Protein 1OQV (pdb70)

InterPro domains:
  IPR010271 Toxin-coregulated pilus subunit TcpA [PF05946] (97-222)
  IPR012902 Prokaryotic N-terminal methylation site [PF07963] (22-45)
  IPR012902 Prokaryotic N-terminal methylation site [PS00409] (24-44)
  IPR012902 Prokaryotic N-terminal methylation site [TIGR02532] (23-45)
  IPR045584 Pilin-like [SSF54523] (54-224)

Structure (mmCIF, N/CA/C/O backbone):
data_1OQV
#
_entry.id   1OQV
#
_cell.length_a   157.317
_cell.length_b   157.317
_cell.length_c   35.719
_cell.angle_alpha   90.00
_cell.angle_beta   90.00
_cell.angle_gamma   120.00
#
_symmetry.space_group_name_H-M   'P 63'
#
loop_
_entity.id
_entity.type
_entity.pdbx_description
1 polymer 'toxin-coregulated pilus subunit'
2 non-polymer GLYCEROL
3 water water
#
loop_
_atom_site.group_PDB
_atom_site.id
_atom_site.type_symbol
_atom_site.label_atom_id
_atom_site.label_alt_id
_atom_site.label_comp_id
_atom_site.label_asym_id
_atom_site.label_entity_id
_atom_site.label_seq_id
_atom_site.pdbx_PDB_ins_code
_atom_site.Cartn_x
_atom_site.Cartn_y
_atom_site.Cartn_z
_atom_site.occupancy
_atom_site.B_iso_or_equiv
_atom_site.auth_seq_id
_atom_site.auth_comp_id
_atom_site.auth_asym_id
_atom_site.auth_atom_id
_atom_site.pdbx_PDB_model_num
ATOM 1 N N . ASP A 1 22 ? 68.576 31.105 -14.858 1.00 80.42 29 ASP A N 1
ATOM 2 C CA . ASP A 1 22 ? 69.036 30.429 -13.608 1.00 86.90 29 ASP A CA 1
ATOM 3 C C . ASP A 1 22 ? 68.501 29.046 -13.298 1.00 77.03 29 ASP A C 1
ATOM 4 O O . ASP A 1 22 ? 69.106 28.278 -12.451 1.00 78.64 29 ASP A O 1
ATOM 9 N N . SER A 1 23 ? 67.480 28.384 -13.873 1.00 63.95 30 SER A N 1
ATOM 10 C CA . SER A 1 23 ? 66.495 28.942 -14.773 1.00 54.53 30 SER A CA 1
ATOM 11 C C . SER A 1 23 ? 65.792 30.033 -13.938 1.00 47.12 30 SER A C 1
ATOM 12 O O . SER A 1 23 ? 65.799 29.981 -12.703 1.00 42.24 30 SER A O 1
ATOM 15 N N . GLN A 1 24 ? 65.234 31.046 -14.580 1.00 42.47 31 GLN A N 1
ATOM 16 C CA . GLN A 1 24 ? 64.700 32.180 -13.831 1.00 42.67 31 GLN A CA 1
ATOM 17 C C . GLN A 1 24 ? 63.573 31.744 -12.911 1.00 34.05 31 GLN A C 1
ATOM 18 O O . GLN A 1 24 ? 63.420 32.217 -11.785 1.00 31.27 31 GLN A O 1
ATOM 24 N N . ASN A 1 25 ? 62.753 30.815 -13.385 1.00 30.57 32 ASN A N 1
ATOM 25 C CA . ASN A 1 25 ? 61.613 30.395 -12.577 1.00 28.88 32 ASN A CA 1
ATOM 26 C C . ASN A 1 25 ? 62.038 29.551 -11.391 1.00 27.13 32 ASN A C 1
ATOM 27 O O . ASN A 1 25 ? 61.420 29.663 -10.340 1.00 23.92 32 ASN A O 1
ATOM 32 N N . MET A 1 26 ? 63.069 28.728 -11.558 1.00 26.05 33 MET A N 1
ATOM 33 C CA . MET A 1 26 ? 63.574 27.990 -10.415 1.00 24.04 33 MET A CA 1
ATOM 34 C C . MET A 1 26 ? 64.183 28.904 -9.360 1.00 22.95 33 MET A C 1
ATOM 35 O O . MET A 1 26 ? 64.009 28.694 -8.168 1.00 23.20 33 MET A O 1
ATOM 40 N N . THR A 1 27 ? 64.946 29.896 -9.811 1.00 25.91 34 THR A N 1
ATOM 41 C CA . THR A 1 27 ? 65.531 30.829 -8.841 1.00 24.59 34 THR A CA 1
ATOM 42 C C . THR A 1 27 ? 64.430 31.568 -8.095 1.00 22.22 34 THR A C 1
ATOM 43 O O . THR A 1 27 ? 64.467 31.760 -6.870 1.00 22.22 34 THR A O 1
ATOM 47 N N . LYS A 1 28 ? 63.406 31.982 -8.835 1.00 21.76 35 LYS A N 1
ATOM 48 C CA . LYS A 1 28 ? 62.295 32.700 -8.228 1.00 20.01 35 LYS A CA 1
ATOM 49 C C . LYS A 1 28 ? 61.532 31.786 -7.276 1.00 16.96 35 LYS A C 1
ATOM 50 O O . LYS A 1 28 ? 61.138 32.205 -6.182 1.00 17.19 35 LYS A O 1
ATOM 56 N N . ALA A 1 29 ? 61.316 30.541 -7.705 1.00 17.67 36 ALA A N 1
ATOM 57 C CA . ALA A 1 29 ? 60.598 29.636 -6.799 1.00 17.40 36 ALA A CA 1
ATOM 58 C C . ALA A 1 29 ? 61.358 29.477 -5.489 1.00 17.12 36 ALA A C 1
ATOM 59 O O . ALA A 1 29 ? 60.765 29.478 -4.401 1.00 17.00 36 ALA A O 1
ATOM 61 N N . ALA A 1 30 ? 62.679 29.336 -5.545 1.00 19.21 37 ALA A N 1
ATOM 62 C CA . ALA A 1 30 ? 63.489 29.153 -4.352 1.00 20.95 37 ALA A CA 1
ATOM 63 C C . ALA A 1 30 ? 63.323 30.337 -3.411 1.00 20.68 37 ALA A C 1
ATOM 64 O O . ALA A 1 30 ? 63.126 30.152 -2.211 1.00 20.05 37 ALA A O 1
ATOM 66 N N . GLN A 1 31 ? 63.388 31.527 -4.001 1.00 20.45 38 GLN A N 1
ATOM 67 C CA . GLN A 1 31 ? 63.285 32.771 -3.243 1.00 20.54 38 GLN A CA 1
ATOM 68 C C . GLN A 1 31 ? 61.951 32.922 -2.554 1.00 19.67 38 GLN A C 1
ATOM 69 O O . GLN A 1 31 ? 61.781 33.278 -1.403 1.00 19.20 38 GLN A O 1
ATOM 75 N N . SER A 1 32 ? 60.932 32.634 -3.358 1.00 16.80 39 SER A N 1
ATOM 76 C CA . SER A 1 32 ? 59.581 32.735 -2.830 1.00 15.60 39 SER A CA 1
ATOM 77 C C . SER A 1 32 ? 59.304 31.694 -1.745 1.00 13.69 39 SER A C 1
ATOM 78 O O . SER A 1 32 ? 58.719 32.046 -0.712 1.00 13.64 39 SER A O 1
ATOM 81 N N . LEU A 1 33 ? 59.687 30.443 -1.998 1.00 12.06 40 LEU A N 1
ATOM 82 C CA . LEU A 1 33 ? 59.419 29.407 -0.997 1.00 12.38 40 LEU A CA 1
ATOM 83 C C . LEU A 1 33 ? 60.102 29.728 0.319 1.00 12.52 40 LEU A C 1
ATOM 84 O O . LEU A 1 33 ? 59.523 29.544 1.404 1.00 13.44 40 LEU A O 1
ATOM 89 N N . ASN A 1 34 ? 61.335 30.220 0.248 1.00 14.61 41 ASN A N 1
ATOM 90 C CA . ASN A 1 34 ? 62.050 30.659 1.421 1.00 17.06 41 ASN A CA 1
ATOM 91 C C . ASN A 1 34 ? 61.321 31.794 2.151 1.00 17.11 41 ASN A C 1
ATOM 92 O O . ASN A 1 34 ? 61.126 31.742 3.373 1.00 16.15 41 ASN A O 1
ATOM 97 N N . SER A 1 35 ? 60.908 32.822 1.406 1.00 17.35 42 SER A N 1
ATOM 98 C CA . SER A 1 35 ? 60.221 33.972 1.995 1.00 16.71 42 SER A CA 1
ATOM 99 C C . SER A 1 35 ? 58.945 33.547 2.707 1.00 16.08 42 SER A C 1
ATOM 100 O O . SER A 1 35 ? 58.640 34.021 3.820 1.00 18.22 42 SER A O 1
ATOM 103 N N . ILE A 1 36 ? 58.199 32.645 2.074 1.00 12.98 43 ILE A N 1
ATOM 104 C CA . ILE A 1 36 ? 56.967 32.158 2.664 1.00 13.07 43 ILE A CA 1
ATOM 105 C C . ILE A 1 36 ? 57.217 31.333 3.910 1.00 12.04 43 ILE A C 1
ATOM 106 O O . ILE A 1 36 ? 56.516 31.549 4.906 1.00 12.10 43 ILE A O 1
ATOM 111 N N . GLN A 1 37 ? 58.196 30.427 3.891 1.00 12.62 44 GLN A N 1
ATOM 112 C CA . GLN A 1 37 ? 58.304 29.653 5.133 1.00 12.54 44 GLN A CA 1
ATOM 113 C C . GLN A 1 37 ? 58.833 30.520 6.271 1.00 12.92 44 GLN A C 1
ATOM 114 O O . GLN A 1 37 ? 58.496 30.295 7.437 1.00 14.48 44 GLN A O 1
ATOM 120 N N . VAL A 1 38 ? 59.657 31.508 5.950 1.00 13.42 45 VAL A N 1
ATOM 121 C CA . VAL A 1 38 ? 60.086 32.439 7.004 1.00 16.10 45 VAL A CA 1
ATOM 122 C C . VAL A 1 38 ? 58.901 33.216 7.578 1.00 16.41 45 VAL A C 1
ATOM 123 O O . VAL A 1 38 ? 58.765 33.370 8.797 1.00 16.03 45 VAL A O 1
ATOM 127 N N . ALA A 1 39 ? 58.030 33.710 6.713 1.00 16.31 46 ALA A N 1
ATOM 128 C CA . ALA A 1 39 ? 56.846 34.439 7.132 1.00 15.91 46 ALA A CA 1
ATOM 129 C C . ALA A 1 39 ? 55.937 33.552 7.973 1.00 13.63 46 ALA A C 1
ATOM 130 O O . ALA A 1 39 ? 55.405 33.967 9.015 1.00 14.80 46 ALA A O 1
ATOM 132 N N . LEU A 1 40 ? 55.728 32.306 7.549 1.00 12.42 47 LEU A N 1
ATOM 133 C CA . LEU A 1 40 ? 54.830 31.438 8.324 1.00 11.15 47 LEU A CA 1
ATOM 134 C C . LEU A 1 40 ? 55.391 31.117 9.703 1.00 10.59 47 LEU A C 1
ATOM 135 O O . LEU A 1 40 ? 54.667 31.125 10.696 1.00 11.15 47 LEU A O 1
ATOM 140 N N . THR A 1 41 ? 56.670 30.777 9.763 1.00 12.14 48 THR A N 1
ATOM 141 C CA . THR A 1 41 ? 57.257 30.394 11.056 1.00 13.59 48 THR A CA 1
ATOM 142 C C . THR A 1 41 ? 57.341 31.616 11.972 1.00 14.77 48 THR A C 1
ATOM 143 O O . THR A 1 41 ? 56.969 31.508 13.132 1.00 17.15 48 THR A O 1
ATOM 147 N N . GLN A 1 42 ? 57.761 32.775 11.480 1.00 15.92 49 GLN A N 1
ATOM 148 C CA . GLN A 1 42 ? 57.779 33.988 12.287 1.00 18.17 49 GLN A CA 1
ATOM 149 C C . GLN A 1 42 ? 56.406 34.373 12.816 1.00 16.78 49 GLN A C 1
ATOM 150 O O . GLN A 1 42 ? 56.234 34.827 13.928 1.00 18.56 49 GLN A O 1
ATOM 161 N N . THR A 1 43 ? 55.379 34.207 11.976 1.00 17.64 50 THR A N 1
ATOM 162 C CA . THR A 1 43 ? 54.040 34.653 12.327 1.00 16.74 50 THR A CA 1
ATOM 163 C C . THR A 1 43 ? 53.371 33.699 13.301 1.00 15.97 50 THR A C 1
ATOM 164 O O . THR A 1 43 ? 52.694 34.144 14.236 1.00 20.27 50 THR A O 1
ATOM 168 N N . TYR A 1 44 ? 53.523 32.391 13.088 1.00 13.30 51 TYR A N 1
ATOM 169 C CA . TYR A 1 44 ? 52.698 31.424 13.791 1.00 13.07 51 TYR A CA 1
ATOM 170 C C . TYR A 1 44 ? 53.399 30.533 14.794 1.00 12.83 51 TYR A C 1
ATOM 171 O O . TYR A 1 44 ? 52.697 29.911 15.603 1.00 13.27 51 TYR A O 1
ATOM 180 N N . ARG A 1 45 ? 54.727 30.417 14.812 1.00 13.14 52 ARG A N 1
ATOM 181 C CA . ARG A 1 45 ? 55.293 29.551 15.859 1.00 15.07 52 ARG A CA 1
ATOM 182 C C . ARG A 1 45 ? 54.921 29.967 17.267 1.00 15.37 52 ARG A C 1
ATOM 183 O O . ARG A 1 45 ? 54.662 29.098 18.111 1.00 24.53 52 ARG A O 1
ATOM 191 N N . GLY A 1 46 ? 54.848 31.255 17.539 1.00 16.25 53 GLY A N 1
ATOM 192 C CA . GLY A 1 46 ? 54.517 31.655 18.903 1.00 16.81 53 GLY A CA 1
ATOM 193 C C . GLY A 1 46 ? 53.029 31.670 19.177 1.00 14.44 53 GLY A C 1
ATOM 194 O O . GLY A 1 46 ? 52.637 31.978 20.302 1.00 15.45 53 GLY A O 1
ATOM 195 N N . LEU A 1 47 ? 52.218 31.344 18.185 1.00 14.50 54 LEU A N 1
ATOM 196 C CA . LEU A 1 47 ? 50.766 31.271 18.321 1.00 13.14 54 LEU A CA 1
ATOM 197 C C . LEU A 1 47 ? 50.275 29.842 18.494 1.00 12.87 54 LEU A C 1
ATOM 198 O O . LEU A 1 47 ? 49.073 29.598 18.603 1.00 12.73 54 LEU A O 1
ATOM 203 N N . GLY A 1 48 ? 51.203 28.886 18.528 1.00 12.56 55 GLY A N 1
ATOM 204 C CA . GLY A 1 48 ? 50.864 27.532 18.861 1.00 14.90 55 GLY A CA 1
ATOM 205 C C . GLY A 1 48 ? 50.448 26.675 17.697 1.00 12.60 55 GLY A C 1
ATOM 206 O O . GLY A 1 48 ? 50.682 25.473 17.727 1.00 15.95 55 GLY A O 1
ATOM 207 N N . ASN A 1 49 ? 49.798 27.216 16.678 1.00 11.09 56 ASN A N 1
ATOM 208 C CA . ASN A 1 49 ? 49.357 26.433 15.541 1.00 10.88 56 ASN A CA 1
ATOM 209 C C . ASN A 1 49 ? 49.416 27.313 14.299 1.00 9.43 56 ASN A C 1
ATOM 210 O O . ASN A 1 49 ? 49.345 28.532 14.390 1.00 9.96 56 ASN A O 1
ATOM 219 N N . TYR A 1 50 ? 49.427 26.661 13.142 1.00 8.48 57 TYR A N 1
ATOM 220 C CA . TYR A 1 50 ? 49.189 27.297 11.844 1.00 8.91 57 TYR A CA 1
ATOM 221 C C . TYR A 1 50 ? 47.694 27.289 11.555 1.00 8.44 57 TYR A C 1
ATOM 222 O O . TYR A 1 50 ? 46.915 26.478 12.057 1.00 9.80 57 TYR A O 1
ATOM 231 N N . PRO A 1 51 ? 47.175 28.199 10.745 1.00 8.29 58 PRO A N 1
ATOM 232 C CA . PRO A 1 51 ? 45.733 28.249 10.496 1.00 7.57 58 PRO A CA 1
ATOM 233 C C . PRO A 1 51 ? 45.178 26.988 9.855 1.00 8.28 58 PRO A C 1
ATOM 234 O O . PRO A 1 51 ? 45.791 26.395 8.958 1.00 9.13 58 PRO A O 1
ATOM 238 N N . ALA A 1 52 ? 44.007 26.556 10.333 1.00 7.30 59 ALA A N 1
ATOM 239 C CA . ALA A 1 52 ? 43.473 25.287 9.852 1.00 8.34 59 ALA A CA 1
ATOM 240 C C . ALA A 1 52 ? 43.178 25.327 8.370 1.00 7.44 59 ALA A C 1
ATOM 241 O O . ALA A 1 52 ? 42.660 26.308 7.869 1.00 8.40 59 ALA A O 1
ATOM 243 N N . THR A 1 53 ? 43.439 24.217 7.676 1.00 8.76 60 THR A N 1
ATOM 244 C CA . THR A 1 53 ? 43.019 24.113 6.285 1.00 8.88 60 THR A CA 1
ATOM 245 C C . THR A 1 53 ? 42.488 22.706 6.012 1.00 9.13 60 THR A C 1
ATOM 246 O O . THR A 1 53 ? 43.253 21.742 5.887 1.00 11.65 60 THR A O 1
ATOM 250 N N . ALA A 1 54 ? 41.164 22.600 5.924 1.00 9.65 61 ALA A N 1
ATOM 251 C CA . ALA A 1 54 ? 40.563 21.282 5.710 1.00 12.07 61 ALA A CA 1
ATOM 252 C C . ALA A 1 54 ? 40.810 20.714 4.330 1.00 10.87 61 ALA A C 1
ATOM 253 O O . ALA A 1 54 ? 40.758 19.512 4.139 1.00 12.61 61 ALA A O 1
ATOM 255 N N . ASP A 1 55 ? 41.087 21.594 3.378 1.00 9.48 62 ASP A N 1
ATOM 256 C CA . ASP A 1 55 ? 41.152 21.211 1.976 1.00 10.70 62 ASP A CA 1
ATOM 257 C C . ASP A 1 55 ? 41.882 22.302 1.202 1.00 8.93 62 ASP A C 1
ATOM 258 O O . ASP A 1 55 ? 42.300 23.313 1.750 1.00 9.60 62 ASP A O 1
ATOM 263 N N . ALA A 1 56 ? 42.024 22.094 -0.093 1.00 9.70 63 ALA A N 1
ATOM 264 C CA . ALA A 1 56 ? 42.775 22.991 -0.931 1.00 10.59 63 ALA A CA 1
ATOM 265 C C . ALA A 1 56 ? 42.087 24.346 -1.072 1.00 9.19 63 ALA A C 1
ATOM 266 O O . ALA A 1 56 ? 42.751 25.362 -1.237 1.00 10.01 63 ALA A O 1
ATOM 268 N N . THR A 1 57 ? 40.750 24.346 -1.012 1.00 9.66 64 THR A N 1
ATOM 269 C CA . THR A 1 57 ? 40.053 25.641 -1.005 1.00 10.26 64 THR A CA 1
ATOM 270 C C . THR A 1 57 ? 40.482 26.488 0.185 1.00 8.71 64 THR A C 1
ATOM 271 O O . THR A 1 57 ? 40.749 27.674 0.058 1.00 9.37 64 THR A O 1
ATOM 275 N N . ALA A 1 58 ? 40.567 25.884 1.367 1.00 8.72 65 ALA A N 1
ATOM 276 C CA . ALA A 1 58 ? 40.983 26.628 2.551 1.00 7.64 65 ALA A CA 1
ATOM 277 C C . ALA A 1 58 ? 42.459 27.022 2.443 1.00 7.54 65 ALA A C 1
ATOM 278 O O . ALA A 1 58 ? 42.871 28.099 2.881 1.00 7.71 65 ALA A O 1
ATOM 280 N N . ALA A 1 59 ? 43.262 26.143 1.848 1.00 7.37 66 ALA A N 1
ATOM 281 C CA . ALA A 1 59 ? 44.670 26.432 1.637 1.00 7.54 66 ALA A CA 1
ATOM 282 C C . ALA A 1 59 ? 44.860 27.638 0.705 1.00 7.34 66 ALA A C 1
ATOM 283 O O . ALA A 1 59 ? 45.762 28.454 0.905 1.00 7.97 66 ALA A O 1
ATOM 285 N N . SER A 1 60 ? 44.015 27.736 -0.302 1.00 6.92 67 SER A N 1
ATOM 286 C CA . SER A 1 60 ? 44.099 28.867 -1.218 1.00 8.03 67 SER A CA 1
ATOM 287 C C . SER A 1 60 ? 43.712 30.165 -0.522 1.00 8.58 67 SER A C 1
ATOM 288 O O . SER A 1 60 ? 44.291 31.234 -0.718 1.00 8.59 67 SER A O 1
ATOM 293 N N . LYS A 1 61 ? 42.676 30.063 0.325 1.00 9.28 68 LYS A N 1
ATOM 294 C CA . LYS A 1 61 ? 42.232 31.244 1.054 1.00 10.02 68 LYS A CA 1
ATOM 295 C C . LYS A 1 61 ? 43.255 31.689 2.095 1.00 8.42 68 LYS A C 1
ATOM 296 O O . LYS A 1 61 ? 43.406 32.886 2.383 1.00 9.99 68 LYS A O 1
ATOM 302 N N . LEU A 1 62 ? 43.996 30.730 2.661 1.00 8.83 69 LEU A N 1
ATOM 303 C CA . LEU A 1 62 ? 45.059 31.080 3.586 1.00 8.74 69 LEU A CA 1
ATOM 304 C C . LEU A 1 62 ? 46.137 31.896 2.886 1.00 8.89 69 LEU A C 1
ATOM 305 O O . LEU A 1 62 ? 46.569 32.952 3.368 1.00 8.26 69 LEU A O 1
ATOM 310 N N . THR A 1 63 ? 46.603 31.441 1.722 1.00 7.66 70 THR A N 1
ATOM 311 C CA . THR A 1 63 ? 47.626 32.202 1.014 1.00 7.97 70 THR A CA 1
ATOM 312 C C . THR A 1 63 ? 47.136 33.620 0.698 1.00 8.40 70 THR A C 1
ATOM 313 O O . THR A 1 63 ? 47.821 34.615 0.916 1.00 9.45 70 THR A O 1
ATOM 317 N N . SER A 1 64 ? 45.905 33.712 0.182 1.00 8.99 71 SER A N 1
ATOM 318 C CA . SER A 1 64 ? 45.355 35.024 -0.148 1.00 9.17 71 SER A CA 1
ATOM 319 C C . SER A 1 64 ? 45.252 35.884 1.096 1.00 9.30 71 SER A C 1
ATOM 320 O O . SER A 1 64 ? 45.496 37.088 1.046 1.00 10.02 71 SER A O 1
ATOM 325 N N . GLY A 1 65 ? 44.889 35.277 2.216 1.00 9.62 72 GLY A N 1
ATOM 326 C CA . GLY A 1 65 ? 44.817 36.027 3.461 1.00 10.28 72 GLY A CA 1
ATOM 327 C C . GLY A 1 65 ? 46.168 36.576 3.848 1.00 10.55 72 GLY A C 1
ATOM 328 O O . GLY A 1 65 ? 46.271 37.729 4.266 1.00 10.26 72 GLY A O 1
ATOM 329 N N . LEU A 1 66 ? 47.211 35.745 3.727 1.00 10.44 73 LEU A N 1
ATOM 330 C CA . LEU A 1 66 ? 48.537 36.207 4.141 1.00 10.92 73 LEU A CA 1
ATOM 331 C C . LEU A 1 66 ? 49.065 37.299 3.225 1.00 10.62 73 LEU A C 1
ATOM 332 O O . LEU A 1 66 ? 49.725 38.206 3.733 1.00 12.24 73 LEU A O 1
ATOM 337 N N . VAL A 1 67 ? 48.764 37.222 1.934 1.00 10.35 74 VAL A N 1
ATOM 338 C CA . VAL A 1 67 ? 49.090 38.328 1.037 1.00 9.44 74 VAL A CA 1
ATOM 339 C C . VAL A 1 67 ? 48.382 39.594 1.514 1.00 11.16 74 VAL A C 1
ATOM 340 O O . VAL A 1 67 ? 48.963 40.675 1.514 1.00 12.58 74 VAL A O 1
ATOM 344 N N . SER A 1 68 ? 47.122 39.460 1.907 1.00 10.20 75 SER A N 1
ATOM 345 C CA . SER A 1 68 ? 46.352 40.653 2.284 1.00 11.12 75 SER A CA 1
ATOM 346 C C . SER A 1 68 ? 46.855 41.303 3.561 1.00 12.43 75 SER A C 1
ATOM 347 O O . SER A 1 68 ? 46.613 42.499 3.740 1.00 14.21 75 SER A O 1
ATOM 350 N N . LEU A 1 69 ? 47.576 40.577 4.397 1.00 11.21 76 LEU A N 1
ATOM 351 C CA . LEU A 1 69 ? 48.210 41.129 5.590 1.00 11.64 76 LEU A CA 1
ATOM 352 C C . LEU A 1 69 ? 49.603 41.687 5.343 1.00 11.64 76 LEU A C 1
ATOM 353 O O . LEU A 1 69 ? 50.239 42.156 6.276 1.00 13.10 76 LEU A O 1
ATOM 358 N N . GLY A 1 70 ? 50.077 41.551 4.112 1.00 13.31 77 GLY A N 1
ATOM 359 C CA . GLY A 1 70 ? 51.431 42.003 3.819 1.00 16.59 77 GLY A CA 1
ATOM 360 C C . GLY A 1 70 ? 52.493 41.091 4.390 1.00 15.32 77 GL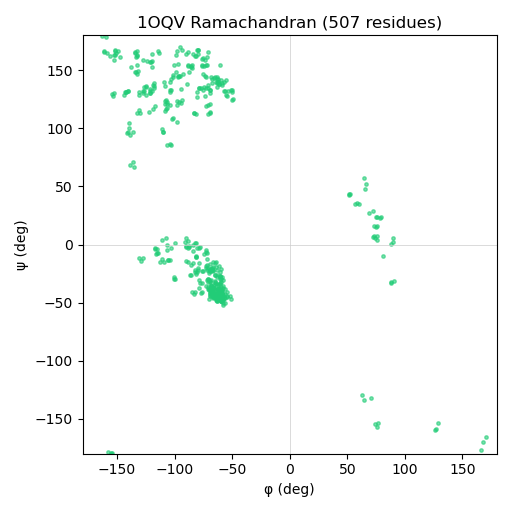Y A C 1
ATOM 361 O O . GLY A 1 70 ? 53.655 41.470 4.475 1.00 17.48 77 GLY A O 1
ATOM 362 N N . LYS A 1 71 ? 52.106 39.870 4.776 1.00 14.30 78 LYS A N 1
ATOM 363 C CA . LYS A 1 71 ? 53.072 38.951 5.367 1.00 14.57 78 LYS A CA 1
ATOM 364 C C . LYS A 1 71 ? 53.925 38.340 4.263 1.00 16.13 78 LYS A C 1
ATOM 365 O O . LYS A 1 71 ? 55.099 38.070 4.416 1.00 18.16 78 LYS A O 1
ATOM 371 N N . ILE A 1 72 ? 53.286 38.152 3.112 1.00 15.11 79 ILE A N 1
ATOM 372 C CA . ILE A 1 72 ? 53.977 37.738 1.903 1.00 16.56 79 ILE A CA 1
ATOM 373 C C . ILE A 1 72 ? 53.478 38.666 0.803 1.00 16.91 79 ILE A C 1
ATOM 374 O O . ILE A 1 72 ? 52.337 39.101 0.805 1.00 18.79 79 ILE A O 1
ATOM 379 N N . SER A 1 73 ? 54.336 38.970 -0.139 1.00 16.80 80 SER A N 1
ATOM 380 C CA . SER A 1 73 ? 53.909 39.844 -1.224 1.00 17.10 80 SER A CA 1
ATOM 381 C C . SER A 1 73 ? 53.139 39.043 -2.265 1.00 16.31 80 SER A C 1
ATOM 382 O O . SER A 1 73 ? 53.169 37.813 -2.338 1.00 15.36 80 SER A O 1
ATOM 387 N N . SER A 1 74 ? 52.392 39.744 -3.108 1.00 18.63 81 SER A N 1
ATOM 388 C CA . SER A 1 74 ? 51.684 39.138 -4.205 1.00 20.42 81 SER A CA 1
ATOM 389 C C . SER A 1 74 ? 52.606 38.311 -5.107 1.00 16.69 81 SER A C 1
ATOM 390 O O . SER A 1 74 ? 52.299 37.206 -5.540 1.00 20.17 81 SER A O 1
ATOM 393 N N . ASP A 1 75 ? 53.757 38.906 -5.408 1.00 17.97 82 ASP A N 1
ATOM 394 C CA . ASP A 1 75 ? 54.716 38.228 -6.273 1.00 20.15 82 ASP A CA 1
ATOM 395 C C . ASP A 1 75 ? 55.339 37.002 -5.589 1.00 19.58 82 ASP A C 1
ATOM 396 O O . ASP A 1 75 ? 55.543 35.977 -6.241 1.00 19.25 82 ASP A O 1
ATOM 401 N N . GLU A 1 76 ? 55.620 37.037 -4.287 1.00 17.71 83 GLU A N 1
ATOM 402 C CA . GLU A 1 76 ? 56.149 35.879 -3.574 1.00 17.72 83 GLU A CA 1
ATOM 403 C C . GLU A 1 76 ? 55.137 34.748 -3.519 1.00 15.57 83 GLU A C 1
ATOM 404 O O . GLU A 1 76 ? 55.558 33.589 -3.559 1.00 16.09 83 GLU A O 1
ATOM 410 N N . ALA A 1 77 ? 53.855 35.043 -3.420 1.00 12.50 84 ALA A N 1
ATOM 411 C CA . ALA A 1 77 ? 52.824 34.011 -3.323 1.00 12.44 84 ALA A CA 1
ATOM 412 C C . ALA A 1 77 ? 52.621 33.267 -4.633 1.00 13.05 84 ALA A C 1
ATOM 413 O O . ALA A 1 77 ? 52.109 32.157 -4.655 1.00 12.49 84 ALA A O 1
ATOM 415 N N . LYS A 1 78 ? 53.010 33.892 -5.735 1.00 13.85 85 LYS A N 1
ATOM 416 C CA . LYS A 1 78 ? 52.830 33.290 -7.047 1.00 13.60 85 LYS A CA 1
ATOM 417 C C . LYS A 1 78 ? 53.721 32.075 -7.290 1.00 11.88 85 LYS A C 1
ATOM 418 O O . LYS A 1 78 ? 54.921 32.057 -7.106 1.00 13.36 85 LYS A O 1
ATOM 429 N N . ASN A 1 79 ? 53.048 31.024 -7.758 1.00 10.36 86 ASN A N 1
ATOM 430 C CA . ASN A 1 79 ? 53.758 29.880 -8.342 1.00 10.36 86 ASN A CA 1
ATOM 431 C C . ASN A 1 79 ? 54.358 30.351 -9.653 1.00 11.38 86 ASN A C 1
ATOM 432 O O . ASN A 1 79 ? 53.597 30.679 -10.564 1.00 12.89 86 ASN A O 1
ATOM 437 N N . PRO A 1 80 ? 55.666 30.422 -9.788 1.00 12.70 87 PRO A N 1
ATOM 438 C CA . PRO A 1 80 ? 56.199 31.046 -11.022 1.00 15.71 87 PRO A CA 1
ATOM 439 C C . PRO A 1 80 ? 55.961 30.213 -12.269 1.00 14.98 87 PRO A C 1
ATOM 440 O O . PRO A 1 80 ? 56.066 30.755 -13.376 1.00 18.61 87 PRO A O 1
ATOM 444 N N . PHE A 1 81 ? 55.646 28.940 -12.126 1.00 11.56 88 PHE A N 1
ATOM 445 C CA . PHE A 1 81 ? 55.422 28.046 -13.244 1.00 13.53 88 PHE A CA 1
ATOM 446 C C . PHE A 1 81 ? 54.022 28.154 -13.818 1.00 13.89 88 PHE A C 1
ATOM 447 O O . PHE A 1 81 ? 53.854 27.822 -14.968 1.00 17.88 88 PHE A O 1
ATOM 455 N N . ILE A 1 82 ? 53.060 28.620 -13.021 1.00 13.72 89 ILE A N 1
ATOM 456 C CA . ILE A 1 82 ? 51.689 28.673 -13.496 1.00 13.76 89 ILE A CA 1
ATOM 457 C C . ILE A 1 82 ? 51.000 30.025 -13.271 1.00 13.97 89 ILE A C 1
ATOM 458 O O . ILE A 1 82 ? 49.923 30.186 -13.844 1.00 14.40 89 ILE A O 1
ATOM 463 N N . GLY A 1 83 ? 51.573 30.938 -12.490 1.00 11.79 90 GLY A N 1
ATOM 464 C CA . GLY A 1 83 ? 51.099 32.297 -12.425 1.00 13.25 90 GLY A CA 1
ATOM 465 C C . GLY A 1 83 ? 50.031 32.590 -11.396 1.00 15.93 90 GLY A C 1
ATOM 466 O O . GLY A 1 83 ? 49.561 33.729 -11.330 1.00 21.46 90 GLY A O 1
ATOM 467 N N . THR A 1 84 ? 49.647 31.596 -10.612 1.00 15.58 91 THR A N 1
ATOM 468 C CA . THR A 1 84 ? 48.635 31.749 -9.554 1.00 13.37 91 THR A CA 1
ATOM 469 C C . THR A 1 84 ? 49.246 31.408 -8.208 1.00 11.82 91 THR A C 1
ATOM 470 O O . THR A 1 84 ? 50.305 30.818 -8.107 1.00 11.57 91 THR A O 1
ATOM 474 N N . ASN A 1 85 ? 48.559 31.809 -7.144 1.00 11.14 92 ASN A N 1
ATOM 475 C CA . ASN A 1 85 ? 49.060 31.614 -5.801 1.00 10.46 92 ASN A CA 1
ATOM 476 C C . ASN A 1 85 ? 49.312 30.155 -5.451 1.00 8.85 92 ASN A C 1
ATOM 477 O O . ASN A 1 85 ? 48.499 29.308 -5.783 1.00 10.73 92 ASN A O 1
ATOM 482 N N . MET A 1 86 ? 50.421 29.924 -4.756 1.00 9.46 93 MET A N 1
ATOM 483 C CA . MET A 1 86 ? 50.663 28.613 -4.152 1.00 8.97 93 MET A CA 1
ATOM 484 C C . MET A 1 86 ? 49.787 28.411 -2.928 1.00 9.81 93 MET A C 1
ATOM 485 O O . MET A 1 86 ? 49.676 29.299 -2.084 1.00 12.61 93 MET A O 1
ATOM 490 N N . ASN A 1 87 ? 49.190 27.221 -2.823 1.00 8.62 94 ASN A N 1
ATOM 491 C CA . ASN A 1 87 ? 48.403 26.901 -1.651 1.00 7.56 94 ASN A CA 1
ATOM 492 C C . ASN A 1 87 ? 49.313 26.635 -0.453 1.00 7.38 94 ASN A C 1
ATOM 493 O O . ASN A 1 87 ? 50.390 26.078 -0.619 1.00 9.40 94 ASN A O 1
ATOM 498 N N . ILE A 1 88 ? 48.853 27.031 0.718 1.00 7.33 95 ILE A N 1
ATOM 499 C CA . ILE A 1 88 ? 49.518 26.724 1.979 1.00 7.66 95 ILE A CA 1
ATOM 500 C C . ILE A 1 88 ? 48.551 25.902 2.826 1.00 7.85 95 ILE A C 1
ATOM 501 O O . ILE A 1 88 ? 47.489 26.360 3.188 1.00 7.97 95 ILE A O 1
ATOM 506 N N . PHE A 1 89 ? 48.952 24.655 3.118 1.00 6.95 96 PHE A N 1
ATOM 507 C CA . PHE A 1 89 ? 48.219 23.772 3.999 1.00 7.03 96 PHE A CA 1
ATOM 508 C C . PHE A 1 89 ? 48.868 23.742 5.376 1.00 7.55 96 PHE A C 1
ATOM 509 O O . PHE A 1 89 ? 50.086 23.803 5.534 1.00 9.36 96 PHE A O 1
ATOM 517 N N . SER A 1 90 ? 48.259 23.616 6.482 1.00 7.48 97 SER A N 1
ATOM 518 C CA . SER A 1 90 ? 48.473 23.127 7.779 1.00 6.24 97 SER A CA 1
ATOM 519 C C . SER A 1 90 ? 48.084 21.641 7.850 1.00 6.00 97 SER A C 1
ATOM 520 O O . SER A 1 90 ? 47.134 21.185 7.267 1.00 8.71 97 SER A O 1
ATOM 525 N N . PHE A 1 91 ? 48.945 20.894 8.554 1.00 7.57 98 PHE A N 1
ATOM 526 C CA . PHE A 1 91 ? 48.747 19.445 8.642 1.00 7.29 98 PHE A CA 1
ATOM 527 C C . PHE A 1 91 ? 49.347 18.987 9.959 1.00 7.53 98 PHE A C 1
ATOM 528 O O . PHE A 1 91 ? 50.020 19.749 10.652 1.00 6.83 98 PHE A O 1
ATOM 536 N N . PRO A 1 92 ? 49.031 17.757 10.345 1.00 7.19 99 PRO A N 1
ATOM 537 C CA . PRO A 1 92 ? 49.403 17.347 11.682 1.00 7.96 99 PRO A CA 1
ATOM 538 C C . PRO A 1 92 ? 50.882 17.011 11.850 1.00 7.31 99 PRO A C 1
ATOM 539 O O . PRO A 1 92 ? 51.595 16.675 10.932 1.00 7.98 99 PRO A O 1
ATOM 543 N N . ARG A 1 93 ? 51.263 17.075 13.134 1.00 7.36 100 ARG A N 1
ATOM 544 C CA . ARG A 1 93 ? 52.607 16.665 13.541 1.00 7.39 100 ARG A CA 1
ATOM 545 C C . ARG A 1 93 ? 52.523 15.749 14.749 1.00 7.27 100 ARG A C 1
ATOM 546 O O . ARG A 1 93 ? 52.128 16.220 15.825 1.00 7.12 100 ARG A O 1
ATOM 554 N N . ASN A 1 94 ? 52.880 14.492 14.571 1.00 8.17 101 ASN A N 1
ATOM 555 C CA . ASN A 1 94 ? 52.773 13.506 15.620 1.00 7.96 101 ASN A CA 1
ATOM 556 C C . ASN A 1 94 ? 51.360 13.526 16.212 1.00 8.09 101 ASN A C 1
ATOM 557 O O . ASN A 1 94 ? 51.205 13.452 17.431 1.00 8.94 101 ASN A O 1
ATOM 562 N N . ALA A 1 95 ? 50.383 13.628 15.317 1.00 8.62 102 ALA A N 1
ATOM 563 C CA . ALA A 1 95 ? 48.957 13.586 15.613 1.00 9.87 102 ALA A CA 1
ATOM 564 C C . ALA A 1 95 ? 48.383 14.913 16.112 1.00 9.40 102 ALA A C 1
ATOM 565 O O . ALA A 1 95 ? 47.148 15.024 16.240 1.00 15.21 102 ALA A O 1
ATOM 567 N N . ALA A 1 96 ? 49.221 15.890 16.421 1.00 8.26 103 ALA A N 1
ATOM 568 C CA . ALA A 1 96 ? 48.722 17.182 16.863 1.00 8.60 103 ALA A CA 1
ATOM 569 C C . ALA A 1 96 ? 48.304 18.012 15.648 1.00 7.42 103 ALA A C 1
ATOM 570 O O . ALA A 1 96 ? 49.043 18.216 14.718 1.00 8.67 103 ALA A O 1
ATOM 572 N N . ALA A 1 97 ? 47.063 18.489 15.717 1.00 8.26 104 ALA A N 1
ATOM 573 C CA . ALA A 1 97 ? 46.507 19.215 14.590 1.00 8.88 104 ALA A CA 1
ATOM 574 C C . ALA A 1 97 ? 47.214 20.527 14.304 1.00 6.88 104 ALA A C 1
ATOM 575 O O . ALA A 1 97 ? 47.635 21.258 15.209 1.00 7.95 104 ALA A O 1
ATOM 577 N N . ASN A 1 98 ? 47.309 20.852 13.021 1.00 7.27 105 ASN A N 1
ATOM 578 C CA . ASN A 1 98 ? 47.735 22.162 12.554 1.00 9.09 105 ASN A CA 1
ATOM 579 C C . ASN A 1 98 ? 49.099 22.600 13.065 1.00 7.65 105 ASN A C 1
ATOM 580 O O . ASN A 1 98 ? 49.297 23.782 13.320 1.00 10.74 105 ASN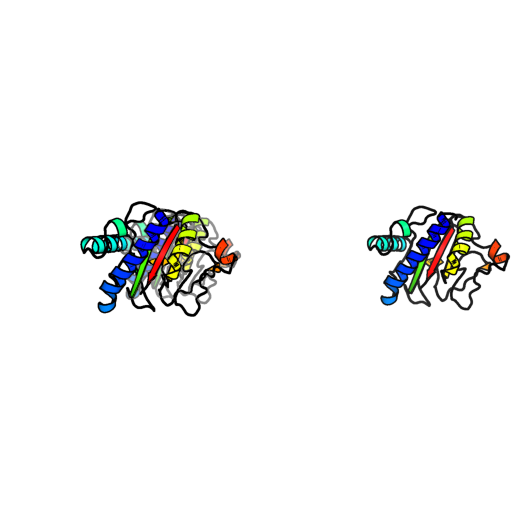 A O 1
ATOM 585 N N . LYS A 1 99 ? 50.018 21.659 13.225 1.00 7.87 106 LYS A N 1
ATOM 586 C CA . LYS A 1 99 ? 51.299 21.935 13.842 1.00 7.94 106 LYS A CA 1
ATOM 587 C C . LYS A 1 99 ? 52.441 21.961 12.839 1.00 8.02 106 LYS A C 1
ATOM 588 O O . LYS A 1 99 ? 53.571 22.296 13.205 1.00 9.38 106 LYS A O 1
ATOM 599 N N . ALA A 1 100 ? 52.158 21.645 11.577 1.00 6.33 107 ALA A N 1
ATOM 600 C CA . ALA A 1 100 ? 53.104 21.793 10.491 1.00 6.69 107 ALA A CA 1
ATOM 601 C C . ALA A 1 100 ? 52.387 22.488 9.333 1.00 6.41 107 ALA A C 1
ATOM 602 O O . ALA A 1 100 ? 51.171 22.569 9.347 1.00 7.02 107 ALA A O 1
ATOM 604 N N . PHE A 1 101 ? 53.174 22.953 8.369 1.00 7.31 108 PHE A N 1
ATOM 605 C CA . PHE A 1 101 ? 52.599 23.504 7.141 1.00 8.05 108 PHE A CA 1
ATOM 606 C C . PHE A 1 101 ? 53.326 22.927 5.937 1.00 7.35 108 PHE A C 1
ATOM 607 O O . PHE A 1 101 ? 54.479 22.494 6.034 1.00 7.88 108 PHE A O 1
ATOM 615 N N . ALA A 1 102 ? 52.671 23.035 4.784 1.00 7.68 109 ALA A N 1
ATOM 616 C CA . ALA A 1 102 ? 53.255 22.673 3.523 1.00 8.58 109 ALA A CA 1
ATOM 617 C C . ALA A 1 102 ? 52.839 23.693 2.456 1.00 7.65 109 ALA A C 1
ATOM 618 O O . ALA A 1 102 ? 51.656 24.009 2.381 1.00 10.01 109 ALA A O 1
ATOM 620 N N . ILE A 1 103 ? 53.811 24.149 1.723 1.00 7.48 110 ILE A N 1
ATOM 621 C CA . ILE A 1 103 ? 53.597 25.063 0.608 1.00 7.17 110 ILE A CA 1
ATOM 622 C C . ILE A 1 103 ? 53.574 24.218 -0.654 1.00 7.41 110 ILE A C 1
ATOM 623 O O . ILE A 1 103 ? 54.527 23.510 -0.927 1.00 8.36 110 ILE A O 1
ATOM 628 N N . SER A 1 104 ? 52.466 24.264 -1.371 1.00 8.66 111 SER A N 1
ATOM 629 C CA . SER A 1 104 ? 52.365 23.375 -2.524 1.00 8.90 111 SER A CA 1
ATOM 630 C C . SER A 1 104 ? 52.605 24.159 -3.817 1.00 7.75 111 SER A C 1
ATOM 631 O O . SER A 1 104 ? 52.033 25.229 -4.071 1.00 9.55 111 SER A O 1
ATOM 636 N N . VAL A 1 105 ? 53.451 23.551 -4.651 1.00 7.35 112 VAL A N 1
ATOM 637 C CA . VAL A 1 105 ? 53.791 24.032 -5.988 1.00 7.86 112 VAL A CA 1
ATOM 638 C C . VAL A 1 105 ? 53.164 23.057 -6.975 1.00 7.58 112 VAL A C 1
ATOM 639 O O . VAL A 1 105 ? 53.714 21.969 -7.212 1.00 8.08 112 VAL A O 1
ATOM 643 N N . ASP A 1 106 ? 51.991 23.416 -7.462 1.00 7.67 113 ASP A N 1
ATOM 644 C CA . ASP A 1 106 ? 51.228 22.541 -8.329 1.00 7.46 113 ASP A CA 1
ATOM 645 C C . ASP A 1 106 ? 51.485 22.859 -9.804 1.00 7.66 113 ASP A C 1
ATOM 646 O O . ASP A 1 106 ? 52.095 23.874 -10.151 1.00 8.42 113 ASP A O 1
ATOM 651 N N . GLY A 1 107 ? 50.987 21.979 -10.667 1.00 7.72 114 GLY A N 1
ATOM 652 C CA . GLY A 1 107 ? 51.015 22.235 -12.096 1.00 7.48 114 GLY A CA 1
ATOM 653 C C . GLY A 1 107 ? 52.364 22.080 -12.756 1.00 7.71 114 GLY A C 1
ATOM 654 O O . GLY A 1 107 ? 52.582 22.658 -13.823 1.00 8.89 114 GLY A O 1
ATOM 655 N N . LEU A 1 108 ? 53.246 21.300 -12.161 1.00 7.41 115 LEU A N 1
ATOM 656 C CA . LEU A 1 108 ? 54.575 21.122 -12.690 1.00 7.02 115 LEU A CA 1
ATOM 657 C C . LEU A 1 108 ? 54.658 20.019 -13.747 1.00 7.62 115 LEU A C 1
ATOM 658 O O . LEU A 1 108 ? 53.892 19.069 -13.707 1.00 7.34 115 LEU A O 1
ATOM 663 N N . THR A 1 109 ? 55.622 20.135 -14.638 1.00 7.60 116 THR A N 1
ATOM 664 C CA . THR A 1 109 ? 56.006 18.986 -15.454 1.00 7.78 116 THR A CA 1
ATOM 665 C C . THR A 1 109 ? 56.919 18.066 -14.627 1.00 7.90 116 THR A C 1
ATOM 666 O O . THR A 1 109 ? 57.395 18.432 -13.563 1.00 7.22 116 THR A O 1
ATOM 670 N N . GLN A 1 110 ? 57.133 16.861 -15.136 1.00 7.83 117 GLN A N 1
ATOM 671 C CA . GLN A 1 110 ? 58.054 15.963 -14.404 1.00 8.36 117 GLN A CA 1
ATOM 672 C C . GLN A 1 110 ? 59.419 16.582 -14.234 1.00 8.26 117 GLN A C 1
ATOM 673 O O . GLN A 1 110 ? 60.015 16.522 -13.166 1.00 8.67 117 GLN A O 1
ATOM 679 N N . ALA A 1 111 ? 59.946 17.192 -15.277 1.00 9.47 118 ALA A N 1
ATOM 680 C CA . ALA A 1 111 ? 61.264 17.821 -15.202 1.00 9.58 118 ALA A CA 1
ATOM 681 C C . ALA A 1 111 ? 61.329 18.918 -14.153 1.00 8.44 118 ALA A C 1
ATOM 682 O O . ALA A 1 111 ? 62.325 19.034 -13.435 1.00 9.83 118 ALA A O 1
ATOM 684 N N . GLN A 1 112 ? 60.371 19.784 -13.994 1.00 8.71 119 GLN A N 1
ATOM 685 C CA . GLN A 1 112 ? 60.247 20.878 -13.102 1.00 9.12 119 GLN A CA 1
ATOM 686 C C . GLN A 1 112 ? 60.132 20.301 -11.682 1.00 8.90 119 GLN A C 1
ATOM 687 O O . GLN A 1 112 ? 60.791 20.831 -10.796 1.00 8.21 119 GLN A O 1
ATOM 693 N N . CYS A 1 113 ? 59.354 19.242 -11.545 1.00 8.98 120 CYS A N 1
ATOM 694 C CA . CYS A 1 113 ? 59.236 18.573 -10.229 1.00 8.91 120 CYS A CA 1
ATOM 695 C C . CYS A 1 113 ? 60.607 18.125 -9.738 1.00 9.09 120 CYS A C 1
ATOM 696 O O . CYS A 1 113 ? 61.033 18.412 -8.610 1.00 8.24 120 CYS A O 1
ATOM 701 N N . LYS A 1 114 ? 61.336 17.392 -10.590 1.00 8.46 121 LYS A N 1
ATOM 702 C CA . LYS A 1 114 ? 62.635 16.877 -10.175 1.00 8.24 121 LYS A CA 1
ATOM 703 C C . LYS A 1 114 ? 63.639 17.994 -9.929 1.00 8.68 121 LYS A C 1
ATOM 704 O O . LYS A 1 114 ? 64.432 17.942 -8.980 1.00 9.73 121 LYS A O 1
ATOM 713 N N . THR A 1 115 ? 63.623 18.995 -10.796 1.00 7.61 122 THR A N 1
ATOM 714 C CA . THR A 1 115 ? 64.594 20.077 -10.685 1.00 8.46 122 THR A CA 1
ATOM 715 C C . THR A 1 115 ? 64.339 20.942 -9.469 1.00 8.58 122 THR A C 1
ATOM 716 O O . THR A 1 115 ? 65.250 21.335 -8.730 1.00 9.68 122 THR A O 1
ATOM 720 N N . LEU A 1 116 ? 63.074 21.239 -9.211 1.00 8.75 123 LEU A N 1
ATOM 721 C CA . LEU A 1 116 ? 62.709 22.062 -8.076 1.00 7.87 123 LEU A CA 1
ATOM 722 C C . LEU A 1 116 ? 63.077 21.383 -6.761 1.00 7.87 123 LEU A C 1
ATOM 723 O O . LEU A 1 116 ? 63.670 21.977 -5.858 1.00 8.75 123 LEU A O 1
ATOM 728 N N . ILE A 1 117 ? 62.732 20.099 -6.659 1.00 7.68 124 ILE A N 1
ATOM 729 C CA . ILE A 1 117 ? 63.035 19.356 -5.427 1.00 7.44 124 ILE A CA 1
ATOM 730 C C . ILE A 1 117 ? 64.525 19.366 -5.151 1.00 7.69 124 ILE A C 1
ATOM 731 O O . ILE A 1 117 ? 64.962 19.560 -4.021 1.00 10.27 124 ILE A O 1
ATOM 736 N N . THR A 1 118 ? 65.334 19.134 -6.197 1.00 8.69 125 THR A N 1
ATOM 737 C CA . THR A 1 118 ? 66.774 19.086 -5.925 1.00 9.09 125 THR A CA 1
ATOM 738 C C . THR A 1 118 ? 67.388 20.465 -5.793 1.00 11.62 125 THR A C 1
ATOM 739 O O . THR A 1 118 ? 68.494 20.545 -5.236 1.00 21.54 125 THR A O 1
ATOM 746 N N . SER A 1 119 ? 66.713 21.530 -6.224 1.00 10.52 126 SER A N 1
ATOM 747 C CA . SER A 1 119 ? 67.221 22.878 -6.089 1.00 11.38 126 SER A CA 1
ATOM 748 C C . SER A 1 119 ? 66.903 23.508 -4.735 1.00 12.07 126 SER A C 1
ATOM 749 O O . SER A 1 119 ? 67.768 24.182 -4.182 1.00 19.52 126 SER A O 1
ATOM 752 N N . VAL A 1 120 ? 65.685 23.288 -4.242 1.00 12.17 127 VAL A N 1
ATOM 753 C CA . VAL A 1 120 ? 65.271 23.967 -3.014 1.00 14.06 127 VAL A CA 1
ATOM 754 C C . VAL A 1 120 ? 65.037 23.007 -1.868 1.00 12.89 127 VAL A C 1
ATOM 755 O O . VAL A 1 120 ? 64.809 23.405 -0.719 1.00 13.92 127 VAL A O 1
ATOM 759 N N . GLY A 1 121 ? 65.082 21.706 -2.107 1.00 11.45 128 GLY A N 1
ATOM 760 C CA . GLY A 1 121 ? 64.741 20.770 -1.065 1.00 12.50 128 GLY A CA 1
ATOM 761 C C . GLY A 1 121 ? 65.593 20.821 0.183 1.00 13.95 128 GLY A C 1
ATOM 762 O O . GLY A 1 121 ? 65.080 20.487 1.259 1.00 13.88 128 GLY A O 1
ATOM 763 N N . ASP A 1 122 ? 66.860 21.241 0.061 1.00 13.90 129 ASP A N 1
ATOM 764 C CA . ASP A 1 122 ? 67.722 21.266 1.234 1.00 14.05 129 ASP A CA 1
ATOM 765 C C . ASP A 1 122 ? 67.190 22.264 2.268 1.00 13.76 129 ASP A C 1
ATOM 766 O O . ASP A 1 122 ? 67.553 22.157 3.437 1.00 18.95 129 ASP A O 1
ATOM 771 N N . MET A 1 123 ? 66.344 23.193 1.863 1.00 12.94 130 MET A N 1
ATOM 772 C CA . MET A 1 123 ? 65.827 24.190 2.784 1.00 15.60 130 MET A CA 1
ATOM 773 C C . MET A 1 123 ? 64.614 23.698 3.573 1.00 13.99 130 MET A C 1
ATOM 774 O O . MET A 1 123 ? 64.107 24.448 4.420 1.00 13.21 130 MET A O 1
ATOM 782 N N . PHE A 1 124 ? 64.103 22.515 3.272 1.00 9.68 131 PHE A N 1
ATOM 783 C CA . PHE A 1 124 ? 62.884 21.996 3.886 1.00 10.91 131 PHE A CA 1
ATOM 784 C C . PHE A 1 124 ? 63.081 20.615 4.484 1.00 10.50 131 PHE A C 1
ATOM 785 O O . PHE A 1 124 ? 63.623 19.738 3.799 1.00 12.10 131 PHE A O 1
ATOM 793 N N . PRO A 1 125 ? 62.642 20.397 5.719 1.00 8.73 132 PRO A N 1
ATOM 794 C CA . PRO A 1 125 ? 62.732 19.068 6.297 1.00 9.57 132 PRO A CA 1
ATOM 795 C C . PRO A 1 125 ? 61.745 18.059 5.718 1.00 8.02 132 PRO A C 1
ATOM 796 O O . PRO A 1 125 ? 61.946 16.855 5.894 1.00 9.59 132 PRO A O 1
ATOM 800 N N . TYR A 1 126 ? 60.677 18.529 5.097 1.00 8.30 133 TYR A N 1
ATOM 801 C CA . TYR A 1 126 ? 59.618 17.685 4.584 1.00 8.58 133 TYR A CA 1
ATOM 802 C C . TYR A 1 126 ? 59.422 17.973 3.096 1.00 7.51 133 TYR A C 1
ATOM 803 O O . TYR A 1 126 ? 59.289 19.145 2.716 1.00 7.73 133 TYR A O 1
ATOM 812 N N . ILE A 1 127 ? 59.271 16.927 2.296 1.00 6.09 134 ILE A N 1
ATOM 813 C CA . ILE A 1 127 ? 58.904 17.042 0.896 1.00 6.43 134 ILE A CA 1
ATOM 814 C C . ILE A 1 127 ? 57.961 15.907 0.496 1.00 6.19 134 ILE A C 1
ATOM 815 O O . ILE A 1 127 ? 58.283 14.764 0.799 1.00 7.13 134 ILE A O 1
ATOM 820 N N . ALA A 1 128 ? 56.850 16.199 -0.166 1.00 6.15 135 ALA A N 1
ATOM 821 C CA . ALA A 1 128 ? 55.926 15.199 -0.668 1.00 7.02 135 ALA A CA 1
ATOM 822 C C . ALA A 1 128 ? 55.540 15.525 -2.107 1.00 6.21 135 ALA A C 1
ATOM 823 O O . ALA A 1 128 ? 55.494 16.699 -2.474 1.00 7.44 135 ALA A O 1
ATOM 825 N N . ILE A 1 129 ? 55.274 14.492 -2.885 1.00 6.19 136 ILE A N 1
ATOM 826 C CA . ILE A 1 129 ? 54.885 14.633 -4.292 1.00 6.62 136 ILE A CA 1
ATOM 827 C C . ILE A 1 129 ? 53.530 14.002 -4.562 1.00 6.55 136 ILE A C 1
ATOM 828 O O . ILE A 1 129 ? 53.317 12.864 -4.138 1.00 8.13 136 ILE A O 1
ATOM 833 N N . LYS A 1 130 ? 52.673 14.716 -5.281 1.00 7.34 137 LYS A N 1
ATOM 834 C CA . LYS A 1 130 ? 51.445 14.243 -5.857 1.00 7.71 137 LYS A CA 1
ATOM 835 C C . LYS A 1 130 ? 51.640 14.106 -7.376 1.00 7.12 137 LYS A C 1
ATOM 836 O O . LYS A 1 130 ? 51.965 15.074 -8.050 1.00 8.51 137 LYS A O 1
ATOM 842 N N . ALA A 1 131 ? 51.454 12.907 -7.896 1.00 8.70 138 ALA A N 1
ATOM 843 C CA . ALA A 1 131 ? 51.471 12.728 -9.350 1.00 9.48 138 ALA A CA 1
ATOM 844 C C . ALA A 1 131 ? 50.049 12.735 -9.883 1.00 9.92 138 ALA A C 1
ATOM 845 O O . ALA A 1 131 ? 49.136 12.231 -9.225 1.00 13.77 138 ALA A O 1
ATOM 847 N N . GLY A 1 132 ? 49.874 13.285 -11.070 1.00 9.37 139 GLY A N 1
ATOM 848 C CA . GLY A 1 132 ? 48.586 13.196 -11.719 1.00 11.00 139 GLY A CA 1
ATOM 849 C C . GLY A 1 132 ? 47.532 14.124 -11.141 1.00 10.11 139 GLY A C 1
ATOM 850 O O . GLY A 1 132 ? 46.347 13.830 -11.319 1.00 15.52 139 GLY A O 1
ATOM 851 N N . GLY A 1 133 ? 47.899 15.212 -10.492 1.00 9.86 140 GLY A N 1
ATOM 852 C CA . GLY A 1 133 ? 46.909 16.090 -9.908 1.00 10.88 140 GLY A CA 1
ATOM 853 C C . GLY A 1 133 ? 47.568 17.090 -8.970 1.00 10.63 140 GLY A C 1
ATOM 854 O O . GLY A 1 133 ? 48.780 17.213 -8.939 1.00 11.70 140 GLY A O 1
ATOM 855 N N . ALA A 1 134 ? 46.727 17.786 -8.231 1.00 11.89 141 ALA A N 1
ATOM 856 C CA . ALA A 1 134 ? 47.088 18.829 -7.294 1.00 11.81 141 ALA A CA 1
ATOM 857 C C . ALA A 1 134 ? 47.258 18.248 -5.902 1.00 10.06 141 ALA A C 1
ATOM 858 O O . ALA A 1 134 ? 46.531 17.325 -5.568 1.00 11.07 141 ALA A O 1
ATOM 860 N N . VAL A 1 135 ? 48.177 18.816 -5.133 1.00 10.06 142 VAL A N 1
ATOM 861 C CA . VAL A 1 135 ? 48.317 18.351 -3.750 1.00 9.37 142 VAL A CA 1
ATOM 862 C C . VAL A 1 135 ? 47.013 18.533 -2.988 1.00 9.21 142 VAL A C 1
ATOM 863 O O . VAL A 1 135 ? 46.351 19.558 -3.121 1.00 10.13 142 VAL A O 1
ATOM 867 N N . ALA A 1 136 ? 46.677 17.523 -2.208 1.00 8.95 143 ALA A N 1
ATOM 868 C CA . ALA A 1 136 ? 45.534 17.525 -1.309 1.00 9.72 143 ALA A CA 1
ATOM 869 C C . ALA A 1 136 ? 46.003 17.224 0.110 1.00 8.88 143 ALA A C 1
ATOM 870 O O . ALA A 1 136 ? 47.068 16.645 0.298 1.00 8.37 143 ALA A O 1
ATOM 872 N N . LEU A 1 137 ? 45.226 17.606 1.119 1.00 8.24 144 LEU A N 1
ATOM 873 C CA . LEU A 1 137 ? 45.654 17.435 2.507 1.00 8.60 144 LEU A CA 1
ATOM 874 C C . LEU A 1 137 ? 46.029 15.988 2.800 1.00 8.90 144 LEU A C 1
ATOM 875 O O . LEU A 1 137 ? 47.007 15.699 3.486 1.00 10.21 144 LEU A O 1
ATOM 880 N N . ALA A 1 138 ? 45.228 15.072 2.261 1.00 10.35 145 ALA A N 1
ATOM 881 C CA . ALA A 1 138 ? 45.447 13.657 2.578 1.00 12.81 145 ALA A CA 1
ATOM 882 C C . ALA A 1 138 ? 46.787 13.193 2.047 1.00 13.69 145 ALA A C 1
ATOM 883 O O . ALA A 1 138 ? 47.364 12.251 2.609 1.00 17.53 145 ALA A O 1
ATOM 885 N N . ASP A 1 139 ? 47.302 13.828 1.003 1.00 10.28 146 ASP A N 1
ATOM 886 C CA . ASP A 1 139 ? 48.586 13.406 0.458 1.00 10.08 146 ASP A CA 1
ATOM 887 C C . ASP A 1 139 ? 49.744 13.678 1.413 1.00 9.61 146 ASP A C 1
ATOM 888 O O . ASP A 1 139 ? 50.820 13.083 1.301 1.00 11.98 146 ASP A O 1
ATOM 893 N N . LEU A 1 140 ? 49.557 14.596 2.349 1.00 8.87 147 LEU A N 1
ATOM 894 C CA . LEU A 1 140 ? 50.623 15.055 3.197 1.00 8.70 147 LEU A CA 1
ATOM 895 C C . LEU A 1 140 ? 50.886 14.121 4.372 1.00 8.55 147 LEU A C 1
ATOM 896 O O . LEU A 1 140 ? 51.987 14.110 4.914 1.00 8.86 147 LEU A O 1
ATOM 901 N N . GLY A 1 141 ? 49.907 13.342 4.814 1.00 8.81 148 GLY A N 1
ATOM 902 C CA . GLY A 1 141 ? 50.169 12.512 5.985 1.00 8.55 148 GLY A CA 1
ATOM 903 C C . GLY A 1 141 ? 50.431 13.326 7.225 1.00 7.84 148 GLY A C 1
ATOM 904 O O . GLY A 1 141 ? 49.722 14.266 7.530 1.00 10.07 148 GLY A O 1
ATOM 905 N N . ASP A 1 142 ? 51.481 12.944 7.956 1.00 8.74 149 ASP A N 1
ATOM 906 C CA . ASP A 1 142 ? 51.840 13.567 9.209 1.00 8.94 149 ASP A CA 1
ATOM 907 C C . ASP A 1 142 ? 53.306 13.973 9.127 1.00 7.38 149 ASP A C 1
ATOM 908 O O . ASP A 1 142 ? 54.145 13.169 8.715 1.00 9.48 149 ASP A O 1
ATOM 913 N N . PHE A 1 143 ? 53.633 15.185 9.495 1.00 7.53 150 PHE A N 1
ATOM 914 C CA . PHE A 1 143 ? 54.960 15.746 9.369 1.00 7.93 150 PHE A CA 1
ATOM 915 C C . PHE A 1 143 ? 56.012 14.896 10.069 1.00 8.49 150 PHE A C 1
ATOM 916 O O . PHE A 1 143 ? 57.147 14.791 9.610 1.00 9.25 150 PHE A O 1
ATOM 924 N N . GLU A 1 144 ? 55.636 14.343 11.227 1.00 9.15 151 GLU A N 1
ATOM 925 C CA . GLU A 1 144 ? 56.619 13.617 12.041 1.00 10.26 151 GLU A CA 1
ATOM 926 C C . GLU A 1 144 ? 56.507 12.113 11.888 1.00 11.39 151 GLU A C 1
ATOM 927 O O . GLU A 1 144 ? 57.493 11.384 12.064 1.00 14.68 151 GLU A O 1
ATOM 933 N N . ASN A 1 145 ? 55.315 11.595 11.581 1.00 10.54 152 ASN A N 1
ATOM 934 C CA . ASN A 1 145 ? 55.121 10.137 11.627 1.00 13.19 152 ASN A CA 1
ATOM 935 C C . ASN A 1 145 ? 55.055 9.481 10.261 1.00 11.67 152 ASN A C 1
ATOM 936 O O . ASN A 1 145 ? 55.177 8.253 10.196 1.00 15.63 152 ASN A O 1
ATOM 941 N N . SER A 1 146 ? 54.894 10.258 9.188 1.00 10.03 153 SER A N 1
ATOM 942 C CA . SER A 1 146 ? 54.940 9.632 7.867 1.00 10.17 153 SER A CA 1
ATOM 943 C C . SER A 1 146 ? 56.356 9.415 7.398 1.00 9.05 153 SER A C 1
ATOM 944 O O . SER A 1 146 ? 57.067 10.375 7.151 1.00 10.94 153 SER A O 1
ATOM 947 N N . ALA A 1 147 ? 56.756 8.161 7.297 1.00 10.35 154 ALA A N 1
ATOM 948 C CA . ALA A 1 147 ? 58.091 7.833 6.815 1.00 10.77 154 ALA A CA 1
ATOM 949 C C . ALA A 1 147 ? 58.161 8.020 5.319 1.00 9.87 154 ALA A C 1
ATOM 950 O O . ALA A 1 147 ? 57.359 7.594 4.495 1.00 13.07 154 ALA A O 1
ATOM 952 N N . ALA A 1 148 ? 59.154 8.659 4.800 1.00 10.23 155 ALA A N 1
ATOM 953 C CA . ALA A 1 148 ? 59.605 8.897 3.487 1.00 8.81 155 ALA A CA 1
ATOM 954 C C . ALA A 1 148 ? 59.945 7.533 2.887 1.00 9.16 155 ALA A C 1
ATOM 955 O O . ALA A 1 148 ? 60.523 6.637 3.537 1.00 10.23 155 ALA A O 1
ATOM 957 N N . ALA A 1 149 ? 59.567 7.434 1.628 1.00 9.63 156 ALA A N 1
ATOM 958 C CA . ALA A 1 149 ? 59.892 6.265 0.795 1.00 10.31 156 ALA A CA 1
ATOM 959 C C . ALA A 1 149 ? 60.370 6.774 -0.562 1.00 8.05 156 ALA 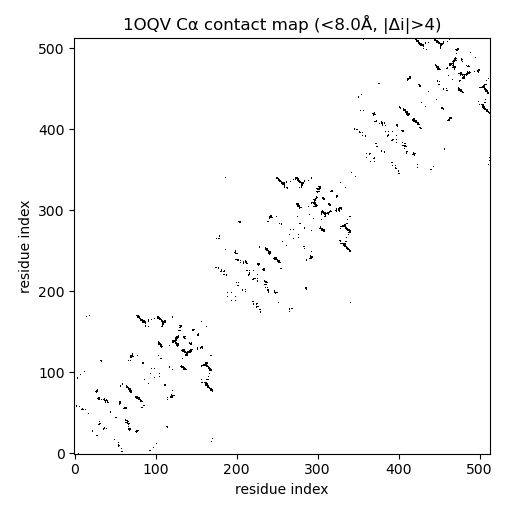A C 1
ATOM 960 O O . ALA A 1 149 ? 59.745 6.591 -1.590 1.00 9.71 156 ALA A O 1
ATOM 962 N N . ALA A 1 150 ? 61.533 7.438 -0.545 1.00 8.37 157 ALA A N 1
ATOM 963 C CA . ALA A 1 150 ? 61.959 8.078 -1.780 1.00 9.10 157 ALA A CA 1
ATOM 964 C C . ALA A 1 150 ? 62.290 7.090 -2.886 1.00 9.29 157 ALA A C 1
ATOM 965 O O . ALA A 1 150 ? 62.315 7.467 -4.052 1.00 9.41 157 ALA A O 1
ATOM 967 N N . GLU A 1 151 ? 62.546 5.840 -2.522 1.00 11.28 158 GLU A N 1
ATOM 968 C CA . GLU A 1 151 ? 62.784 4.847 -3.590 1.00 11.68 158 GLU A CA 1
ATOM 969 C C . GLU A 1 151 ? 61.541 4.651 -4.453 1.00 11.62 158 GLU A C 1
ATOM 970 O O . GLU A 1 151 ? 61.682 4.071 -5.529 1.00 13.67 158 GLU A O 1
ATOM 976 N N . THR A 1 152 ? 60.356 5.094 -4.027 1.00 11.00 159 THR A N 1
ATOM 977 C CA . THR A 1 152 ? 59.157 5.019 -4.853 1.00 10.43 159 THR A CA 1
ATOM 978 C C . THR A 1 152 ? 58.943 6.261 -5.733 1.00 9.15 159 THR A C 1
ATOM 979 O O . THR A 1 152 ? 58.126 6.219 -6.664 1.00 11.68 159 THR A O 1
ATOM 983 N N . GLY A 1 153 ? 59.648 7.351 -5.461 1.00 9.15 160 GLY A N 1
ATOM 984 C CA . GLY A 1 153 ? 59.591 8.557 -6.277 1.00 9.16 160 GLY A CA 1
ATOM 985 C C . GLY A 1 153 ? 58.343 9.415 -6.163 1.00 8.32 160 GLY A C 1
ATOM 986 O O . GLY A 1 153 ? 58.182 10.379 -6.898 1.00 10.56 160 GLY A O 1
ATOM 987 N N . VAL A 1 154 ? 57.426 9.096 -5.268 1.00 8.02 161 VAL A N 1
ATOM 988 C CA . VAL A 1 154 ? 56.133 9.757 -5.092 1.00 8.15 161 VAL A CA 1
ATOM 989 C C . VAL A 1 154 ? 55.719 9.629 -3.637 1.00 8.61 161 VAL A C 1
ATOM 990 O O . VAL A 1 154 ? 56.243 8.858 -2.857 1.00 10.06 161 VAL A O 1
ATOM 994 N N . GLY A 1 155 ? 54.735 10.437 -3.230 1.00 8.89 162 GLY A N 1
ATOM 995 C CA . GLY A 1 155 ? 54.362 10.528 -1.826 1.00 8.10 162 GLY A CA 1
ATOM 996 C C . GLY A 1 155 ? 55.404 11.305 -1.032 1.00 7.03 162 GLY A C 1
ATOM 997 O O . GLY A 1 155 ? 56.120 12.160 -1.565 1.00 7.32 162 GLY A O 1
ATOM 998 N N . VAL A 1 156 ? 55.443 10.983 0.273 1.00 7.22 163 VAL A N 1
ATOM 999 C CA . VAL A 1 156 ? 56.441 11.617 1.119 1.00 7.65 163 VAL A CA 1
ATOM 1000 C C . VAL A 1 156 ? 57.825 11.073 0.769 1.00 7.53 163 VAL A C 1
ATOM 1001 O O . VAL A 1 156 ? 58.027 9.867 0.826 1.00 7.95 163 VAL A O 1
ATOM 1005 N N . ILE A 1 157 ? 58.726 11.963 0.345 1.00 7.29 164 ILE A N 1
ATOM 1006 C CA . ILE A 1 157 ? 60.052 11.536 -0.048 1.00 7.89 164 ILE A CA 1
ATOM 1007 C C . ILE A 1 157 ? 61.146 12.122 0.841 1.00 8.22 164 ILE A C 1
ATOM 1008 O O . ILE A 1 157 ? 62.313 11.754 0.674 1.00 8.46 164 ILE A O 1
ATOM 1013 N N . LYS A 1 158 ? 60.771 12.973 1.802 1.00 8.31 165 LYS A N 1
ATOM 1014 C CA . LYS A 1 158 ? 61.698 13.488 2.805 1.00 8.52 165 LYS A CA 1
ATOM 1015 C C . LYS A 1 158 ? 60.905 13.843 4.064 1.00 8.10 165 LYS A C 1
ATOM 1016 O O . LYS A 1 158 ? 59.911 14.553 3.884 1.00 8.95 165 LYS A O 1
ATOM 1022 N N . SER A 1 159 ? 61.291 13.358 5.238 1.00 8.92 166 SER A N 1
ATOM 1023 C CA . SER A 1 159 ? 60.627 13.766 6.464 1.00 9.69 166 SER A CA 1
ATOM 1024 C C . SER A 1 159 ? 61.556 13.507 7.664 1.00 10.96 166 SER A C 1
ATOM 1025 O O . SER A 1 159 ? 62.505 12.759 7.519 1.00 11.92 166 SER A O 1
ATOM 1028 N N . ILE A 1 160 ? 61.209 14.106 8.787 1.00 11.13 167 ILE A N 1
ATOM 1029 C CA . ILE A 1 160 ? 61.975 13.883 10.011 1.00 11.38 167 ILE A CA 1
ATOM 1030 C C . ILE A 1 160 ? 61.654 12.556 10.685 1.00 12.51 167 ILE A C 1
ATOM 1031 O O . ILE A 1 160 ? 62.262 12.231 11.713 1.00 15.50 167 ILE A O 1
ATOM 1036 N N . ALA A 1 161 ? 60.721 11.767 10.172 1.00 11.23 168 ALA A N 1
ATOM 1037 C CA . ALA A 1 161 ? 60.442 10.472 10.797 1.00 13.72 168 ALA A CA 1
ATOM 1038 C C . ALA A 1 161 ? 61.699 9.624 10.868 1.00 15.79 168 ALA A C 1
ATOM 1039 O O . ALA A 1 161 ? 62.395 9.532 9.855 1.00 15.85 168 ALA A O 1
ATOM 1041 N N . PRO A 1 162 ? 62.072 9.006 11.980 1.00 21.90 169 PRO A N 1
ATOM 1042 C CA . PRO A 1 162 ? 63.347 8.278 12.023 1.00 20.77 169 PRO A CA 1
ATOM 1043 C C . PRO A 1 162 ? 63.418 7.107 11.062 1.00 17.92 169 PRO A C 1
ATOM 1044 O O . PRO A 1 162 ? 64.527 6.772 10.615 1.00 21.28 169 PRO A O 1
ATOM 1048 N N . ALA A 1 163 ? 62.283 6.503 10.733 1.00 15.74 170 ALA A N 1
ATOM 1049 C CA . ALA A 1 163 ? 62.270 5.383 9.789 1.00 15.87 170 ALA A CA 1
ATOM 1050 C C . ALA A 1 163 ? 62.313 5.824 8.332 1.00 12.41 170 ALA A C 1
ATOM 1051 O O . ALA A 1 163 ? 62.307 5.007 7.414 1.00 13.37 170 ALA A O 1
ATOM 1053 N N . SER A 1 164 ? 62.384 7.132 8.100 1.00 10.54 171 SER A N 1
ATOM 1054 C CA . SER A 1 164 ? 62.380 7.608 6.728 1.00 10.72 171 SER A CA 1
ATOM 1055 C C . SER A 1 164 ? 63.534 7.074 5.880 1.00 11.55 171 SER A C 1
ATOM 1056 O O . SER A 1 164 ? 64.655 7.003 6.363 1.00 12.70 171 SER A O 1
ATOM 1059 N N . LYS A 1 165 ? 63.212 6.774 4.631 1.00 9.71 172 LYS A N 1
ATOM 1060 C CA . LYS A 1 165 ? 64.152 6.591 3.544 1.00 9.78 172 LYS A CA 1
ATOM 1061 C C . LYS A 1 165 ? 64.114 7.847 2.682 1.00 9.42 172 LYS A C 1
ATOM 1062 O O . LYS A 1 165 ? 63.353 7.951 1.730 1.00 9.64 172 LYS A O 1
ATOM 1068 N N . ASN A 1 166 ? 64.920 8.827 3.100 1.00 9.70 173 ASN A N 1
ATOM 1069 C CA . ASN A 1 166 ? 64.903 10.143 2.472 1.00 9.23 173 ASN A CA 1
ATOM 1070 C C . ASN A 1 166 ? 65.620 10.111 1.142 1.00 9.13 173 ASN A C 1
ATOM 1071 O O . ASN A 1 166 ? 66.495 9.308 0.891 1.00 10.93 173 ASN A O 1
ATOM 1076 N N . LEU A 1 167 ? 65.209 11.044 0.275 1.00 8.67 174 LEU A N 1
ATOM 1077 C CA . LEU A 1 167 ? 65.833 11.200 -1.034 1.00 8.25 174 LEU A CA 1
ATOM 1078 C C . LEU A 1 167 ? 67.344 11.279 -0.913 1.00 9.56 174 LEU A C 1
ATOM 1079 O O . LEU A 1 167 ? 67.875 12.055 -0.145 1.00 12.17 174 LEU A O 1
ATOM 1084 N N . ASP A 1 168 ? 68.124 10.568 -1.656 1.00 10.97 175 ASP A N 1
ATOM 1085 C CA . ASP A 1 168 ? 69.493 10.165 -1.660 1.00 10.16 175 ASP A CA 1
ATOM 1086 C C . ASP A 1 168 ? 69.957 10.218 -3.115 1.00 9.28 175 ASP A C 1
ATOM 1087 O O . ASP A 1 168 ? 69.744 9.294 -3.892 1.00 10.19 175 ASP A O 1
ATOM 1092 N N . LEU A 1 169 ? 70.579 11.339 -3.425 1.00 10.50 176 LEU A N 1
ATOM 1093 C CA . LEU A 1 169 ? 71.009 11.566 -4.812 1.00 10.09 176 LEU A CA 1
ATOM 1094 C C . LEU A 1 169 ? 72.182 10.699 -5.218 1.00 9.75 176 LEU A C 1
ATOM 1095 O O . LEU A 1 169 ? 72.528 10.717 -6.397 1.00 11.07 176 LEU A O 1
ATOM 1100 N N . THR A 1 170 ? 72.763 9.971 -4.268 1.00 10.44 177 THR A N 1
ATOM 1101 C CA . THR A 1 170 ? 73.803 9.016 -4.662 1.00 10.65 177 THR A CA 1
ATOM 1102 C C . THR A 1 170 ? 73.208 7.713 -5.188 1.00 9.56 177 THR A C 1
ATOM 1103 O O . THR A 1 170 ? 73.962 6.900 -5.745 1.00 11.92 177 THR A O 1
ATOM 1107 N N . ASN A 1 171 ? 71.907 7.531 -5.025 1.00 9.62 178 ASN A N 1
ATOM 1108 C CA . ASN A 1 171 ? 71.198 6.314 -5.387 1.00 9.80 178 ASN A CA 1
ATOM 1109 C C . ASN A 1 171 ? 70.471 6.515 -6.707 1.00 9.08 178 ASN A C 1
ATOM 1110 O O . ASN A 1 171 ? 69.499 7.251 -6.762 1.00 9.32 178 ASN A O 1
ATOM 1115 N N . ILE A 1 172 ? 70.964 5.862 -7.755 1.00 10.24 179 ILE A N 1
ATOM 1116 C CA . ILE A 1 172 ? 70.379 6.092 -9.069 1.00 10.63 179 ILE A CA 1
ATOM 1117 C C . ILE A 1 172 ? 68.906 5.719 -9.106 1.00 9.12 179 ILE A C 1
ATOM 1118 O O . ILE A 1 172 ? 68.174 6.321 -9.902 1.00 11.32 179 ILE A O 1
ATOM 1123 N N . THR A 1 173 ? 68.467 4.779 -8.259 1.00 10.95 180 THR A N 1
ATOM 1124 C CA . THR A 1 173 ? 67.062 4.453 -8.211 1.00 11.02 180 THR A CA 1
ATOM 1125 C C . THR A 1 173 ? 66.237 5.656 -7.783 1.00 9.10 180 THR A C 1
ATOM 1126 O O . THR A 1 173 ? 65.191 5.945 -8.343 1.00 10.15 180 THR A O 1
ATOM 1130 N N . HIS A 1 174 ? 66.697 6.334 -6.733 1.00 9.10 181 HIS A N 1
ATOM 1131 C CA . HIS A 1 174 ? 65.982 7.524 -6.270 1.00 8.66 181 HIS A CA 1
ATOM 1132 C C . HIS A 1 174 ? 65.982 8.602 -7.346 1.00 8.21 181 HIS A C 1
ATOM 1133 O O . HIS A 1 174 ? 64.956 9.244 -7.565 1.00 9.38 181 HIS A O 1
ATOM 1140 N N . VAL A 1 175 ? 67.097 8.787 -8.017 1.00 8.47 182 VAL A N 1
ATOM 1141 C CA . VAL A 1 175 ? 67.215 9.822 -9.037 1.00 8.56 182 VAL A CA 1
ATOM 1142 C C . VAL A 1 175 ? 66.248 9.538 -10.179 1.00 9.36 182 VAL A C 1
ATOM 1143 O O . VAL A 1 175 ? 65.542 10.438 -10.619 1.00 9.79 182 VAL A O 1
ATOM 1147 N N . GLU A 1 176 ? 66.237 8.295 -10.674 1.00 8.99 183 GLU A N 1
ATOM 1148 C CA . GLU A 1 176 ? 65.373 7.955 -11.808 1.00 9.78 183 GLU A CA 1
ATOM 1149 C C . GLU A 1 176 ? 63.901 7.942 -11.444 1.00 9.62 183 GLU A C 1
ATOM 1150 O O . GLU A 1 176 ? 63.101 8.382 -12.262 1.00 11.83 183 GLU A O 1
ATOM 1156 N N . LYS A 1 177 ? 63.552 7.463 -10.248 1.00 8.17 184 LYS A N 1
ATOM 1157 C CA . LYS A 1 177 ? 62.139 7.331 -9.905 1.00 8.99 184 LYS A CA 1
ATOM 1158 C C . LYS A 1 177 ? 61.524 8.665 -9.487 1.00 8.56 184 LYS A C 1
ATOM 1159 O O . LYS A 1 177 ? 60.291 8.775 -9.518 1.00 9.32 184 LYS A O 1
ATOM 1165 N N . LEU A 1 178 ? 62.314 9.638 -9.083 1.00 7.97 185 LEU A N 1
ATOM 1166 C CA . LEU A 1 178 ? 61.807 10.897 -8.545 1.00 8.44 185 LEU A CA 1
ATOM 1167 C C . LEU A 1 178 ? 60.750 11.511 -9.455 1.00 7.71 185 LEU A C 1
ATOM 1168 O O . LEU A 1 178 ? 61.012 11.661 -10.639 1.00 8.56 185 LEU A O 1
ATOM 1173 N N . CYS A 1 179 ? 59.573 11.784 -8.904 1.00 8.37 186 CYS A N 1
ATOM 1174 C CA . CYS A 1 179 ? 58.459 12.362 -9.655 1.00 9.17 186 CYS A CA 1
ATOM 1175 C C . CYS A 1 179 ? 57.980 11.376 -10.716 1.00 11.22 186 CYS A C 1
ATOM 1176 O O . CYS A 1 179 ? 57.757 11.716 -11.869 1.00 11.16 186 CYS A O 1
ATOM 1179 N N . LYS A 1 180 ? 57.798 10.142 -10.252 1.00 18.59 187 LYS A N 1
ATOM 1180 C CA . LYS A 1 180 ? 57.269 9.066 -11.076 1.00 18.48 187 LYS A CA 1
ATOM 1181 C C . LYS A 1 180 ? 55.806 9.268 -11.425 1.00 15.41 187 LYS A C 1
ATOM 1182 O O . LYS A 1 180 ? 55.024 9.561 -10.530 1.00 19.10 187 LYS A O 1
ATOM 1188 N N . GLY A 1 181 ? 55.437 9.102 -12.690 1.00 16.20 188 GLY A N 1
ATOM 1189 C CA . GLY A 1 181 ? 54.036 9.054 -13.045 1.00 16.05 188 GLY A CA 1
ATOM 1190 C C . GLY A 1 181 ? 53.654 10.041 -14.133 1.00 11.28 188 GLY A C 1
ATOM 1191 O O . GLY A 1 181 ? 54.478 10.536 -14.892 1.00 13.80 188 GLY A O 1
ATOM 1192 N N . THR A 1 182 ? 52.353 10.295 -14.144 1.00 12.19 189 THR A N 1
ATOM 1193 C CA . THR A 1 182 ? 51.787 11.205 -15.133 1.00 10.99 189 THR A CA 1
ATOM 1194 C C . THR A 1 182 ? 51.632 12.594 -14.528 1.00 9.20 189 THR A C 1
ATOM 1195 O O . THR A 1 182 ? 51.551 12.764 -13.325 1.00 10.86 189 THR A O 1
ATOM 1202 N N . ALA A 1 183 ? 51.622 13.587 -15.407 1.00 9.82 190 ALA A N 1
ATOM 1203 C CA . ALA A 1 183 ? 51.496 14.975 -15.006 1.00 9.09 190 ALA A CA 1
ATOM 1204 C C . ALA A 1 183 ? 50.044 15.377 -14.909 1.00 9.33 190 ALA A C 1
ATOM 1205 O O . ALA A 1 183 ? 49.180 14.645 -15.392 1.00 11.95 190 ALA A O 1
ATOM 1207 N N . PRO A 1 184 ? 49.715 16.512 -14.293 1.00 9.18 191 PRO A N 1
ATOM 1208 C CA . PRO A 1 184 ? 50.635 17.423 -13.610 1.00 9.37 191 PRO A CA 1
ATOM 1209 C C . PRO A 1 184 ? 51.153 16.835 -12.298 1.00 7.53 191 PRO A C 1
ATOM 1210 O O . PRO A 1 184 ? 50.569 15.936 -11.727 1.00 8.14 191 PRO A O 1
ATOM 1214 N N . PHE A 1 185 ? 52.273 17.414 -11.833 1.00 7.94 192 PHE A N 1
ATOM 1215 C CA . PHE A 1 185 ? 52.852 17.112 -10.543 1.00 8.55 192 PHE A CA 1
ATOM 1216 C C . PHE A 1 185 ? 52.686 18.284 -9.579 1.00 8.19 192 PHE A C 1
ATOM 1217 O O . PHE A 1 185 ? 52.855 19.428 -9.976 1.00 7.65 192 PHE A O 1
ATOM 1225 N N . GLY A 1 186 ? 52.375 17.954 -8.337 1.00 7.41 193 GLY A N 1
ATOM 1226 C CA . GLY A 1 186 ? 52.402 18.929 -7.255 1.00 8.37 193 GLY A CA 1
ATOM 1227 C C . GLY A 1 186 ? 53.438 18.505 -6.219 1.00 7.19 193 GLY A C 1
ATOM 1228 O O . GLY A 1 186 ? 53.563 17.334 -5.858 1.00 9.83 193 GLY A O 1
ATOM 1229 N N . VAL A 1 187 ? 54.210 19.465 -5.761 1.00 8.32 194 VAL A N 1
ATOM 1230 C CA . VAL A 1 187 ? 55.213 19.184 -4.745 1.00 7.22 194 VAL A CA 1
ATOM 1231 C C . VAL A 1 187 ? 54.931 20.065 -3.528 1.00 6.74 194 VAL A C 1
ATOM 1232 O O . VAL A 1 187 ? 54.721 21.270 -3.672 1.00 8.88 194 VAL A O 1
ATOM 1236 N N . ALA A 1 188 ? 54.899 19.445 -2.360 1.00 6.47 195 ALA A N 1
ATOM 1237 C CA . ALA A 1 188 ? 54.677 20.117 -1.106 1.00 7.54 195 ALA A CA 1
ATOM 1238 C C . ALA A 1 188 ? 55.981 20.173 -0.302 1.00 6.76 195 ALA A C 1
ATOM 1239 O O . ALA A 1 188 ? 56.600 19.146 -0.070 1.00 9.05 195 ALA A O 1
ATOM 1241 N N . PHE A 1 189 ? 56.353 21.387 0.052 1.00 7.01 196 PHE A N 1
ATOM 1242 C CA . PHE A 1 189 ? 57.535 21.703 0.822 1.00 7.08 196 PHE A CA 1
ATOM 1243 C C . PHE A 1 189 ? 57.098 22.117 2.232 1.00 7.27 196 PHE A C 1
ATOM 1244 O O . PHE A 1 189 ? 56.351 23.097 2.375 1.00 7.74 196 PHE A O 1
ATOM 1252 N N . GLY A 1 190 ? 57.500 21.340 3.229 1.00 8.30 197 GLY A N 1
ATOM 1253 C CA . GLY A 1 190 ? 56.958 21.545 4.554 1.00 8.74 197 GLY A CA 1
ATOM 1254 C C . GLY A 1 190 ? 57.972 21.861 5.632 1.00 7.98 197 GLY A C 1
ATOM 1255 O O . GLY A 1 190 ? 59.138 21.535 5.543 1.00 8.96 197 GLY A O 1
ATOM 1256 N N . ASN A 1 191 ? 57.438 22.493 6.669 1.00 8.28 198 ASN A N 1
ATOM 1257 C CA . ASN A 1 191 ? 58.213 22.807 7.876 1.00 8.64 198 ASN A CA 1
ATOM 1258 C C . ASN A 1 191 ? 57.245 22.932 9.057 1.00 8.62 198 ASN A C 1
ATOM 1259 O O . ASN A 1 191 ? 56.043 22.734 8.879 1.00 8.90 198 ASN A O 1
ATOM 1264 N N . SER A 1 192 ? 57.796 23.214 10.212 1.00 8.61 199 SER A N 1
ATOM 1265 C CA . SER A 1 192 ? 56.995 23.285 11.447 1.00 11.06 199 SER A CA 1
ATOM 1266 C C . SER A 1 192 ? 57.702 24.184 12.438 1.00 11.37 199 SER A C 1
ATOM 1267 O O . SER A 1 192 ? 58.892 23.886 12.640 1.00 14.79 199 SER A O 1
ATOM 1271 N N . ASP B 1 22 ? -8.974 73.279 22.936 1.00 59.09 229 ASP B N 1
ATOM 1272 C CA . ASP B 1 22 ? -10.128 72.767 22.197 1.00 50.16 229 ASP B CA 1
ATOM 1273 C C . ASP B 1 22 ? -11.000 73.920 21.696 1.00 47.05 229 ASP B C 1
ATOM 1274 O O . ASP B 1 22 ? -10.689 75.117 21.865 1.00 46.61 229 ASP B O 1
ATOM 1279 N N . SER B 1 23 ? -12.166 73.621 21.128 1.00 40.55 230 SER B N 1
ATOM 1280 C CA . SER B 1 23 ? -13.015 74.572 20.430 1.00 36.12 230 SER B CA 1
ATOM 1281 C C . SER B 1 23 ? -13.680 75.576 21.363 1.00 32.78 230 SER B C 1
ATOM 1282 O O . SER B 1 23 ? -13.703 75.400 22.583 1.00 32.40 230 SER B O 1
ATOM 1285 N N . GLN B 1 24 ? -14.212 76.628 20.746 1.00 32.42 231 GLN B N 1
ATOM 1286 C CA . GLN B 1 24 ? -14.810 77.672 21.548 1.00 35.81 231 GLN B CA 1
ATOM 1287 C C . GLN B 1 24 ? -15.958 77.145 22.412 1.00 32.71 231 GLN B C 1
ATOM 1288 O O . GLN B 1 24 ? -15.938 77.449 23.601 1.00 25.99 231 GLN B O 1
ATOM 1294 N N . ASN B 1 25 ? -16.905 76.390 21.876 1.00 28.97 232 ASN B N 1
ATOM 1295 C CA . ASN B 1 25 ? -18.041 75.942 22.687 1.00 26.01 232 ASN B CA 1
ATOM 1296 C C . ASN B 1 25 ? -17.543 75.060 23.821 1.00 21.09 232 ASN B C 1
ATOM 1297 O O . ASN B 1 25 ? -18.132 75.078 24.904 1.00 18.50 232 ASN B O 1
ATOM 1302 N N . MET B 1 26 ? -16.486 74.278 23.628 1.00 23.07 233 MET B N 1
ATOM 1303 C CA . MET B 1 26 ? -15.947 73.429 24.688 1.00 24.22 233 MET B CA 1
ATOM 1304 C C . MET B 1 26 ? -15.288 74.198 25.829 1.00 24.56 233 MET B C 1
ATOM 1305 O O . MET B 1 26 ? -15.486 73.917 27.012 1.00 22.33 233 MET B O 1
ATOM 1310 N N . THR B 1 27 ? -14.485 75.200 25.462 1.00 26.10 234 THR B N 1
ATOM 1311 C CA . THR B 1 27 ? -13.882 76.090 26.456 1.00 25.40 234 THR B CA 1
ATOM 1312 C C . THR B 1 27 ? -14.983 76.811 27.222 1.00 21.46 234 THR B C 1
ATOM 1313 O O . THR B 1 27 ? -14.934 76.956 28.441 1.00 21.69 234 THR B O 1
ATOM 1317 N N . LYS B 1 28 ? -16.028 77.244 26.515 1.00 21.55 235 LYS B N 1
ATOM 1318 C CA . LYS B 1 28 ? -17.105 77.958 27.193 1.00 20.64 235 LYS B CA 1
ATOM 1319 C C . LYS B 1 28 ? -17.815 77.040 28.180 1.00 18.40 235 LYS B C 1
ATOM 1320 O O . LYS B 1 28 ? -18.107 77.402 29.322 1.00 18.10 235 LYS B O 1
ATOM 1326 N N . ALA B 1 29 ? -18.079 75.821 27.723 1.00 17.89 236 ALA B N 1
ATOM 1327 C CA . ALA B 1 29 ? -18.812 74.859 28.548 1.00 17.78 236 ALA B CA 1
ATOM 1328 C C . ALA B 1 29 ? -18.083 74.651 29.871 1.00 17.79 236 ALA B C 1
ATOM 1329 O O . ALA B 1 29 ? -18.663 74.649 30.947 1.00 17.00 236 ALA B O 1
ATOM 1331 N N . ALA B 1 30 ? -16.780 74.476 29.793 1.00 19.76 237 ALA B N 1
ATOM 1332 C CA . ALA B 1 30 ? -15.927 74.268 30.949 1.00 21.58 237 ALA B CA 1
ATOM 1333 C C . ALA B 1 30 ? -15.967 75.418 31.946 1.00 23.92 237 ALA B C 1
ATOM 1334 O O . ALA B 1 30 ? -16.076 75.233 33.162 1.00 19.49 237 ALA B O 1
ATOM 1336 N N . GLN B 1 31 ? -15.861 76.613 31.395 1.00 22.03 238 GLN B N 1
ATOM 1337 C CA . GLN B 1 31 ? -15.913 77.856 32.127 1.00 20.53 238 GLN B CA 1
ATOM 1338 C C . GLN B 1 31 ? -17.260 77.969 32.847 1.00 17.28 238 GLN B C 1
ATOM 1339 O O . GLN B 1 31 ? -17.345 78.279 34.043 1.00 20.56 238 GLN B O 1
ATOM 1345 N N . SER B 1 32 ? -18.312 77.719 32.073 1.00 15.96 239 SER B N 1
ATOM 1346 C CA . SER B 1 32 ? -19.641 77.849 32.677 1.00 13.94 239 SER B CA 1
ATOM 1347 C C . SER B 1 32 ? -19.892 76.799 33.754 1.00 13.44 239 SER B C 1
ATOM 1348 O O . SER B 1 32 ? -20.414 77.104 34.816 1.00 14.24 239 SER B O 1
ATOM 1351 N N . LEU B 1 33 ? -19.550 75.560 33.479 1.00 8.93 240 LEU B N 1
ATOM 1352 C CA . LEU B 1 33 ? -19.737 74.482 34.469 1.00 9.67 240 LEU B CA 1
ATOM 1353 C C . LEU B 1 33 ? -19.026 74.797 35.776 1.00 13.17 240 LEU B C 1
ATOM 1354 O O . LEU B 1 33 ? -19.630 74.656 36.840 1.00 10.90 240 LEU B O 1
ATOM 1359 N N . ASN B 1 34 ? -17.779 75.248 35.710 1.00 9.21 241 ASN B N 1
ATOM 1360 C CA . ASN B 1 34 ? -17.143 75.675 36.944 1.00 16.51 241 ASN B CA 1
ATOM 1361 C C . ASN B 1 34 ? -17.839 76.828 37.640 1.00 16.71 241 ASN B C 1
ATOM 1362 O O . ASN B 1 34 ? -18.040 76.835 38.854 1.00 16.73 241 ASN B O 1
ATOM 1367 N N . SER B 1 35 ? -18.183 77.864 36.876 1.00 16.20 242 SER B N 1
ATOM 1368 C CA . SER B 1 35 ? -18.859 78.994 37.529 1.00 19.09 242 SER B CA 1
ATOM 1369 C C . SER B 1 35 ? -20.152 78.544 38.203 1.00 16.60 242 SER B C 1
ATOM 1370 O O . SER B 1 35 ? -20.434 79.015 39.302 1.00 17.74 242 SER B O 1
ATOM 1373 N N . ILE B 1 36 ? -20.917 77.664 37.563 1.00 12.39 243 ILE B N 1
ATOM 1374 C CA . ILE B 1 36 ? -22.192 77.238 38.132 1.00 11.90 243 ILE B CA 1
ATOM 1375 C C . ILE B 1 36 ? -21.965 76.437 39.409 1.00 11.45 243 ILE B C 1
ATOM 1376 O O . ILE B 1 36 ? -22.654 76.653 40.404 1.00 12.12 243 ILE B O 1
ATOM 1381 N N . GLN B 1 37 ? -20.987 75.531 39.386 1.00 11.41 244 GLN B N 1
ATOM 1382 C CA . GLN B 1 37 ? -20.829 74.718 40.605 1.00 11.55 244 GLN B CA 1
ATOM 1383 C C . GLN B 1 37 ? -20.274 75.569 41.751 1.00 11.26 244 GLN B C 1
ATOM 1384 O O . GLN B 1 37 ? -20.644 75.281 42.898 1.00 12.72 244 GLN B O 1
ATOM 1390 N N . VAL B 1 38 ? -19.486 76.580 41.435 1.00 10.58 245 VAL B N 1
ATOM 1391 C CA . VAL B 1 38 ? -19.013 77.476 42.495 1.00 14.06 245 VAL B CA 1
ATOM 1392 C C . VAL B 1 38 ? -20.196 78.226 43.098 1.00 13.36 245 VAL B C 1
ATOM 1393 O O . VAL B 1 38 ? -20.321 78.324 44.311 1.00 15.06 245 VAL B O 1
ATOM 1397 N N . ALA B 1 39 ? -21.056 78.707 42.200 1.00 14.49 246 ALA B N 1
ATOM 1398 C CA . ALA B 1 39 ? -22.227 79.447 42.659 1.00 15.74 246 ALA B CA 1
ATOM 1399 C C . ALA B 1 39 ? -23.126 78.572 43.519 1.00 14.35 246 ALA B C 1
ATOM 1400 O O . ALA B 1 39 ? -23.649 79.014 44.549 1.00 14.16 246 ALA B O 1
ATOM 1402 N N . LEU B 1 40 ? -23.359 77.325 43.099 1.00 11.82 247 LEU B N 1
ATOM 1403 C CA . LEU B 1 40 ? -24.260 76.472 43.882 1.00 10.59 247 LEU B CA 1
ATOM 1404 C C . LEU B 1 40 ? -23.696 76.144 45.243 1.00 11.01 247 LEU B C 1
ATOM 1405 O O . LEU B 1 40 ? -24.422 76.187 46.223 1.00 11.34 247 LEU B O 1
ATOM 1410 N N . THR B 1 41 ? -22.418 75.778 45.280 1.00 12.14 248 THR B N 1
ATOM 1411 C CA . THR B 1 41 ? -21.866 75.401 46.573 1.00 12.16 248 THR B CA 1
ATOM 1412 C C . THR B 1 41 ? -21.761 76.604 47.494 1.00 13.95 248 THR B C 1
ATOM 1413 O O . THR B 1 41 ? -22.077 76.490 48.678 1.00 13.42 248 THR B O 1
ATOM 1417 N N . GLN B 1 42 ? -21.369 77.757 46.978 1.00 13.71 249 GLN B N 1
ATOM 1418 C CA . GLN B 1 42 ? -21.320 78.951 47.814 1.00 14.86 249 GLN B CA 1
ATOM 1419 C C . GLN B 1 42 ? -22.690 79.339 48.331 1.00 15.81 249 GLN B C 1
ATOM 1420 O O . GLN B 1 42 ? -22.841 79.786 49.465 1.00 18.39 249 GLN B O 1
ATOM 1426 N N . THR B 1 43 ? -23.712 79.186 47.490 1.00 14.24 250 THR B N 1
ATOM 1427 C CA . THR B 1 43 ? -25.049 79.609 47.915 1.00 14.32 250 THR B CA 1
ATOM 1428 C C . THR B 1 43 ? -25.694 78.633 48.897 1.00 14.11 250 THR B C 1
ATOM 1429 O O . THR B 1 43 ? -26.316 79.101 49.868 1.00 14.25 250 THR B O 1
ATOM 1433 N N . TYR B 1 44 ? -25.549 77.328 48.684 1.00 12.24 251 TYR B N 1
ATOM 1434 C CA . TYR B 1 44 ? -26.336 76.360 49.427 1.00 12.75 251 TYR B CA 1
ATOM 1435 C C . TYR B 1 44 ? -25.610 75.487 50.422 1.00 15.14 251 TYR B C 1
ATOM 1436 O O . TYR B 1 44 ? -26.287 74.829 51.210 1.00 16.17 251 TYR B O 1
ATOM 1445 N N . ARG B 1 45 ? -24.288 75.424 50.434 1.00 14.83 252 ARG B N 1
ATOM 1446 C CA . ARG B 1 45 ? -23.701 74.546 51.452 1.00 18.06 252 ARG B CA 1
ATOM 1447 C C . ARG B 1 45 ? -24.061 74.932 52.880 1.00 20.54 252 ARG B C 1
ATOM 1448 O O . ARG B 1 45 ? -24.131 74.021 53.729 1.00 35.73 252 ARG B O 1
ATOM 1456 N N . GLY B 1 46 ? -24.308 76.179 53.213 1.00 17.83 253 GLY B N 1
ATOM 1457 C CA . GLY B 1 46 ? -24.662 76.550 54.577 1.00 13.45 253 GLY B CA 1
ATOM 1458 C C . GLY B 1 46 ? -26.156 76.477 54.825 1.00 13.34 253 GLY B C 1
ATOM 1459 O O . GLY B 1 46 ? -26.568 76.849 55.931 1.00 16.28 253 GLY B O 1
ATOM 1460 N N . LEU B 1 47 ? -26.928 76.047 53.827 1.00 12.30 254 LEU B N 1
ATOM 1461 C CA . LEU B 1 47 ? -28.375 76.120 53.924 1.00 10.92 254 LEU B CA 1
ATOM 1462 C C . LEU B 1 47 ? -29.030 74.749 54.043 1.00 10.84 254 LEU B C 1
ATOM 1463 O O . LEU B 1 47 ? -30.242 74.625 54.074 1.00 14.25 254 LEU B O 1
ATOM 1468 N N . GLY B 1 48 ? -28.195 73.724 54.113 1.00 12.99 255 GLY B N 1
ATOM 1469 C CA . GLY B 1 48 ? -28.714 72.410 54.452 1.00 17.00 255 GLY B CA 1
ATOM 1470 C C . GLY B 1 48 ? -29.147 71.549 53.303 1.00 15.68 255 GLY B C 1
ATOM 1471 O O . GLY B 1 48 ? -29.068 70.322 53.391 1.00 18.34 255 GLY B O 1
ATOM 1472 N N . ASN B 1 49 ? -29.639 72.122 52.219 1.00 11.51 256 ASN B N 1
ATOM 1473 C CA . ASN B 1 49 ? -29.965 71.356 51.030 1.00 9.47 256 ASN B CA 1
ATOM 1474 C C . ASN B 1 49 ? -29.933 72.256 49.802 1.00 10.53 256 ASN B C 1
ATOM 1475 O O . ASN B 1 49 ? -29.995 73.484 49.890 1.00 10.34 256 ASN B O 1
ATOM 1484 N N . TYR B 1 50 ? -29.847 71.600 48.648 1.00 7.88 257 TYR B N 1
ATOM 1485 C CA . TYR B 1 50 ? -30.053 72.215 47.354 1.00 8.63 257 TYR B CA 1
ATOM 1486 C C . TYR B 1 50 ? -31.543 72.219 47.045 1.00 8.69 257 TYR B C 1
ATOM 1487 O O . TYR B 1 50 ? -32.300 71.353 47.527 1.00 9.34 257 TYR B O 1
ATOM 1496 N N . PRO B 1 51 ? -32.060 73.144 46.270 1.00 8.89 258 PRO B N 1
ATOM 1497 C CA . PRO B 1 51 ? -33.517 73.195 46.037 1.00 9.07 258 PRO B CA 1
ATOM 1498 C C . PRO B 1 51 ? -34.046 71.965 45.322 1.00 8.53 258 PRO B C 1
ATOM 1499 O O . PRO B 1 51 ? -33.435 71.504 44.358 1.00 8.91 258 PRO B O 1
ATOM 1503 N N . ALA B 1 52 ? -35.160 71.450 45.793 1.00 8.61 259 ALA B N 1
ATOM 1504 C CA . ALA B 1 52 ? -35.694 70.224 45.213 1.00 8.30 259 ALA B CA 1
ATOM 1505 C C . ALA B 1 52 ? -36.061 70.359 43.742 1.00 7.01 259 ALA B C 1
ATOM 1506 O O . ALA B 1 52 ? -36.610 71.371 43.305 1.00 8.72 259 ALA B O 1
ATOM 1508 N N . THR B 1 53 ? -35.817 69.322 42.972 1.00 8.38 260 THR B N 1
ATOM 1509 C CA . THR B 1 53 ? -36.166 69.320 41.569 1.00 7.19 260 THR B CA 1
ATOM 1510 C C . THR B 1 53 ? -36.749 67.941 41.193 1.00 7.60 260 THR B C 1
ATOM 1511 O O . THR B 1 53 ? -36.036 66.989 40.909 1.00 8.60 260 THR B O 1
ATOM 1515 N N . ALA B 1 54 ? -38.084 67.848 41.241 1.00 9.38 261 ALA B N 1
ATOM 1516 C CA . ALA B 1 54 ? -38.727 66.561 41.030 1.00 10.24 261 ALA B CA 1
ATOM 1517 C C . ALA B 1 54 ? -38.617 66.062 39.595 1.00 9.72 261 ALA B C 1
ATOM 1518 O O . ALA B 1 54 ? -38.738 64.859 39.388 1.00 11.68 261 ALA B O 1
ATOM 1520 N N . ASP B 1 55 ? -38.402 66.964 38.649 1.00 9.46 262 ASP B N 1
ATOM 1521 C CA . ASP B 1 55 ? -38.381 66.646 37.237 1.00 11.64 262 ASP B CA 1
ATOM 1522 C C . ASP B 1 55 ? -37.628 67.742 36.489 1.00 8.95 262 ASP B C 1
ATOM 1523 O O . ASP B 1 55 ? -37.136 68.687 37.094 1.00 9.39 262 ASP B O 1
ATOM 1528 N N . ALA B 1 56 ? -37.503 67.573 35.177 1.00 10.80 263 ALA B N 1
ATOM 1529 C CA . ALA B 1 56 ? -36.717 68.514 34.391 1.00 10.82 263 ALA B CA 1
ATOM 1530 C C . ALA B 1 56 ? -37.310 69.920 34.369 1.00 9.32 263 ALA B C 1
ATOM 1531 O O . ALA B 1 56 ? -36.598 70.889 34.280 1.00 9.83 263 ALA B O 1
ATOM 1533 N N . THR B 1 57 ? -38.637 70.014 34.451 1.00 10.12 264 THR B N 1
ATOM 1534 C CA . THR B 1 57 ? -39.268 71.324 34.538 1.00 10.48 264 THR B CA 1
ATOM 1535 C C . THR B 1 57 ? -38.737 72.085 35.763 1.00 9.00 264 THR B C 1
ATOM 1536 O O . THR B 1 57 ? -38.345 73.229 35.696 1.00 9.75 264 THR B O 1
ATOM 1540 N N . ALA B 1 58 ? -38.701 71.424 36.922 1.00 9.15 265 ALA B N 1
ATOM 1541 C CA . ALA B 1 58 ? -38.174 72.047 38.137 1.00 8.60 265 ALA B CA 1
ATOM 1542 C C . ALA B 1 58 ? -36.683 72.329 38.026 1.00 8.48 265 ALA B C 1
ATOM 1543 O O . ALA B 1 58 ? -36.211 73.357 38.511 1.00 8.31 265 ALA B O 1
ATOM 1545 N N . ALA B 1 59 ? -35.927 71.435 37.385 1.00 6.98 266 ALA B N 1
ATOM 1546 C CA . ALA B 1 59 ? -34.504 71.674 37.202 1.00 7.97 266 ALA B CA 1
ATOM 1547 C C . ALA B 1 59 ? -34.289 72.918 36.356 1.00 8.72 266 ALA B C 1
ATOM 1548 O O . ALA B 1 59 ? -33.358 73.695 36.572 1.00 8.71 266 ALA B O 1
ATOM 1550 N N . SER B 1 60 ? -35.134 73.085 35.328 1.00 8.52 267 SER B N 1
ATOM 1551 C CA . SER B 1 60 ? -34.994 74.250 34.467 1.00 9.88 267 SER B CA 1
ATOM 1552 C C . SER B 1 60 ? -35.345 75.544 35.212 1.00 9.78 267 SER B C 1
ATOM 1553 O O . SER B 1 60 ? -34.759 76.604 34.994 1.00 10.21 267 SER B O 1
ATOM 1558 N N . LYS B 1 61 ? -36.331 75.432 36.088 1.00 9.38 268 LYS B N 1
ATOM 1559 C CA . LYS B 1 61 ? -36.689 76.624 36.878 1.00 10.46 268 LYS B CA 1
ATOM 1560 C C . LYS B 1 61 ? -35.611 76.953 37.904 1.00 8.93 268 LYS B C 1
ATOM 1561 O O . LYS B 1 61 ? -35.429 78.115 38.258 1.00 10.76 268 LYS B O 1
ATOM 1567 N N . LEU B 1 62 ? -34.894 75.950 38.390 1.00 9.95 269 LEU B N 1
ATOM 1568 C CA . LEU B 1 62 ? -33.791 76.234 39.308 1.00 9.09 269 LEU B CA 1
ATOM 1569 C C . LEU B 1 62 ? -32.707 77.049 38.591 1.00 8.86 269 LEU B C 1
ATOM 1570 O O . LEU B 1 62 ? -32.236 78.069 39.081 1.00 10.63 269 LEU B O 1
ATOM 1575 N N . THR B 1 63 ? -32.316 76.613 37.384 1.00 8.50 270 THR B N 1
ATOM 1576 C CA . THR B 1 63 ? -31.298 77.356 36.655 1.00 8.71 270 THR B CA 1
ATOM 1577 C C . THR B 1 63 ? -31.759 78.805 36.420 1.00 8.80 270 THR B C 1
ATOM 1578 O O . THR B 1 63 ? -31.001 79.755 36.615 1.00 9.70 270 THR B O 1
ATOM 1582 N N . SER B 1 64 ? -32.987 78.938 35.944 1.00 8.73 271 SER B N 1
ATOM 1583 C CA . SER B 1 64 ? -33.512 80.258 35.648 1.00 9.27 271 SER B CA 1
ATOM 1584 C C . SER B 1 64 ? -33.561 81.106 36.927 1.00 9.87 271 SER B C 1
ATOM 1585 O O . SER B 1 64 ? -33.297 82.296 36.887 1.00 11.99 271 SER B O 1
ATOM 1588 N N . GLY B 1 65 ? -33.896 80.436 38.023 1.00 10.56 272 GLY B N 1
ATOM 1589 C CA . GLY B 1 65 ? -33.925 81.119 39.307 1.00 11.32 272 GLY B CA 1
ATOM 1590 C C . GLY B 1 65 ? -32.552 81.674 39.662 1.00 12.29 272 GLY B C 1
ATOM 1591 O O . GLY B 1 65 ? -32.425 82.810 40.102 1.00 11.99 272 GLY B O 1
ATOM 1592 N N . LEU B 1 66 ? -31.518 80.852 39.472 1.00 11.23 273 LEU B N 1
ATOM 1593 C CA . LEU B 1 66 ? -30.162 81.284 39.796 1.00 11.62 273 LEU B CA 1
ATOM 1594 C C . LEU B 1 66 ? -29.656 82.419 38.929 1.00 9.81 273 LEU B C 1
ATOM 159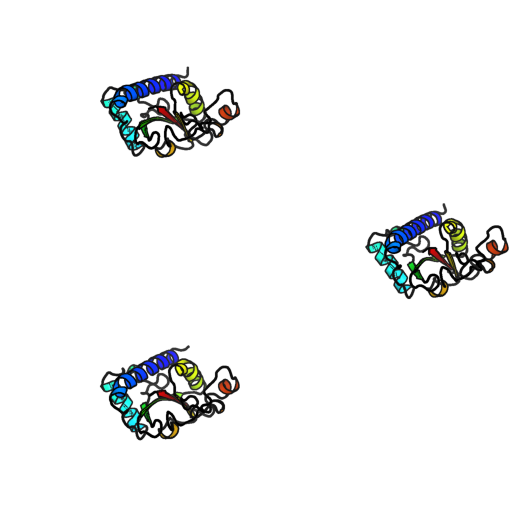5 O O . LEU B 1 66 ? -28.993 83.341 39.432 1.00 13.49 273 LEU B O 1
ATOM 1600 N N . VAL B 1 67 ? -29.979 82.361 37.652 1.00 9.32 274 VAL B N 1
ATOM 1601 C CA . VAL B 1 67 ? -29.719 83.498 36.779 1.00 11.70 274 VAL B CA 1
ATOM 1602 C C . VAL B 1 67 ? -30.422 84.754 37.292 1.00 11.79 274 VAL B C 1
ATOM 1603 O O . VAL B 1 67 ? -29.849 85.836 37.326 1.00 15.31 274 VAL B O 1
ATOM 1607 N N . SER B 1 68 ? -31.676 84.592 37.709 1.00 13.62 275 SER B N 1
ATOM 1608 C CA . SER B 1 68 ? -32.461 85.748 38.139 1.00 14.16 275 SER B CA 1
ATOM 1609 C C . SER B 1 68 ? -31.939 86.386 39.422 1.00 13.29 275 SER B C 1
ATOM 1610 O O . SER B 1 68 ? -32.231 87.561 39.620 1.00 16.41 275 SER B O 1
ATOM 1615 N N . LEU B 1 69 ? -31.196 85.663 40.237 1.00 12.17 276 LEU B N 1
ATOM 1616 C CA . LEU B 1 69 ? -30.546 86.174 41.428 1.00 13.42 276 LEU B CA 1
ATOM 1617 C C . LEU B 1 69 ? -29.131 86.700 41.167 1.00 15.42 276 LEU B C 1
ATOM 1618 O O . LEU B 1 69 ? -28.469 87.148 42.101 1.00 15.99 276 LEU B O 1
ATOM 1623 N N . GLY B 1 70 ? -28.659 86.609 39.919 1.00 13.91 277 GLY B N 1
ATOM 1624 C CA . GLY B 1 70 ? -27.342 87.114 39.589 1.00 15.62 277 GLY B CA 1
ATOM 1625 C C . GLY B 1 70 ? -26.241 86.213 40.095 1.00 16.06 277 GLY B C 1
ATOM 1626 O O . GLY B 1 70 ? -25.070 86.617 40.154 1.00 17.96 277 GLY B O 1
ATOM 1627 N N . LYS B 1 71 ? -26.614 84.975 40.467 1.00 15.74 278 LYS B N 1
ATOM 1628 C CA . LYS B 1 71 ? -25.596 84.041 40.955 1.00 17.93 278 LYS B CA 1
ATOM 1629 C C . LYS B 1 71 ? -24.788 83.486 39.796 1.00 16.36 278 LYS B C 1
ATOM 1630 O O . LYS B 1 71 ? -23.596 83.190 39.900 1.00 18.97 278 LYS B O 1
ATOM 1636 N N . ILE B 1 72 ? -25.459 83.333 38.663 1.00 15.57 279 ILE B N 1
ATOM 1637 C CA . ILE B 1 72 ? -24.823 83.058 37.397 1.00 18.21 279 ILE B CA 1
ATOM 1638 C C . ILE B 1 72 ? -25.402 83.985 36.344 1.00 19.19 279 ILE B C 1
ATOM 1639 O O . ILE B 1 72 ? -26.540 84.451 36.509 1.00 17.02 279 ILE B O 1
ATOM 1644 N N . SER B 1 73 ? -24.603 84.240 35.298 1.00 20.61 280 SER B N 1
ATOM 1645 C CA . SER B 1 73 ? -25.117 85.087 34.236 1.00 21.79 280 SER B CA 1
ATOM 1646 C C . SER B 1 73 ? -25.951 84.268 33.251 1.00 18.63 280 SER B C 1
ATOM 1647 O O . SER B 1 73 ? -25.848 83.035 33.242 1.00 16.69 280 SER B O 1
ATOM 1650 N N . SER B 1 74 ? -26.740 84.975 32.448 1.00 20.22 281 SER B N 1
ATOM 1651 C CA . SER B 1 74 ? -27.531 84.314 31.417 1.00 21.17 281 SER B CA 1
ATOM 1652 C C . SER B 1 74 ? -26.618 83.567 30.454 1.00 16.97 281 SER B C 1
ATOM 1653 O O . SER B 1 74 ? -26.943 82.476 29.994 1.00 18.70 281 SER B O 1
ATOM 1658 N N . ASP B 1 75 ? -25.449 84.125 30.153 1.00 18.46 282 ASP B N 1
ATOM 1659 C CA . ASP B 1 75 ? -24.522 83.430 29.255 1.00 19.45 282 ASP B CA 1
ATOM 1660 C C . ASP B 1 75 ? -23.929 82.198 29.919 1.00 17.78 282 ASP B C 1
ATOM 1661 O O . ASP B 1 75 ? -23.787 81.177 29.240 1.00 19.45 282 ASP B O 1
ATOM 1666 N N . GLU B 1 76 ? -23.591 82.256 31.210 1.00 17.47 283 GLU B N 1
ATOM 1667 C CA . GLU B 1 76 ? -23.053 81.100 31.919 1.00 16.50 283 GLU B CA 1
ATOM 1668 C C . GLU B 1 76 ? -24.050 79.948 31.977 1.00 14.75 283 GLU B C 1
ATOM 1669 O O . GLU B 1 76 ? -23.659 78.775 31.936 1.00 15.12 283 GLU B O 1
ATOM 1675 N N . ALA B 1 77 ? -25.339 80.281 32.089 1.00 12.81 284 ALA B N 1
ATOM 1676 C CA . ALA B 1 77 ? -26.383 79.267 32.192 1.00 14.21 284 ALA B CA 1
ATOM 1677 C C . ALA B 1 77 ? -26.585 78.475 30.895 1.00 10.03 284 ALA B C 1
ATOM 1678 O O . ALA B 1 77 ? -27.107 77.359 30.908 1.00 11.90 284 ALA B O 1
ATOM 1680 N N . LYS B 1 78 ? -26.160 79.095 29.792 1.00 11.96 285 LYS B N 1
ATOM 1681 C CA . LYS B 1 78 ? -26.430 78.459 28.500 1.00 13.79 285 LYS B CA 1
ATOM 1682 C C . LYS B 1 78 ? -25.570 77.231 28.266 1.00 11.55 285 LYS B C 1
ATOM 1683 O O . LYS B 1 78 ? -24.361 77.233 28.456 1.00 12.93 285 LYS B O 1
ATOM 1689 N N . ASN B 1 79 ? -26.252 76.184 27.790 1.00 10.90 286 ASN B N 1
ATOM 1690 C CA . ASN B 1 79 ? -25.573 75.073 27.156 1.00 10.50 286 ASN B CA 1
ATOM 1691 C C . ASN B 1 79 ? -25.013 75.588 25.832 1.00 10.79 286 ASN B C 1
ATOM 1692 O O . ASN B 1 79 ? -25.830 75.908 24.948 1.00 12.84 286 ASN B O 1
ATOM 1697 N N . PRO B 1 80 ? -23.708 75.685 25.636 1.00 12.22 287 PRO B N 1
ATOM 1698 C CA . PRO B 1 80 ? -23.209 76.325 24.399 1.00 14.14 287 PRO B CA 1
ATOM 1699 C C . PRO B 1 80 ? -23.418 75.489 23.135 1.00 15.28 287 PRO B C 1
ATOM 1700 O O . PRO B 1 80 ? -23.237 75.974 22.001 1.00 17.06 287 PRO B O 1
ATOM 1704 N N . PHE B 1 81 ? -23.769 74.224 23.298 1.00 12.50 288 PHE B N 1
ATOM 1705 C CA . PHE B 1 81 ? -23.941 73.333 22.179 1.00 13.00 288 PHE B CA 1
ATOM 1706 C C . PHE B 1 81 ? -25.357 73.418 21.614 1.00 14.50 288 PHE B C 1
ATOM 1707 O O . PHE B 1 81 ? -25.636 73.114 20.462 1.00 17.62 288 PHE B O 1
ATOM 1715 N N . ILE B 1 82 ? -26.292 73.806 22.477 1.00 12.56 289 ILE B N 1
ATOM 1716 C CA . ILE B 1 82 ? -27.675 73.834 22.046 1.00 14.26 289 ILE B CA 1
ATOM 1717 C C . ILE B 1 82 ? -28.357 75.159 22.301 1.00 14.24 289 ILE B C 1
ATOM 1718 O O . ILE B 1 82 ? -29.454 75.353 21.766 1.00 16.30 289 ILE B O 1
ATOM 1723 N N . GLY B 1 83 ? -27.781 76.065 23.067 1.00 13.56 290 GLY B N 1
ATOM 1724 C CA . GLY B 1 83 ? -28.263 77.424 23.122 1.00 15.09 290 GLY B CA 1
ATOM 1725 C C . GLY B 1 83 ? -29.346 77.683 24.146 1.00 18.32 290 GLY B C 1
ATOM 1726 O O . GLY B 1 83 ? -29.830 78.818 24.238 1.00 24.80 290 GLY B O 1
ATOM 1727 N N . THR B 1 84 ? -29.756 76.668 24.900 1.00 15.09 291 THR B N 1
ATOM 1728 C CA . THR B 1 84 ? -30.698 76.835 25.999 1.00 15.43 291 THR B CA 1
ATOM 1729 C C . THR B 1 84 ? -30.029 76.534 27.336 1.00 12.02 291 THR B C 1
ATOM 1730 O O . THR B 1 84 ? -28.939 75.967 27.351 1.00 13.00 291 THR B O 1
ATOM 1734 N N . ASN B 1 85 ? -30.680 76.905 28.430 1.00 11.94 292 ASN B N 1
ATOM 1735 C CA . ASN B 1 85 ? -30.115 76.789 29.759 1.00 11.81 292 ASN B CA 1
ATOM 1736 C C . ASN B 1 85 ? -29.848 75.338 30.138 1.00 9.84 292 ASN B C 1
ATOM 1737 O O . ASN B 1 85 ? -30.664 74.470 29.867 1.00 10.66 292 ASN B O 1
ATOM 1742 N N . MET B 1 86 ? -28.709 75.102 30.778 1.00 9.50 293 MET B N 1
ATOM 1743 C CA . MET B 1 86 ? -28.477 73.805 31.403 1.00 8.59 293 MET B CA 1
ATOM 1744 C C . MET B 1 86 ? -29.359 73.568 32.621 1.00 9.87 293 MET B C 1
ATOM 1745 O O . MET B 1 86 ? -29.439 74.444 33.478 1.00 13.04 293 MET B O 1
ATOM 1750 N N . ASN B 1 87 ? -29.982 72.401 32.724 1.00 8.28 294 ASN B N 1
ATOM 1751 C CA . ASN B 1 87 ? -30.779 72.056 33.886 1.00 8.31 294 ASN B CA 1
ATOM 1752 C C . ASN B 1 87 ? -29.860 71.770 35.077 1.00 7.76 294 ASN B C 1
ATOM 1753 O O . ASN B 1 87 ? -28.797 71.209 34.925 1.00 9.46 294 ASN B O 1
ATOM 1758 N N . ILE B 1 88 ? -30.293 72.148 36.281 1.00 6.82 295 ILE B N 1
ATOM 1759 C CA . ILE B 1 88 ? -29.621 71.772 37.521 1.00 6.34 295 ILE B CA 1
ATOM 1760 C C . ILE B 1 88 ? -30.581 70.921 38.351 1.00 7.00 295 ILE B C 1
ATOM 1761 O O . ILE B 1 88 ? -31.668 71.409 38.695 1.00 7.46 295 ILE B O 1
ATOM 1766 N N . PHE B 1 89 ? -30.200 69.696 38.622 1.00 6.98 296 PHE B N 1
ATOM 1767 C CA . PHE B 1 89 ? -30.948 68.785 39.470 1.00 6.33 296 PHE B CA 1
ATOM 1768 C C . PHE B 1 89 ? -30.309 68.671 40.840 1.00 6.90 296 PHE B C 1
ATOM 1769 O O . PHE B 1 89 ? -29.103 68.683 40.989 1.00 8.82 296 PHE B O 1
ATOM 1777 N N . SER B 1 90 ? -30.949 68.562 41.946 1.00 6.61 297 SER B N 1
ATOM 1778 C CA . SER B 1 90 ? -30.744 68.175 43.264 1.00 6.43 297 SER B CA 1
ATOM 1779 C C . SER B 1 90 ? -31.151 66.707 43.403 1.00 5.56 297 SER B C 1
ATOM 1780 O O . SER B 1 90 ? -32.187 66.284 42.923 1.00 7.05 297 SER B O 1
ATOM 1783 N N . PHE B 1 91 ? -30.260 65.989 44.076 1.00 5.68 298 PHE B N 1
ATOM 1784 C CA . PHE B 1 91 ? -30.462 64.541 44.188 1.00 6.95 298 PHE B CA 1
ATOM 1785 C C . PHE B 1 91 ? -29.868 64.049 45.511 1.00 6.64 298 PHE B C 1
ATOM 1786 O O . PHE B 1 91 ? -29.179 64.794 46.216 1.00 6.43 298 PHE B O 1
ATOM 1794 N N . PRO B 1 92 ? -30.202 62.814 45.904 1.00 6.29 299 PRO B N 1
ATOM 1795 C CA . PRO B 1 92 ? -29.790 62.349 47.232 1.00 6.33 299 PRO B CA 1
ATOM 1796 C C . PRO B 1 92 ? -28.311 62.044 47.378 1.00 6.59 299 PRO B C 1
ATOM 1797 O O . PRO B 1 92 ? -27.596 61.754 46.432 1.00 7.08 299 PRO B O 1
ATOM 1801 N N . ARG B 1 93 ? -27.877 62.160 48.643 1.00 6.66 300 ARG B N 1
ATOM 1802 C CA . ARG B 1 93 ? -26.553 61.752 49.039 1.00 5.97 300 ARG B CA 1
ATOM 1803 C C . ARG B 1 93 ? -26.659 60.872 50.276 1.00 6.70 300 ARG B C 1
ATOM 1804 O O . ARG B 1 93 ? -27.079 61.314 51.331 1.00 6.41 300 ARG B O 1
ATOM 1812 N N . ASN B 1 94 ? -26.267 59.615 50.124 1.00 7.03 301 ASN B N 1
ATOM 1813 C CA . ASN B 1 94 ? -26.367 58.624 51.196 1.00 7.37 301 ASN B CA 1
ATOM 1814 C C . ASN B 1 94 ? -27.783 58.605 51.773 1.00 7.59 301 ASN B C 1
ATOM 1815 O O . ASN B 1 94 ? -27.957 58.537 52.993 1.00 7.80 301 ASN B O 1
ATOM 1820 N N . ALA B 1 95 ? -28.761 58.655 50.892 1.00 8.00 302 ALA B N 1
ATOM 1821 C CA . ALA B 1 95 ? -30.171 58.549 51.174 1.00 8.49 302 ALA B CA 1
ATOM 1822 C C . ALA B 1 95 ? -30.727 59.802 51.827 1.00 8.64 302 ALA B C 1
ATOM 1823 O O . ALA B 1 95 ? -31.913 59.763 52.185 1.00 14.68 302 ALA B O 1
ATOM 1825 N N . ALA B 1 96 ? -29.975 60.857 51.935 1.00 8.98 303 ALA B N 1
ATOM 1826 C CA . ALA B 1 96 ? -30.513 62.153 52.388 1.00 8.86 303 ALA B CA 1
ATOM 1827 C C . ALA B 1 96 ? -30.912 62.987 51.163 1.00 7.53 303 ALA B C 1
ATOM 1828 O O . ALA B 1 96 ? -30.094 63.238 50.275 1.00 6.97 303 ALA B O 1
ATOM 1830 N N . ALA B 1 97 ? -32.154 63.437 51.098 1.00 7.25 304 ALA B N 1
ATOM 1831 C CA . ALA B 1 97 ? -32.670 64.089 49.916 1.00 6.82 304 ALA B CA 1
ATOM 1832 C C . ALA B 1 97 ? -31.987 65.416 49.692 1.00 6.56 304 ALA B C 1
ATOM 1833 O O . ALA B 1 97 ? -31.683 66.176 50.596 1.00 8.18 304 ALA B O 1
ATOM 1835 N N . ASN B 1 98 ? -31.756 65.695 48.396 1.00 6.89 305 ASN B N 1
ATOM 1836 C CA . ASN B 1 98 ? -31.324 67.028 47.997 1.00 6.79 305 ASN B CA 1
ATOM 1837 C C . ASN B 1 98 ? -30.040 67.529 48.573 1.00 7.36 305 ASN B C 1
ATOM 1838 O O . ASN B 1 98 ? -29.864 68.705 48.814 1.00 9.95 305 ASN B O 1
ATOM 1843 N N . LYS B 1 99 ? -29.101 66.615 48.761 1.00 6.93 306 LYS B N 1
ATOM 1844 C CA . LYS B 1 99 ? -27.848 66.989 49.378 1.00 8.18 306 LYS B CA 1
ATOM 1845 C C . LYS B 1 99 ? -26.726 67.040 48.358 1.00 7.21 306 LYS B C 1
ATOM 1846 O O . LYS B 1 99 ? -25.618 67.399 48.725 1.00 9.73 306 LYS B O 1
ATOM 1857 N N . ALA B 1 100 ? -27.017 66.740 47.102 1.00 6.36 307 ALA B N 1
ATOM 1858 C CA . ALA B 1 100 ? -26.072 66.896 46.013 1.00 6.46 307 ALA B CA 1
ATOM 1859 C C . ALA B 1 100 ? -26.784 67.569 44.839 1.00 6.44 307 ALA B C 1
ATOM 1860 O O . ALA B 1 100 ? -28.011 67.635 44.828 1.00 6.68 307 ALA B O 1
ATOM 1862 N N . PHE B 1 101 ? -26.015 68.052 43.868 1.00 6.67 308 PHE B N 1
ATOM 1863 C CA . PHE B 1 101 ? -26.597 68.553 42.645 1.00 7.18 308 PHE B CA 1
ATOM 1864 C C . PHE B 1 101 ? -25.852 67.986 41.445 1.00 6.65 308 PHE B C 1
ATOM 1865 O O . PHE B 1 101 ? -24.703 67.604 41.579 1.00 6.67 308 PHE B O 1
ATOM 1873 N N . ALA B 1 102 ? -26.488 68.078 40.294 1.00 6.40 309 ALA B N 1
ATOM 1874 C CA . ALA B 1 102 ? -25.862 67.753 39.030 1.00 7.14 309 ALA B CA 1
ATOM 1875 C C . ALA B 1 102 ? -26.317 68.770 37.971 1.00 6.49 309 ALA B C 1
ATOM 1876 O O . ALA B 1 102 ? -27.498 69.068 37.875 1.00 8.25 309 ALA B O 1
ATOM 1878 N N . ILE B 1 103 ? -25.341 69.279 37.252 1.00 6.24 310 ILE B N 1
ATOM 1879 C CA . ILE B 1 103 ? -25.560 70.196 36.147 1.00 7.07 310 ILE B CA 1
ATOM 1880 C C . ILE B 1 103 ? -25.607 69.345 34.870 1.00 6.91 310 ILE B C 1
ATOM 1881 O O . ILE B 1 103 ? -24.659 68.630 34.579 1.00 7.37 310 ILE B O 1
ATOM 1886 N N . SER B 1 104 ? -26.726 69.428 34.158 1.00 7.51 311 SER B N 1
ATOM 1887 C CA . SER B 1 104 ? -26.837 68.551 33.006 1.00 8.30 311 SER B CA 1
ATOM 1888 C C . SER B 1 104 ? -26.611 69.294 31.695 1.00 8.02 311 SER B C 1
ATOM 1889 O O . SER B 1 104 ? -27.184 70.347 31.468 1.00 9.96 311 SER B O 1
ATOM 1894 N N . VAL B 1 105 ? -25.752 68.699 30.875 1.00 7.16 312 VAL B N 1
ATOM 1895 C CA . VAL B 1 105 ? -25.403 69.177 29.537 1.00 7.21 312 VAL B CA 1
ATOM 1896 C C . VAL B 1 105 ? -26.023 68.180 28.564 1.00 7.03 312 VAL B C 1
ATOM 1897 O O . VAL B 1 105 ? -25.469 67.125 28.309 1.00 7.21 312 VAL B O 1
ATOM 1901 N N . ASP B 1 106 ? -27.211 68.557 28.074 1.00 7.20 313 ASP B N 1
ATOM 1902 C CA . ASP B 1 106 ? -27.997 67.708 27.211 1.00 7.51 313 ASP B CA 1
ATOM 1903 C C . ASP B 1 106 ? -27.724 67.993 25.755 1.00 7.25 313 ASP B C 1
ATOM 1904 O O . ASP B 1 106 ? -27.142 69.001 25.384 1.00 9.00 313 ASP B O 1
ATOM 1909 N N . GLY B 1 107 ? -28.189 67.099 24.901 1.00 8.62 314 GLY B N 1
ATOM 1910 C CA . GLY B 1 107 ? -28.202 67.392 23.469 1.00 8.65 314 GLY B CA 1
ATOM 1911 C C . GLY B 1 107 ? -26.860 67.231 22.792 1.00 8.21 314 GLY B C 1
ATOM 1912 O O . GLY B 1 107 ? -26.629 67.818 21.728 1.00 9.51 314 GLY B O 1
ATOM 1913 N N . LEU B 1 108 ? -25.956 66.450 23.352 1.00 7.49 315 LEU B N 1
ATOM 1914 C CA . LEU B 1 108 ? -24.623 66.296 22.792 1.00 6.95 315 LEU B CA 1
ATOM 1915 C C . LEU B 1 108 ? -24.543 65.175 21.764 1.00 7.73 315 LEU B C 1
ATOM 1916 O O . LEU B 1 108 ? -25.316 64.222 21.785 1.00 7.53 315 LEU B O 1
ATOM 1921 N N . THR B 1 109 ? -23.585 65.334 20.863 1.00 8.09 316 THR B N 1
ATOM 1922 C CA . THR B 1 109 ? -23.171 64.204 20.043 1.00 7.94 316 THR B CA 1
ATOM 1923 C C . THR B 1 109 ? -22.224 63.314 20.871 1.00 8.30 316 THR B C 1
ATOM 1924 O O . THR B 1 109 ? -21.745 63.719 21.927 1.00 7.65 316 THR B O 1
ATOM 1928 N N . GLN B 1 110 ? -21.943 62.111 20.389 1.00 7.69 317 GLN B N 1
ATOM 1929 C CA . GLN B 1 110 ? -21.031 61.228 21.115 1.00 8.51 317 GLN B CA 1
ATOM 1930 C C . GLN B 1 110 ? -19.666 61.879 21.282 1.00 8.12 317 GLN B C 1
ATOM 1931 O O . GLN B 1 110 ? -19.059 61.849 22.343 1.00 8.84 317 GLN B O 1
ATOM 1942 N N . ALA B 1 111 ? -19.163 62.487 20.211 1.00 8.83 318 ALA B N 1
ATOM 1943 C CA . ALA B 1 111 ? -17.853 63.128 20.257 1.00 8.83 318 ALA B CA 1
ATOM 1944 C C . ALA B 1 111 ? -17.783 64.224 21.313 1.00 8.73 318 ALA B C 1
ATOM 1945 O O . ALA B 1 111 ? -16.818 64.358 22.055 1.00 9.73 318 ALA B O 1
ATOM 1947 N N . GLN B 1 112 ? -18.785 65.058 21.442 1.00 9.22 319 GLN B N 1
ATOM 1948 C CA . GLN B 1 112 ? -18.963 66.169 22.330 1.00 8.86 319 GLN B CA 1
ATOM 1949 C C . GLN B 1 112 ? -19.039 65.621 23.772 1.00 8.50 319 GLN B C 1
ATOM 1950 O O . GLN B 1 112 ? -18.408 66.163 24.663 1.00 9.45 319 GLN B O 1
ATOM 1956 N N . CYS B 1 113 ? -19.775 64.542 23.957 1.00 8.21 320 CYS B N 1
ATOM 1957 C CA . CYS B 1 113 ? -19.872 63.885 25.257 1.00 7.94 320 CYS B CA 1
ATOM 1958 C C . CYS B 1 113 ? -18.502 63.465 25.741 1.00 8.52 320 CYS B C 1
ATOM 1959 O O . CYS B 1 113 ? -18.085 63.748 26.873 1.00 8.39 320 CYS B O 1
ATOM 1964 N N . LYS B 1 114 ? -17.749 62.777 24.867 1.00 7.79 321 LYS B N 1
ATOM 1965 C CA . LYS B 1 114 ? -16.441 62.277 25.259 1.00 7.83 321 LYS B CA 1
ATOM 1966 C C . LYS B 1 114 ? -15.452 63.397 25.536 1.00 8.53 321 LYS B C 1
ATOM 1967 O O . LYS B 1 114 ? -14.683 63.357 26.493 1.00 8.77 321 LYS B O 1
ATOM 1973 N N . THR B 1 115 ? -15.461 64.389 24.653 1.00 7.67 322 THR B N 1
ATOM 1974 C CA . THR B 1 115 ? -14.553 65.523 24.768 1.00 8.40 322 THR B CA 1
ATOM 1975 C C . THR B 1 115 ? -14.833 66.358 25.993 1.00 8.85 322 THR B C 1
ATOM 1976 O O . THR B 1 115 ? -13.929 66.756 26.736 1.00 9.57 322 THR B O 1
ATOM 1980 N N . LEU B 1 116 ? -16.120 66.634 26.245 1.00 8.35 323 LEU B N 1
ATOM 1981 C CA . LEU B 1 116 ? -16.439 67.431 27.435 1.00 8.21 323 LEU B CA 1
ATOM 1982 C C . LEU B 1 116 ? -16.094 66.725 28.721 1.00 7.99 323 LEU B C 1
ATOM 1983 O O . LEU B 1 116 ? -15.543 67.323 29.645 1.00 8.70 323 LEU B O 1
ATOM 1988 N N . ILE B 1 117 ? -16.439 65.441 28.805 1.00 7.65 324 ILE B N 1
ATOM 1989 C CA . ILE B 1 117 ? -16.105 64.744 30.047 1.00 6.99 324 ILE B CA 1
ATOM 1990 C C . ILE B 1 117 ? -14.610 64.762 30.299 1.00 8.14 324 ILE B C 1
ATOM 1991 O O . ILE B 1 117 ? -14.213 64.930 31.444 1.00 9.65 324 ILE B O 1
ATOM 1996 N N . THR B 1 118 ? -13.814 64.595 29.248 1.00 7.97 325 THR B N 1
ATOM 1997 C CA . THR B 1 118 ? -12.365 64.562 29.425 1.00 10.62 325 THR B CA 1
ATOM 1998 C C . THR B 1 118 ? -11.784 65.939 29.677 1.00 11.62 325 THR B C 1
ATOM 1999 O O . THR B 1 118 ? -10.687 66.003 30.225 1.00 19.20 325 THR B O 1
ATOM 2006 N N . SER B 1 119 ? -12.475 66.995 29.272 1.00 11.00 326 SER B N 1
ATOM 2007 C CA . SER B 1 119 ? -11.973 68.354 29.432 1.00 13.37 326 SER B CA 1
ATOM 2008 C C . SER B 1 119 ? -12.256 68.912 30.827 1.00 12.37 326 SER B C 1
ATOM 2009 O O . SER B 1 119 ? -11.402 69.571 31.423 1.00 17.44 326 SER B O 1
ATOM 2014 N N . VAL B 1 120 ? -13.464 68.653 31.317 1.00 11.33 327 VAL B N 1
ATOM 2015 C CA . VAL B 1 120 ? -13.879 69.258 32.585 1.00 12.95 327 VAL B CA 1
ATOM 2016 C C . VAL B 1 120 ? -14.110 68.276 33.706 1.00 12.13 327 VAL B C 1
ATOM 2017 O O . VAL B 1 120 ? -14.317 68.677 34.863 1.00 12.22 327 VAL B O 1
ATOM 2021 N N . GLY B 1 121 ? -14.076 66.965 33.443 1.00 11.87 328 GLY B N 1
ATOM 2022 C CA . GLY B 1 121 ? -14.418 66.000 34.480 1.00 13.57 328 GLY B CA 1
ATOM 2023 C C . GLY B 1 121 ? -13.540 66.047 35.718 1.00 13.65 328 GLY B C 1
ATOM 2024 O O . GLY B 1 121 ? -14.029 65.697 36.807 1.00 12.37 328 GLY B O 1
ATOM 2025 N N . ASP B 1 122 ? -12.280 66.442 35.591 1.00 14.09 329 ASP B N 1
ATOM 2026 C CA . ASP B 1 122 ? -11.427 66.501 36.773 1.00 14.72 329 ASP B CA 1
ATOM 2027 C C . ASP B 1 122 ? -11.954 67.437 37.849 1.00 15.90 329 ASP B C 1
ATOM 2028 O O . ASP B 1 122 ? -11.586 67.334 39.017 1.00 20.59 329 ASP B O 1
ATOM 2033 N N . MET B 1 123 ? -12.802 68.374 37.477 1.00 14.65 330 MET B N 1
ATOM 2034 C CA . MET B 1 123 ? -13.321 69.340 38.439 1.00 18.02 330 MET B CA 1
ATOM 2035 C C . MET B 1 123 ? -14.571 68.866 39.160 1.00 14.13 330 MET B C 1
ATOM 2036 O O . MET B 1 123 ? -15.090 69.631 39.994 1.00 14.39 330 MET B O 1
ATOM 2044 N N . PHE B 1 124 ? -15.087 67.699 38.834 1.00 9.28 331 PHE B N 1
ATOM 2045 C CA . PHE B 1 124 ? -16.325 67.179 39.395 1.00 10.74 331 PHE B CA 1
ATOM 2046 C C . PHE B 1 124 ? -16.132 65.812 40.018 1.00 10.14 331 PHE B C 1
ATOM 2047 O O . PHE B 1 124 ? -15.569 64.933 39.377 1.00 10.75 331 PHE B O 1
ATOM 2055 N N . PRO B 1 125 ? -16.551 65.603 41.252 1.00 8.39 332 PRO B N 1
ATOM 2056 C CA . PRO B 1 125 ? -16.452 64.253 41.822 1.00 9.16 332 PRO B CA 1
ATOM 2057 C C . PRO B 1 125 ? -17.438 63.229 41.263 1.00 7.60 332 PRO B C 1
ATOM 2058 O O . PRO B 1 125 ? -17.223 62.051 41.451 1.00 8.54 332 PRO B O 1
ATOM 2062 N N . TYR B 1 126 ? -18.489 63.689 40.615 1.00 7.54 333 TYR B N 1
ATOM 2063 C CA . TYR B 1 126 ? -19.573 62.858 40.098 1.00 7.30 333 TYR B CA 1
ATOM 2064 C C . TYR B 1 126 ? -19.743 63.167 38.630 1.00 6.81 333 TYR B C 1
ATOM 2065 O O . TYR B 1 126 ? -19.864 64.326 38.260 1.00 6.50 333 TYR B O 1
ATOM 2074 N N . ILE B 1 127 ? -19.891 62.119 37.810 1.00 6.35 334 ILE B N 1
ATOM 2075 C CA . ILE B 1 127 ? -20.211 62.246 36.393 1.00 6.02 334 ILE B CA 1
ATOM 2076 C C . ILE B 1 127 ? -21.125 61.081 36.015 1.00 6.83 334 ILE B C 1
ATOM 2077 O O . ILE B 1 127 ? -20.795 59.928 36.318 1.00 6.87 334 ILE B O 1
ATOM 2082 N N . ALA B 1 128 ? -22.252 61.381 35.378 1.00 5.95 335 ALA B N 1
ATOM 2083 C CA . ALA B 1 128 ? -23.150 60.366 34.841 1.00 7.10 335 ALA B CA 1
ATOM 2084 C C . ALA B 1 128 ? -23.547 60.689 33.397 1.00 6.15 335 ALA B C 1
ATOM 2085 O O . ALA B 1 128 ? -23.640 61.860 33.052 1.00 6.91 335 ALA B O 1
ATOM 2087 N N . ILE B 1 129 ? -23.794 59.640 32.622 1.00 5.84 336 ILE B N 1
ATOM 2088 C CA . ILE B 1 129 ? -24.179 59.769 31.225 1.00 5.67 336 ILE B CA 1
ATOM 2089 C C . ILE B 1 129 ? -25.531 59.116 30.950 1.00 6.24 336 ILE B C 1
ATOM 2090 O O . ILE B 1 129 ? -25.737 57.952 31.308 1.00 6.92 336 ILE B O 1
ATOM 2095 N N . LYS B 1 130 ? -26.386 59.876 30.284 1.00 6.91 337 LYS B N 1
ATOM 2096 C CA . LYS B 1 130 ? -27.622 59.396 29.692 1.00 7.45 337 LYS B CA 1
ATOM 2097 C C . LYS B 1 130 ? -27.448 59.273 28.187 1.00 6.74 337 LYS B C 1
ATOM 2098 O O . LYS B 1 130 ? -27.128 60.259 27.524 1.00 8.23 337 LYS B O 1
ATOM 2104 N N . ALA B 1 131 ? -27.622 58.071 27.660 1.00 6.41 338 ALA B N 1
ATOM 2105 C CA . ALA B 1 131 ? -27.630 57.881 26.217 1.00 8.41 338 ALA B CA 1
ATOM 2106 C C . ALA B 1 131 ? -29.049 57.898 25.666 1.00 8.68 338 ALA B C 1
ATOM 2107 O O . ALA B 1 131 ? -29.965 57.448 26.325 1.00 11.91 338 ALA B O 1
ATOM 2109 N N . GLY B 1 132 ? -29.217 58.430 24.460 1.00 8.32 339 GLY B N 1
ATOM 2110 C CA . GLY B 1 132 ? -30.469 58.391 23.762 1.00 9.29 339 GLY B CA 1
ATOM 2111 C C . GLY B 1 132 ? -31.556 59.234 24.365 1.00 9.35 339 GLY B C 1
ATOM 2112 O O . GLY B 1 132 ? -32.725 58.916 24.156 1.00 13.73 339 GLY B O 1
ATOM 2113 N N . GLY B 1 133 ? -31.170 60.296 25.066 1.00 8.69 340 GLY B N 1
ATOM 2114 C CA . GLY B 1 133 ? -32.227 61.132 25.639 1.00 10.92 340 GLY B CA 1
ATOM 2115 C C . GLY B 1 133 ? -31.624 62.133 26.589 1.00 9.64 340 GLY B C 1
ATOM 2116 O O . GLY B 1 133 ? -30.424 62.360 26.607 1.00 12.42 340 GLY B O 1
ATOM 2117 N N . ALA B 1 134 ? -32.509 62.736 27.384 1.00 13.45 341 ALA B N 1
ATOM 2118 C CA . ALA B 1 134 ? -32.137 63.792 28.303 1.00 14.43 341 ALA B CA 1
ATOM 2119 C C . ALA B 1 134 ? -31.966 63.235 29.714 1.00 11.59 341 ALA B C 1
ATOM 2120 O O . ALA B 1 134 ? -32.628 62.291 30.111 1.00 12.92 341 ALA B O 1
ATOM 2122 N N . VAL B 1 135 ? -31.057 63.859 30.455 1.00 11.73 342 VAL B N 1
ATOM 2123 C CA . VAL B 1 135 ? -30.880 63.475 31.844 1.00 10.16 342 VAL B CA 1
ATOM 2124 C C . VAL B 1 135 ? -32.167 63.700 32.624 1.00 8.57 342 VAL B C 1
ATOM 2125 O O . VAL B 1 135 ? -32.823 64.732 32.482 1.00 9.69 342 VAL B O 1
ATOM 2129 N N . ALA B 1 136 ? -32.467 62.738 33.477 1.00 8.71 343 ALA B N 1
ATOM 2130 C CA . ALA B 1 136 ? -33.599 62.806 34.393 1.00 9.39 343 ALA B CA 1
ATOM 2131 C C . ALA B 1 136 ? -33.114 62.519 35.816 1.00 8.74 343 ALA B C 1
ATOM 2132 O O . ALA B 1 136 ? -32.076 61.885 35.990 1.00 8.16 343 ALA B O 1
ATOM 2134 N N . LEU B 1 137 ? -33.893 62.954 36.793 1.00 8.04 344 LEU B N 1
ATOM 2135 C CA . LEU B 1 137 ? -33.528 62.735 38.180 1.00 7.42 344 LEU B CA 1
ATOM 2136 C C . LEU B 1 137 ? -33.205 61.280 38.473 1.00 7.81 344 LEU B C 1
ATOM 2137 O O . LEU B 1 137 ? -32.213 60.968 39.148 1.00 8.70 344 LEU B O 1
ATOM 2142 N N . ALA B 1 138 ? -34.017 60.344 37.978 1.00 8.89 345 ALA B N 1
ATOM 2143 C CA . ALA B 1 138 ? -33.801 58.931 38.305 1.00 10.18 345 ALA B CA 1
ATOM 2144 C C . ALA B 1 138 ? -32.503 58.396 37.722 1.00 10.99 345 ALA B C 1
ATOM 2145 O O . ALA B 1 138 ? -31.968 57.421 38.236 1.00 14.45 345 ALA B O 1
ATOM 2147 N N . ASP B 1 139 ? -31.973 59.037 36.688 1.00 9.21 346 ASP B N 1
ATOM 2148 C CA . ASP B 1 139 ? -30.708 58.595 36.114 1.00 9.15 346 ASP B CA 1
ATOM 2149 C C . ASP B 1 139 ? -29.549 58.837 37.074 1.00 9.16 346 ASP B C 1
ATOM 2150 O O . ASP B 1 139 ? -28.494 58.197 36.978 1.00 10.82 346 ASP B O 1
ATOM 21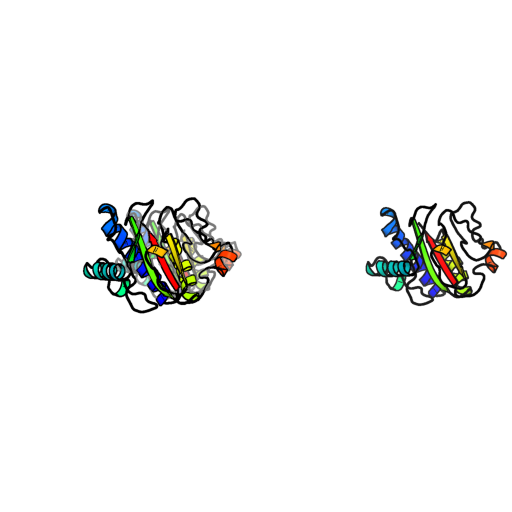55 N N . LEU B 1 140 ? -29.694 59.752 38.004 1.00 7.76 347 LEU B N 1
ATOM 2156 C CA . LEU B 1 140 ? -28.575 60.202 38.826 1.00 7.57 347 LEU B CA 1
ATOM 2157 C C . LEU B 1 140 ? -28.272 59.291 40.007 1.00 7.35 347 LEU B C 1
ATOM 2158 O O . LEU B 1 140 ? -27.163 59.296 40.515 1.00 7.62 347 LEU B O 1
ATOM 2163 N N . GLY B 1 141 ? -29.282 58.514 40.412 1.00 7.86 348 GLY B N 1
ATOM 2164 C CA . GLY B 1 141 ? -29.043 57.686 41.568 1.00 6.35 348 GLY B CA 1
ATOM 2165 C C . GLY B 1 141 ? -28.762 58.461 42.829 1.00 6.58 348 GLY B C 1
ATOM 2166 O O . GLY B 1 141 ? -29.505 59.359 43.189 1.00 8.84 348 GLY B O 1
ATOM 2167 N N . ASP B 1 142 ? -27.696 58.161 43.548 1.00 7.23 349 ASP B N 1
ATOM 2168 C CA . ASP B 1 142 ? -27.284 58.685 44.814 1.00 6.96 349 ASP B CA 1
ATOM 2169 C C . ASP B 1 142 ? -25.825 59.082 44.725 1.00 6.68 349 ASP B C 1
ATOM 2170 O O . ASP B 1 142 ? -24.986 58.292 44.297 1.00 8.11 349 ASP B O 1
ATOM 2175 N N . PHE B 1 143 ? -25.484 60.286 45.113 1.00 6.88 350 PHE B N 1
ATOM 2176 C CA . PHE B 1 143 ? -24.159 60.851 44.929 1.00 6.97 350 PHE B CA 1
ATOM 2177 C C . PHE B 1 143 ? -23.086 60.041 45.629 1.00 7.62 350 PHE B C 1
ATOM 2178 O O . PHE B 1 143 ? -21.954 59.964 45.158 1.00 8.46 350 PHE B O 1
ATOM 2186 N N . GLU B 1 144 ? -23.454 59.461 46.761 1.00 8.71 351 GLU B N 1
ATOM 2187 C CA . GLU B 1 144 ? -22.495 58.736 47.598 1.00 9.11 351 GLU B CA 1
ATOM 2188 C C . GLU B 1 144 ? -22.583 57.227 47.414 1.00 10.38 351 GLU B C 1
ATOM 2189 O O . GLU B 1 144 ? -21.553 56.539 47.564 1.00 12.82 351 GLU B O 1
ATOM 2195 N N . ASN B 1 145 ? -23.767 56.708 47.082 1.00 9.80 352 ASN B N 1
ATOM 2196 C CA . ASN B 1 145 ? -23.977 55.269 47.146 1.00 12.25 352 ASN B CA 1
ATOM 2197 C C . ASN B 1 145 ? -24.011 54.616 45.781 1.00 11.26 352 ASN B C 1
ATOM 2198 O O . ASN B 1 145 ? -23.934 53.390 45.659 1.00 13.41 352 ASN B O 1
ATOM 2203 N N . SER B 1 146 ? -24.128 55.410 44.710 1.00 9.77 353 SER B N 1
ATOM 2204 C CA . SER B 1 146 ? -24.091 54.812 43.373 1.00 8.85 353 SER B CA 1
ATOM 2205 C C . SER B 1 146 ? -22.663 54.601 42.902 1.00 8.53 353 SER B C 1
ATOM 2206 O O . SER B 1 146 ? -21.948 55.570 42.674 1.00 11.27 353 SER B O 1
ATOM 2209 N N . ALA B 1 147 ? -22.287 53.356 42.761 1.00 11.13 354 ALA B N 1
ATOM 2210 C CA . ALA B 1 147 ? -20.944 53.035 42.301 1.00 10.09 354 ALA B CA 1
ATOM 2211 C C . ALA B 1 147 ? -20.863 53.199 40.799 1.00 10.11 354 ALA B C 1
ATOM 2212 O O . ALA B 1 147 ? -21.670 52.761 39.981 1.00 11.47 354 ALA B O 1
ATOM 2214 N N . ALA B 1 148 ? -19.866 53.799 40.292 1.00 9.31 355 ALA B N 1
ATOM 2215 C CA . ALA B 1 148 ? -19.386 54.099 38.994 1.00 9.16 355 ALA B CA 1
ATOM 2216 C C . ALA B 1 148 ? -18.980 52.747 38.377 1.00 9.37 355 ALA B C 1
ATOM 2217 O O . ALA B 1 148 ? -18.365 51.921 39.049 1.00 10.50 355 ALA B O 1
ATOM 2219 N N . ALA B 1 149 ? -19.331 52.661 37.118 1.00 9.06 356 ALA B N 1
ATOM 2220 C CA . ALA B 1 149 ? -18.933 51.503 36.324 1.00 10.63 356 ALA B CA 1
ATOM 2221 C C . ALA B 1 149 ? -18.451 52.038 34.981 1.00 10.12 356 ALA B C 1
ATOM 2222 O O . ALA B 1 149 ? -19.111 51.903 33.954 1.00 11.00 356 ALA B O 1
ATOM 2224 N N . ALA B 1 150 ? -17.284 52.695 34.975 1.00 10.30 357 ALA B N 1
ATOM 2225 C CA . ALA B 1 150 ? -16.879 53.409 33.763 1.00 8.87 357 ALA B CA 1
ATOM 2226 C C . ALA B 1 150 ? -16.571 52.488 32.598 1.00 10.63 357 ALA B C 1
ATOM 2227 O O . ALA B 1 150 ? -16.598 52.920 31.456 1.00 10.56 357 ALA B O 1
ATOM 2229 N N . GLU B 1 151 ? -16.286 51.221 32.878 1.00 11.69 358 GLU B N 1
ATOM 2230 C CA . GLU B 1 151 ? -16.037 50.300 31.778 1.00 12.78 358 GLU B CA 1
ATOM 2231 C C . GLU B 1 151 ? -17.268 50.082 30.905 1.00 12.77 358 GLU B C 1
ATOM 2232 O O . GLU B 1 151 ? -17.125 49.606 29.777 1.00 14.37 358 GLU B O 1
ATOM 2238 N N . THR B 1 152 ? -18.452 50.449 31.377 1.00 11.87 359 THR B N 1
ATOM 2239 C CA . THR B 1 152 ? -19.672 50.316 30.584 1.00 10.57 359 THR B CA 1
ATOM 2240 C C . THR B 1 152 ? -19.878 51.536 29.697 1.00 9.23 359 THR B C 1
ATOM 2241 O O . THR B 1 152 ? -20.685 51.486 28.764 1.00 11.66 359 THR B O 1
ATOM 2245 N N . GLY B 1 153 ? -19.219 52.649 29.964 1.00 9.59 360 GLY B N 1
ATOM 2246 C CA . GLY B 1 153 ? -19.371 53.826 29.148 1.00 9.28 360 GLY B CA 1
ATOM 2247 C C . GLY B 1 153 ? -20.619 54.651 29.283 1.00 8.65 360 GLY B C 1
ATOM 2248 O O . GLY B 1 153 ? -20.803 55.601 28.534 1.00 9.24 360 GLY B O 1
ATOM 2249 N N . VAL B 1 154 ? -21.524 54.348 30.179 1.00 8.39 361 VAL B N 1
ATOM 2250 C CA . VAL B 1 154 ? -22.813 54.990 30.345 1.00 8.06 361 VAL B CA 1
ATOM 2251 C C . VAL B 1 154 ? -23.246 54.852 31.803 1.00 8.08 361 VAL B C 1
ATOM 2252 O O . VAL B 1 154 ? -22.688 54.060 32.567 1.00 9.14 361 VAL B O 1
ATOM 2256 N N . GLY B 1 155 ? -24.218 55.652 32.231 1.00 6.92 362 GLY B N 1
ATOM 2257 C CA . GLY B 1 155 ? -24.645 55.668 33.622 1.00 7.60 362 GLY B CA 1
ATOM 2258 C C . GLY B 1 155 ? -23.619 56.428 34.457 1.00 6.11 362 GLY B C 1
ATOM 2259 O O . GLY B 1 155 ? -22.926 57.304 33.942 1.00 6.61 362 GLY B O 1
ATOM 2260 N N . VAL B 1 156 ? -23.544 56.097 35.724 1.00 6.65 363 VAL B N 1
ATOM 2261 C CA . VAL B 1 156 ? -22.568 56.749 36.611 1.00 6.56 363 VAL B CA 1
ATOM 2262 C C . VAL B 1 156 ? -21.181 56.219 36.246 1.00 6.85 363 VAL B C 1
ATOM 2263 O O . VAL B 1 156 ? -20.930 55.012 36.343 1.00 7.65 363 VAL B O 1
ATOM 2267 N N . ILE B 1 157 ? -20.319 57.145 35.829 1.00 7.22 364 ILE B N 1
ATOM 2268 C CA . ILE B 1 157 ? -18.950 56.741 35.472 1.00 7.78 364 ILE B CA 1
ATOM 2269 C C . ILE B 1 157 ? -17.911 57.340 36.399 1.00 8.22 364 ILE B C 1
ATOM 2270 O O . ILE B 1 157 ? -16.720 57.033 36.258 1.00 8.50 364 ILE B O 1
ATOM 2275 N N . LYS B 1 158 ? -18.311 58.183 37.330 1.00 7.69 365 LYS B N 1
ATOM 2276 C CA . LYS B 1 158 ? -17.402 58.705 38.346 1.00 7.71 365 LYS B CA 1
ATOM 2277 C C . LYS B 1 158 ? -18.255 59.044 39.564 1.00 8.11 365 LYS B C 1
ATOM 2278 O O . LYS B 1 158 ? -19.265 59.723 39.429 1.00 7.82 365 LYS B O 1
ATOM 2284 N N . SER B 1 159 ? -17.859 58.588 40.738 1.00 9.15 366 SER B N 1
ATOM 2285 C CA . SER B 1 159 ? -18.505 59.002 41.973 1.00 9.45 366 SER B CA 1
ATOM 2286 C C . SER B 1 159 ? -17.618 58.734 43.202 1.00 9.72 366 SER B C 1
ATOM 2287 O O . SER B 1 159 ? -16.648 57.994 43.048 1.00 10.75 366 SER B O 1
ATOM 2290 N N . ILE B 1 160 ? -17.976 59.317 44.334 1.00 9.50 367 ILE B N 1
ATOM 2291 C CA . ILE B 1 160 ? -17.219 59.12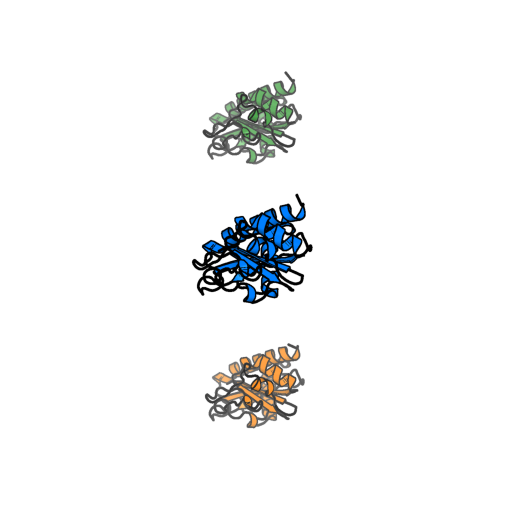0 45.555 1.00 10.36 367 ILE B CA 1
ATOM 2292 C C . ILE B 1 160 ? -17.535 57.772 46.219 1.00 11.11 367 ILE B C 1
ATOM 2293 O O . ILE B 1 160 ? -16.924 57.500 47.267 1.00 14.53 367 ILE B O 1
ATOM 2298 N N . ALA B 1 161 ? -18.444 56.976 45.698 1.00 10.89 368 ALA B N 1
ATOM 2299 C CA . ALA B 1 161 ? -18.726 55.678 46.311 1.00 13.78 368 ALA B CA 1
ATOM 2300 C C . ALA B 1 161 ? -17.419 54.881 46.417 1.00 17.37 368 ALA B C 1
ATOM 2301 O O . ALA B 1 161 ? -16.650 54.774 45.453 1.00 14.68 368 ALA B O 1
ATOM 2303 N N . PRO B 1 162 ? -17.050 54.331 47.574 1.00 20.58 369 PRO B N 1
ATOM 2304 C CA . PRO B 1 162 ? -15.740 53.656 47.643 1.00 20.42 369 PRO B CA 1
ATOM 2305 C C . PRO B 1 162 ? -15.603 52.476 46.687 1.00 17.69 369 PRO B C 1
ATOM 2306 O O . PRO B 1 162 ? -14.478 52.150 46.267 1.00 20.98 369 PRO B O 1
ATOM 2310 N N . ALA B 1 163 ? -16.688 51.802 46.304 1.00 17.31 370 ALA B N 1
ATOM 2311 C CA . ALA B 1 163 ? -16.638 50.699 45.356 1.00 17.54 370 ALA B CA 1
ATOM 2312 C C . ALA B 1 163 ? -16.616 51.132 43.896 1.00 15.62 370 ALA B C 1
ATOM 2313 O O . ALA B 1 163 ? -16.597 50.302 42.979 1.00 16.11 370 ALA B O 1
ATOM 2315 N N . SER B 1 164 ? -16.625 52.437 43.631 1.00 13.55 371 SER B N 1
ATOM 2316 C CA . SER B 1 164 ? -16.588 52.932 42.271 1.00 11.83 371 SER B CA 1
ATOM 2317 C C . SER B 1 164 ? -15.405 52.427 41.435 1.00 13.08 371 SER B C 1
ATOM 2318 O O . SER B 1 164 ? -14.291 52.357 41.930 1.00 15.06 371 SER B O 1
ATOM 2321 N N . LYS B 1 165 ? -15.701 52.151 40.175 1.00 11.81 372 LYS B N 1
ATOM 2322 C CA . LYS B 1 165 ? -14.710 51.949 39.124 1.00 13.26 372 LYS B CA 1
ATOM 2323 C C . LYS B 1 165 ? -14.818 53.226 38.283 1.00 10.54 372 LYS B C 1
ATOM 2324 O O . LYS B 1 165 ? -15.570 53.282 37.311 1.00 11.10 372 LYS B O 1
ATOM 2330 N N . ASN B 1 166 ? -14.090 54.241 38.710 1.00 10.42 373 ASN B N 1
ATOM 2331 C CA . ASN B 1 166 ? -14.146 55.548 38.065 1.00 9.90 373 ASN B CA 1
ATOM 2332 C C . ASN B 1 166 ? -13.407 55.564 36.734 1.00 10.62 373 ASN B C 1
ATOM 2333 O O . ASN B 1 166 ? -12.467 54.807 36.484 1.00 12.27 373 ASN B O 1
ATOM 2338 N N . LEU B 1 167 ? -13.832 56.468 35.856 1.00 9.51 374 LEU B N 1
ATOM 2339 C CA . LEU B 1 167 ? -13.167 56.663 34.579 1.00 9.48 374 LEU B CA 1
ATOM 2340 C C . LEU B 1 167 ? -11.671 56.827 34.733 1.00 10.25 374 LEU B C 1
ATOM 2341 O O . LEU B 1 167 ? -11.172 57.624 35.529 1.00 13.22 374 LEU B O 1
ATOM 2346 N N . ASP B 1 168 ? -10.867 56.167 33.965 1.00 10.51 375 ASP B N 1
ATOM 2347 C CA . ASP B 1 168 ? -9.480 55.843 33.981 1.00 9.83 375 ASP B CA 1
ATOM 2348 C C . ASP B 1 168 ? -8.997 55.946 32.533 1.00 8.94 375 ASP B C 1
ATOM 2349 O O . ASP B 1 168 ? -9.105 55.020 31.756 1.00 10.92 375 ASP B O 1
ATOM 2354 N N . LEU B 1 169 ? -8.448 57.107 32.257 1.00 9.53 376 LEU B N 1
ATOM 2355 C CA . LEU B 1 169 ? -8.014 57.370 30.882 1.00 10.93 376 LEU B CA 1
ATOM 2356 C C . LEU B 1 169 ? -6.760 56.599 30.509 1.00 11.26 376 LEU B C 1
ATOM 2357 O O . LEU B 1 169 ? -6.347 56.664 29.348 1.00 10.98 376 LEU B O 1
ATOM 2362 N N . THR B 1 170 ? -6.145 55.870 31.443 1.00 11.02 377 THR B N 1
ATOM 2363 C CA . THR B 1 170 ? -5.055 54.990 31.059 1.00 10.69 377 THR B CA 1
ATOM 2364 C C . THR B 1 170 ? -5.591 53.659 30.507 1.00 10.49 377 THR B C 1
ATOM 2365 O O . THR B 1 170 ? -4.781 52.890 29.985 1.00 11.83 377 THR B O 1
ATOM 2369 N N . ASN B 1 171 ? -6.880 53.373 30.627 1.00 9.22 378 ASN B N 1
ATOM 2370 C CA . ASN B 1 171 ? -7.497 52.132 30.191 1.00 9.94 378 ASN B CA 1
ATOM 2371 C C . ASN B 1 171 ? -8.218 52.386 28.862 1.00 9.12 378 ASN B C 1
ATOM 2372 O O . ASN B 1 171 ? -9.248 53.055 28.827 1.00 9.44 378 ASN B O 1
ATOM 2377 N N . ILE B 1 172 ? -7.655 51.855 27.772 1.00 9.04 379 ILE B N 1
ATOM 2378 C CA . ILE B 1 172 ? -8.265 52.114 26.453 1.00 8.28 379 ILE B CA 1
ATOM 2379 C C . ILE B 1 172 ? -9.689 51.602 26.359 1.00 7.92 379 ILE B C 1
ATOM 2380 O O . ILE B 1 172 ? -10.473 52.129 25.554 1.00 9.27 379 ILE B O 1
ATOM 2385 N N . THR B 1 173 ? -10.069 50.619 27.174 1.00 8.51 380 THR B N 1
ATOM 2386 C CA . THR B 1 173 ? -11.462 50.181 27.139 1.00 8.44 380 THR B CA 1
ATOM 2387 C C . THR B 1 173 ? -12.384 51.268 27.662 1.00 8.70 380 THR B C 1
ATOM 2388 O O . THR B 1 173 ? -13.463 51.492 27.105 1.00 9.07 380 THR B O 1
ATOM 2392 N N . HIS B 1 174 ? -11.971 51.928 28.742 1.00 9.15 381 HIS B N 1
ATOM 2393 C CA . HIS B 1 174 ? -12.761 53.058 29.225 1.00 8.16 381 HIS B CA 1
ATOM 2394 C C . HIS B 1 174 ? -12.863 54.161 28.179 1.00 7.11 381 HIS B C 1
ATOM 2395 O O . HIS B 1 174 ? -13.917 54.771 27.976 1.00 8.97 381 HIS B O 1
ATOM 2402 N N . VAL B 1 175 ? -11.756 54.448 27.524 1.00 8.29 382 VAL B N 1
ATOM 2403 C CA . VAL B 1 175 ? -11.714 55.482 26.512 1.00 7.47 382 VAL B CA 1
ATOM 2404 C C . VAL B 1 175 ? -12.635 55.171 25.342 1.00 9.12 382 VAL B C 1
ATOM 2405 O O . VAL B 1 175 ? -13.403 56.025 24.887 1.00 9.71 382 VAL B O 1
ATOM 2409 N N . GLU B 1 176 ? -12.574 53.941 24.855 1.00 8.40 383 GLU B N 1
ATOM 2410 C CA . GLU B 1 176 ? -13.400 53.533 23.740 1.00 8.85 383 GLU B CA 1
ATOM 2411 C C . GLU B 1 176 ? -14.889 53.458 24.085 1.00 9.32 383 GLU B C 1
ATOM 2412 O O . GLU B 1 176 ? -15.719 53.835 23.254 1.00 11.69 383 GLU B O 1
ATOM 2418 N N . LYS B 1 177 ? -15.213 52.985 25.272 1.00 8.76 384 LYS B N 1
ATOM 2419 C CA . LYS B 1 177 ? -16.607 52.783 25.674 1.00 8.57 384 LYS B CA 1
ATOM 2420 C C . LYS B 1 177 ? -17.299 54.099 26.035 1.00 7.95 384 LYS B C 1
ATOM 2421 O O . LYS B 1 177 ? -18.523 54.154 26.015 1.00 9.92 384 LYS B O 1
ATOM 2427 N N . LEU B 1 178 ? -16.529 55.118 26.391 1.00 7.98 385 LEU B N 1
ATOM 2428 C CA . LEU B 1 178 ? -17.081 56.337 26.978 1.00 7.48 385 LEU B CA 1
ATOM 2429 C C . LEU B 1 178 ? -18.160 56.907 26.070 1.00 7.49 385 LEU B C 1
ATOM 2430 O O . LEU B 1 178 ? -17.948 57.071 24.876 1.00 7.76 385 LEU B O 1
ATOM 2435 N N . CYS B 1 179 ? -19.343 57.178 26.599 1.00 7.43 386 CYS B N 1
ATOM 2436 C CA . CYS B 1 179 ? -20.495 57.678 25.860 1.00 7.81 386 CYS B CA 1
ATOM 2437 C C . CYS B 1 179 ? -20.990 56.672 24.831 1.00 7.16 386 CYS B C 1
ATOM 2438 O O . CYS B 1 179 ? -21.125 56.916 23.647 1.00 11.49 386 CYS B O 1
ATOM 2441 N N . LYS B 1 180 ? -21.305 55.492 25.368 1.00 13.91 387 LYS B N 1
ATOM 2442 C CA . LYS B 1 180 ? -21.787 54.370 24.590 1.00 15.38 387 LYS B CA 1
ATOM 2443 C C . LYS B 1 180 ? -23.279 54.517 24.302 1.00 12.54 387 LYS B C 1
ATOM 2444 O O . LYS B 1 180 ? -24.039 54.733 25.227 1.00 16.02 387 LYS B O 1
ATOM 2450 N N . GLY B 1 181 ? -23.599 54.327 23.026 1.00 13.19 388 GLY B N 1
ATOM 2451 C CA . GLY B 1 181 ? -24.993 54.264 22.623 1.00 15.16 388 GLY B CA 1
ATOM 2452 C C . GLY B 1 181 ? -25.371 55.196 21.508 1.00 12.27 388 GLY B C 1
ATOM 2453 O O . GLY B 1 181 ? -24.556 55.711 20.751 1.00 13.24 388 GLY B O 1
ATOM 2454 N N . THR B 1 182 ? -26.668 55.467 21.433 1.00 11.12 389 THR B N 1
ATOM 2455 C CA . THR B 1 182 ? -27.181 56.406 20.442 1.00 10.56 389 THR B CA 1
ATOM 2456 C C . THR B 1 182 ? -27.401 57.782 21.062 1.00 8.63 389 THR B C 1
ATOM 2457 O O . THR B 1 182 ? -27.431 57.972 22.280 1.00 9.94 389 THR B O 1
ATOM 2461 N N . ALA B 1 183 ? -27.510 58.739 20.170 1.00 9.46 390 ALA B N 1
ATOM 2462 C CA . ALA B 1 183 ? -27.646 60.156 20.539 1.00 8.19 390 ALA B CA 1
ATOM 2463 C C . ALA B 1 183 ? -29.102 60.528 20.691 1.00 8.66 390 ALA B C 1
ATOM 2464 O O . ALA B 1 183 ? -29.995 59.793 20.234 1.00 10.80 390 ALA B O 1
ATOM 2466 N N . PRO B 1 184 ? -29.410 61.652 21.320 1.00 8.57 391 PRO B N 1
ATOM 2467 C CA . PRO B 1 184 ? -28.486 62.585 21.973 1.00 9.19 391 PRO B CA 1
ATOM 2468 C C . PRO B 1 184 ? -27.975 61.992 23.294 1.00 7.18 391 PRO B C 1
ATOM 2469 O O . PRO B 1 184 ? -28.586 61.114 23.885 1.00 8.48 391 PRO B O 1
ATOM 2473 N N . PHE B 1 185 ? -26.828 62.541 23.701 1.00 7.10 392 PHE B N 1
ATOM 2474 C CA . PHE B 1 185 ? -26.265 62.277 25.013 1.00 7.48 392 PHE B CA 1
ATOM 2475 C C . PHE B 1 185 ? -26.461 63.450 25.972 1.00 6.09 392 PHE B C 1
ATOM 2476 O O . PHE B 1 185 ? -26.326 64.608 25.600 1.00 7.51 392 PHE B O 1
ATOM 2484 N N . GLY B 1 186 ? -26.778 63.108 27.229 1.00 5.85 393 GLY B N 1
ATOM 2485 C CA . GLY B 1 186 ? -26.764 64.122 28.281 1.00 7.35 393 GLY B CA 1
ATOM 2486 C C . GLY B 1 186 ? -25.732 63.684 29.318 1.00 7.07 393 GLY B C 1
ATOM 2487 O O . GLY B 1 186 ? -25.671 62.521 29.694 1.00 8.69 393 GLY B O 1
ATOM 2488 N N . VAL B 1 187 ? -24.958 64.647 29.771 1.00 7.02 394 VAL B N 1
ATOM 2489 C CA . VAL B 1 187 ? -23.968 64.375 30.808 1.00 7.45 394 VAL B CA 1
ATOM 2490 C C . VAL B 1 187 ? -24.256 65.258 32.014 1.00 7.12 394 VAL B C 1
ATOM 2491 O O . VAL B 1 187 ? -24.489 66.465 31.875 1.00 8.16 394 VAL B O 1
ATOM 2495 N N . ALA B 1 188 ? -24.247 64.618 33.170 1.00 6.26 395 ALA B N 1
ATOM 2496 C CA . ALA B 1 188 ? -24.503 65.259 34.447 1.00 6.62 395 ALA B CA 1
ATOM 2497 C C . ALA B 1 188 ? -23.209 65.358 35.237 1.00 6.22 395 ALA B C 1
ATOM 2498 O O . ALA B 1 188 ? -22.592 64.327 35.491 1.00 7.98 395 ALA B O 1
ATOM 2500 N N . PHE B 1 189 ? -22.841 66.580 35.561 1.00 5.82 396 PHE B N 1
ATOM 2501 C CA . PHE B 1 189 ? -21.642 66.884 36.327 1.00 7.09 396 PHE B CA 1
ATOM 2502 C C . PHE B 1 189 ? -22.065 67.287 37.736 1.00 7.07 396 PHE B C 1
ATOM 2503 O O . PHE B 1 189 ? -22.790 68.274 37.908 1.00 7.53 396 PHE B O 1
ATOM 2511 N N . GLY B 1 190 ? -21.665 66.524 38.745 1.00 6.90 397 GLY B N 1
ATOM 2512 C CA . GLY B 1 190 ? -22.204 66.638 40.081 1.00 7.78 397 GLY B CA 1
ATOM 2513 C C . GLY B 1 190 ? -21.199 66.996 41.152 1.00 7.12 397 GLY B C 1
ATOM 2514 O O . GLY B 1 190 ? -20.021 66.687 41.056 1.00 7.29 397 GLY B O 1
ATOM 2515 N N . ASN B 1 191 ? -21.738 67.634 42.190 1.00 6.56 398 ASN B N 1
ATOM 2516 C CA . ASN B 1 191 ? -20.965 67.929 43.391 1.00 7.35 398 ASN B CA 1
ATOM 2517 C C . ASN B 1 191 ? -21.941 68.040 44.556 1.00 7.64 398 ASN B C 1
ATOM 2518 O O . ASN B 1 191 ? -23.163 67.888 44.386 1.00 7.35 398 ASN B O 1
ATOM 2523 N N . SER B 1 192 ? -21.389 68.314 45.731 1.00 8.63 399 SER B N 1
ATOM 2524 C CA . SER B 1 192 ? -22.170 68.402 46.959 1.00 9.22 399 SER B CA 1
ATOM 2525 C C . SER B 1 192 ? -21.484 69.320 47.959 1.00 11.88 399 SER B C 1
ATOM 2526 O O . SER B 1 192 ? -20.287 69.026 48.205 1.00 14.79 399 SER B O 1
ATOM 2530 N N . ASP C 1 22 ? 68.160 119.990 16.500 1.00 79.05 429 ASP C N 1
ATOM 2531 C CA . ASP C 1 22 ? 67.893 121.408 16.420 1.00 77.94 429 ASP C CA 1
ATOM 2532 C C . ASP C 1 22 ? 66.655 121.662 15.573 1.00 71.12 429 ASP C C 1
ATOM 2533 O O . ASP C 1 22 ? 66.552 122.696 14.910 1.00 72.37 429 ASP C O 1
ATOM 2538 N N . SER C 1 23 ? 65.670 120.754 15.526 1.00 54.11 430 SER C N 1
ATOM 2539 C CA . SER C 1 23 ? 64.502 121.255 14.781 1.00 48.14 430 SER C CA 1
ATOM 2540 C C . SER C 1 23 ? 63.891 122.326 15.690 1.00 44.19 430 SER C C 1
ATOM 2541 O O . SER C 1 23 ? 63.827 122.163 16.905 1.00 47.99 430 SER C O 1
ATOM 2544 N N . GLN C 1 24 ? 63.505 123.430 15.072 1.00 43.00 431 GLN C N 1
ATOM 2545 C CA . GLN C 1 24 ? 62.930 124.545 15.817 1.00 43.76 431 GLN C CA 1
ATOM 2546 C C . GLN C 1 24 ? 61.798 124.056 16.721 1.00 39.19 431 GLN C C 1
ATOM 2547 O O . GLN C 1 24 ? 61.734 124.424 17.893 1.00 33.91 431 GLN C O 1
ATOM 2553 N N . ASN C 1 25 ? 60.893 123.241 16.200 1.00 33.37 432 ASN C N 1
ATOM 2554 C CA . ASN C 1 25 ? 59.707 122.912 16.991 1.00 28.65 432 ASN C CA 1
ATOM 2555 C C . ASN C 1 25 ? 60.097 122.026 18.175 1.00 24.75 432 ASN C C 1
ATOM 2556 O O . ASN C 1 25 ? 59.494 122.135 19.250 1.00 22.10 432 ASN C O 1
ATOM 2561 N N . MET C 1 26 ? 61.097 121.159 18.075 1.00 23.78 433 MET C N 1
ATOM 2562 C CA . MET C 1 26 ? 61.536 120.301 19.167 1.00 23.72 433 MET C CA 1
ATOM 2563 C C . MET C 1 26 ? 62.199 121.067 20.294 1.00 23.95 433 MET C C 1
ATOM 2564 O O . MET C 1 26 ? 61.975 120.807 21.469 1.00 24.32 433 MET C O 1
ATOM 2569 N N . THR C 1 27 ? 63.029 122.027 19.874 1.00 25.10 434 THR C N 1
ATOM 2570 C CA . THR C 1 27 ? 63.767 122.808 20.859 1.00 28.85 434 THR C CA 1
ATOM 2571 C C . THR C 1 27 ? 62.761 123.708 21.561 1.00 25.84 434 THR C C 1
ATOM 2572 O O . THR C 1 27 ? 62.819 123.903 22.786 1.00 25.32 434 THR C O 1
ATOM 2576 N N . LYS C 1 28 ? 61.790 124.234 20.812 1.00 24.34 435 LYS C N 1
ATOM 2577 C CA . LYS C 1 28 ? 60.769 125.051 21.467 1.00 24.43 435 LYS C CA 1
ATOM 2578 C C . LYS C 1 28 ? 59.970 124.210 22.457 1.00 23.37 435 LYS C C 1
ATOM 2579 O O . LYS C 1 28 ? 59.673 124.621 23.583 1.00 19.75 435 LYS C O 1
ATOM 2585 N N . ALA C 1 29 ? 59.589 123.010 22.017 1.00 18.96 436 ALA C N 1
ATOM 2586 C CA . ALA C 1 29 ? 58.791 122.151 22.882 1.00 16.56 436 ALA C CA 1
ATOM 2587 C C . ALA C 1 29 ? 59.525 121.849 24.181 1.00 16.85 436 ALA C C 1
ATOM 2588 O O . ALA C 1 29 ? 58.953 121.896 25.279 1.00 17.80 436 ALA C O 1
ATOM 2590 N N . ALA C 1 30 ? 60.801 121.542 24.057 1.00 20.62 437 ALA C N 1
ATOM 2591 C CA . ALA C 1 30 ? 61.605 121.218 25.243 1.00 23.15 437 ALA C CA 1
ATOM 2592 C C . ALA C 1 30 ? 61.647 122.398 26.205 1.00 22.72 437 ALA C C 1
ATOM 2593 O O . ALA C 1 30 ? 61.450 122.250 27.420 1.00 22.74 437 ALA C O 1
ATOM 2595 N N . GLN C 1 31 ? 61.880 123.602 25.678 1.00 22.45 438 GLN C N 1
ATOM 2596 C CA . GLN C 1 31 ? 61.979 124.740 26.592 1.00 27.74 438 GLN C CA 1
ATOM 2597 C C . GLN C 1 31 ? 60.600 125.064 27.171 1.00 23.23 438 GLN C C 1
ATOM 2598 O O . GLN C 1 31 ? 60.503 125.448 28.333 1.00 23.95 438 GLN C O 1
ATOM 2604 N N . SER C 1 32 ? 59.559 124.914 26.365 1.00 21.16 439 SER C N 1
ATOM 2605 C CA . SER C 1 32 ? 58.255 125.212 26.957 1.00 19.56 439 SER C CA 1
ATOM 2606 C C . SER C 1 32 ? 57.870 124.213 28.026 1.00 15.58 439 SER C C 1
ATOM 2607 O O . SER C 1 32 ? 57.315 124.575 29.069 1.00 15.51 439 SER C O 1
ATOM 2610 N N . LEU C 1 33 ? 58.128 122.936 27.767 1.00 15.91 440 LEU C N 1
ATOM 2611 C CA . LEU C 1 33 ? 57.798 121.900 28.758 1.00 12.97 440 LEU C CA 1
ATOM 2612 C C . LEU C 1 33 ? 58.541 122.157 30.064 1.00 14.26 440 LEU C C 1
ATOM 2613 O O . LEU C 1 33 ? 57.986 122.026 31.156 1.00 12.53 440 LEU C O 1
ATOM 2618 N N . ASN C 1 34 ? 59.815 122.550 29.966 1.00 16.66 441 ASN C N 1
ATOM 2619 C CA . ASN C 1 34 ? 60.554 122.842 31.195 1.00 19.07 441 ASN C CA 1
ATOM 2620 C C . ASN C 1 34 ? 59.929 124.019 31.928 1.00 19.28 441 ASN C C 1
ATOM 2621 O O . ASN C 1 34 ? 59.675 124.008 33.132 1.00 17.74 441 ASN C O 1
ATOM 2626 N N . SER C 1 35 ? 59.660 125.099 31.185 1.00 19.38 442 SER C N 1
ATOM 2627 C CA . SER C 1 35 ? 59.119 126.280 31.848 1.00 21.21 442 SER C CA 1
ATOM 2628 C C . SER C 1 35 ? 57.801 125.985 32.528 1.00 17.21 442 SER C C 1
ATOM 2629 O O . SER C 1 35 ? 57.500 126.468 33.626 1.00 23.65 442 SER C O 1
ATOM 2632 N N . ILE C 1 36 ? 56.986 125.161 31.854 1.00 16.62 443 ILE C N 1
ATOM 2633 C CA . ILE C 1 36 ? 55.665 124.864 32.427 1.00 13.56 443 ILE C CA 1
ATOM 2634 C C . ILE C 1 36 ? 55.798 124.052 33.702 1.00 13.48 443 ILE C C 1
ATOM 2635 O O . ILE C 1 36 ? 55.115 124.301 34.708 1.00 13.55 443 ILE C O 1
ATOM 2640 N N . GLN C 1 37 ? 56.682 123.052 33.707 1.00 13.62 444 GLN C N 1
ATOM 2641 C CA . GLN C 1 37 ? 56.725 122.215 34.911 1.00 13.76 444 GLN C CA 1
ATOM 2642 C C . GLN C 1 37 ? 57.358 123.011 36.041 1.00 16.79 444 GLN C C 1
ATOM 2643 O O . GLN C 1 37 ? 56.984 122.807 37.201 1.00 14.53 444 GLN C O 1
ATOM 2649 N N . VAL C 1 38 ? 58.275 123.925 35.738 1.00 15.08 445 VAL C N 1
ATOM 2650 C CA . VAL C 1 38 ? 58.779 124.799 36.789 1.00 13.56 445 VAL C CA 1
ATOM 2651 C C . VAL C 1 38 ? 57.664 125.673 37.354 1.00 13.76 445 VAL C C 1
ATOM 2652 O O . VAL C 1 38 ? 57.554 125.804 38.579 1.00 16.59 445 VAL C O 1
ATOM 2656 N N . ALA C 1 39 ? 56.850 126.269 36.495 1.00 14.79 446 ALA C N 1
ATOM 2657 C CA . ALA C 1 39 ? 55.762 127.135 36.942 1.00 15.28 446 ALA C CA 1
ATOM 2658 C C . ALA C 1 39 ? 54.797 126.358 37.823 1.00 14.52 446 ALA C C 1
ATOM 2659 O O . ALA C 1 39 ? 54.316 126.848 38.850 1.00 16.66 446 ALA C O 1
ATOM 2661 N N . LEU C 1 40 ? 54.503 125.112 37.420 1.00 12.44 447 LEU C N 1
ATOM 2662 C CA . LEU C 1 40 ? 53.526 124.334 38.176 1.00 10.99 447 LEU C CA 1
ATOM 2663 C C . LEU C 1 40 ? 54.090 123.943 39.537 1.00 11.98 447 LEU C C 1
ATOM 2664 O O . LEU C 1 40 ? 53.394 124.077 40.539 1.00 13.07 447 LEU C O 1
ATOM 2669 N N . THR C 1 41 ? 55.328 123.445 39.578 1.00 13.38 448 THR C N 1
ATOM 2670 C CA . THR C 1 41 ? 55.861 122.987 40.875 1.00 13.85 448 THR C CA 1
ATOM 2671 C C . THR C 1 41 ? 56.029 124.185 41.797 1.00 15.92 448 THR C C 1
ATOM 2672 O O . THR C 1 41 ? 55.691 124.093 42.982 1.00 15.10 448 THR C O 1
ATOM 2676 N N . GLN C 1 42 ? 56.523 125.305 41.275 1.00 14.12 449 GLN C N 1
ATOM 2677 C CA . GLN C 1 42 ? 56.703 126.491 42.106 1.00 16.31 449 GLN C CA 1
ATOM 2678 C C . GLN C 1 42 ? 55.390 127.058 42.621 1.00 16.42 449 GLN C C 1
ATOM 2679 O O . GLN C 1 42 ? 55.257 127.579 43.725 1.00 19.66 449 GLN C O 1
ATOM 2685 N N . THR C 1 43 ? 54.350 126.922 41.805 1.00 16.81 450 THR C N 1
ATOM 2686 C CA . THR C 1 43 ? 53.084 127.513 42.241 1.00 17.08 450 THR C CA 1
ATOM 2687 C C . THR C 1 43 ? 52.315 126.627 43.201 1.00 16.66 450 THR C C 1
ATOM 2688 O O . THR C 1 43 ? 51.733 127.154 44.163 1.00 18.93 450 THR C O 1
ATOM 2692 N N . TYR C 1 44 ? 52.286 125.322 42.949 1.00 14.30 451 TYR C N 1
ATOM 2693 C CA . TYR C 1 44 ? 51.396 124.421 43.671 1.00 16.02 451 TYR C CA 1
ATOM 2694 C C . TYR C 1 44 ? 52.020 123.467 44.662 1.00 16.18 451 TYR C C 1
ATOM 2695 O O . TYR C 1 44 ? 51.275 122.863 45.457 1.00 17.40 451 TYR C O 1
ATOM 2704 N N . ARG C 1 45 ? 53.314 123.228 44.684 1.00 17.19 452 ARG C N 1
ATOM 2705 C CA . ARG C 1 45 ? 53.831 122.290 45.690 1.00 19.99 452 ARG C CA 1
ATOM 2706 C C . ARG C 1 45 ? 53.514 122.695 47.129 1.00 22.97 452 ARG C C 1
ATOM 2707 O O . ARG C 1 45 ? 53.371 121.817 47.991 1.00 33.12 452 ARG C O 1
ATOM 2715 N N . GLY C 1 46 ? 53.397 123.971 47.463 1.00 21.11 453 GLY C N 1
ATOM 2716 C CA . GLY C 1 46 ? 53.074 124.399 48.828 1.00 19.81 453 GLY C CA 1
ATOM 2717 C C . GLY C 1 46 ? 51.582 124.542 49.063 1.00 16.87 453 GLY C C 1
ATOM 2718 O O . GLY C 1 46 ? 51.151 124.946 50.156 1.00 16.91 453 GLY C O 1
ATOM 2719 N N . LEU C 1 47 ? 50.752 124.238 48.073 1.00 14.88 454 LEU C N 1
ATOM 2720 C CA . LEU C 1 47 ? 49.311 124.352 48.188 1.00 13.31 454 LEU C CA 1
ATOM 2721 C C . LEU C 1 47 ? 48.598 123.019 48.289 1.00 13.62 454 LEU C C 1
ATOM 2722 O O . LEU C 1 47 ? 47.373 122.961 48.289 1.00 17.02 454 LEU C O 1
ATOM 2727 N N . GLY C 1 48 ? 49.391 121.960 48.368 1.00 15.23 455 GLY C N 1
ATOM 2728 C CA .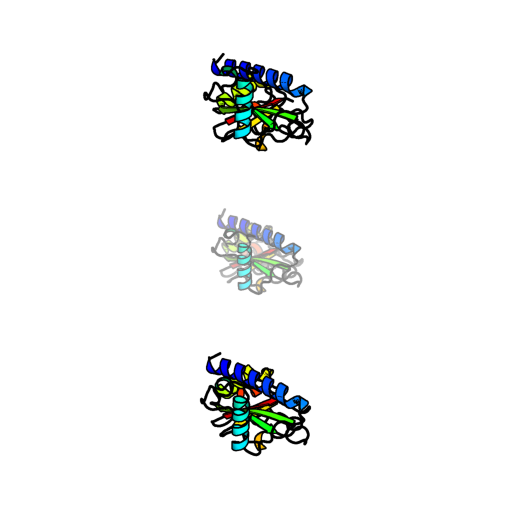 GLY C 1 48 ? 48.839 120.665 48.665 1.00 15.25 455 GLY C CA 1
ATOM 2729 C C . GLY C 1 48 ? 48.372 119.852 47.484 1.00 14.62 455 GLY C C 1
ATOM 2730 O O . GLY C 1 48 ? 48.394 118.611 47.548 1.00 18.40 455 GLY C O 1
ATOM 2731 N N . ASN C 1 49 ? 47.886 120.486 46.426 1.00 11.32 456 ASN C N 1
ATOM 2732 C CA . ASN C 1 49 ? 47.402 119.796 45.234 1.00 12.00 456 ASN C CA 1
ATOM 2733 C C . ASN C 1 49 ? 47.540 120.695 44.002 1.00 13.60 456 ASN C C 1
ATOM 2734 O O . ASN C 1 49 ? 47.593 121.906 44.102 1.00 10.83 456 ASN C O 1
ATOM 2743 N N . TYR C 1 50 ? 47.543 120.012 42.864 1.00 9.42 457 TYR C N 1
ATOM 2744 C CA . TYR C 1 50 ? 47.400 120.691 41.578 1.00 9.59 457 TYR C CA 1
ATOM 2745 C C . TYR C 1 50 ? 45.918 120.864 41.264 1.00 9.13 457 TYR C C 1
ATOM 2746 O O . TYR C 1 50 ? 45.100 120.083 41.759 1.00 11.35 457 TYR C O 1
ATOM 2755 N N . PRO C 1 51 ? 45.523 121.862 40.493 1.00 8.81 458 PRO C N 1
ATOM 2756 C CA . PRO C 1 51 ? 44.086 122.076 40.268 1.00 8.49 458 PRO C CA 1
ATOM 2757 C C . PRO C 1 51 ? 43.431 120.891 39.570 1.00 8.29 458 PRO C C 1
ATOM 2758 O O . PRO C 1 51 ? 43.984 120.322 38.651 1.00 10.49 458 PRO C O 1
ATOM 2762 N N . ALA C 1 52 ? 42.227 120.562 40.012 1.00 9.48 459 ALA C N 1
ATOM 2763 C CA . ALA C 1 52 ? 41.522 119.395 39.485 1.00 9.97 459 ALA C CA 1
ATOM 2764 C C . ALA C 1 52 ? 41.200 119.547 38.000 1.00 10.02 459 ALA C C 1
ATOM 2765 O O . ALA C 1 52 ? 40.817 120.634 37.560 1.00 11.37 459 ALA C O 1
ATOM 2767 N N . THR C 1 53 ? 41.354 118.450 37.244 1.00 9.99 460 THR C N 1
ATOM 2768 C CA . THR C 1 53 ? 41.000 118.472 35.823 1.00 9.95 460 THR C CA 1
ATOM 2769 C C . THR C 1 53 ? 40.223 117.191 35.483 1.00 10.31 460 THR C C 1
ATOM 2770 O O . THR C 1 53 ? 40.794 116.142 35.212 1.00 13.20 460 THR C O 1
ATOM 2774 N N . ALA C 1 54 ? 38.905 117.297 35.479 1.00 11.21 461 ALA C N 1
ATOM 2775 C CA . ALA C 1 54 ? 38.043 116.119 35.301 1.00 12.32 461 ALA C CA 1
ATOM 2776 C C . ALA C 1 54 ? 38.095 115.546 33.897 1.00 12.95 461 ALA C C 1
ATOM 2777 O O . ALA C 1 54 ? 37.770 114.374 33.713 1.00 15.53 461 ALA C O 1
ATOM 2779 N N . ASP C 1 55 ? 38.452 116.396 32.956 1.00 13.24 462 ASP C N 1
ATOM 2780 C CA . ASP C 1 55 ? 38.545 116.010 31.562 1.00 16.79 462 ASP C CA 1
ATOM 2781 C C . ASP C 1 55 ? 39.464 116.955 30.798 1.00 16.49 462 ASP C C 1
ATOM 2782 O O . ASP C 1 55 ? 40.053 117.882 31.345 1.00 15.57 462 ASP C O 1
ATOM 2787 N N . ALA C 1 56 ? 39.585 116.696 29.497 1.00 19.96 463 ALA C N 1
ATOM 2788 C CA . ALA C 1 56 ? 40.543 117.488 28.707 1.00 21.02 463 ALA C CA 1
ATOM 2789 C C . ALA C 1 56 ? 40.165 118.962 28.636 1.00 18.88 463 ALA C C 1
ATOM 2790 O O . ALA C 1 56 ? 41.005 119.863 28.558 1.00 17.81 463 ALA C O 1
ATOM 2792 N N . THR C 1 57 ? 38.866 119.230 28.643 1.00 21.09 464 THR C N 1
ATOM 2793 C CA . THR C 1 57 ? 38.440 120.623 28.666 1.00 21.94 464 THR C CA 1
ATOM 2794 C C . THR C 1 57 ? 38.943 121.343 29.906 1.00 16.02 464 THR C C 1
ATOM 2795 O O . THR C 1 57 ? 39.457 122.466 29.821 1.00 14.95 464 THR C O 1
ATOM 2799 N N . ALA C 1 58 ? 38.827 120.708 31.073 1.00 14.02 465 ALA C N 1
ATOM 2800 C CA . ALA C 1 58 ? 39.390 121.304 32.291 1.00 12.81 465 ALA C CA 1
ATOM 2801 C C . ALA C 1 58 ? 40.904 121.433 32.233 1.00 11.60 465 ALA C C 1
ATOM 2802 O O . ALA C 1 58 ? 41.501 122.389 32.751 1.00 10.51 465 ALA C O 1
ATOM 2804 N N . ALA C 1 59 ? 41.566 120.495 31.582 1.00 9.22 466 ALA C N 1
ATOM 2805 C CA . ALA C 1 59 ? 43.011 120.569 31.438 1.00 9.62 466 ALA C CA 1
ATOM 2806 C C . ALA C 1 59 ? 43.383 121.756 30.564 1.00 10.34 466 ALA C C 1
ATOM 2807 O O . ALA C 1 59 ? 44.387 122.432 30.794 1.00 11.48 466 ALA C O 1
ATOM 2809 N N . SER C 1 60 ? 42.556 122.019 29.552 1.00 10.51 467 SER C N 1
ATOM 2810 C CA . SER C 1 60 ? 42.795 123.171 28.680 1.00 12.24 467 SER C CA 1
ATOM 2811 C C . SER C 1 60 ? 42.596 124.481 29.449 1.00 11.57 467 SER C C 1
ATOM 2812 O O . SER C 1 60 ? 43.339 125.445 29.274 1.00 13.70 467 SER C O 1
ATOM 2817 N N . LYS C 1 61 ? 41.599 124.476 30.324 1.00 12.82 468 LYS C N 1
ATOM 2818 C CA . LYS C 1 61 ? 41.301 125.694 31.090 1.00 15.61 468 LYS C CA 1
ATOM 2819 C C . LYS C 1 61 ? 42.392 125.940 32.114 1.00 14.00 468 LYS C C 1
ATOM 2820 O O . LYS C 1 61 ? 42.669 127.088 32.427 1.00 17.77 468 LYS C O 1
ATOM 2826 N N . LEU C 1 62 ? 42.992 124.873 32.634 1.00 12.35 469 LEU C N 1
ATOM 2827 C CA . LEU C 1 62 ? 44.155 125.022 33.521 1.00 12.39 469 LEU C CA 1
ATOM 2828 C C . LEU C 1 62 ? 45.288 125.728 32.794 1.00 12.47 469 LEU C C 1
ATOM 2829 O O . LEU C 1 62 ? 45.877 126.684 33.312 1.00 14.29 469 LEU C O 1
ATOM 2834 N N . THR C 1 63 ? 45.614 125.288 31.582 1.00 10.65 470 THR C N 1
ATOM 2835 C CA . THR C 1 63 ? 46.697 125.936 30.859 1.00 10.58 470 THR C CA 1
ATOM 2836 C C . THR C 1 63 ? 46.348 127.398 30.590 1.00 11.44 470 THR C C 1
ATOM 2837 O O . THR C 1 63 ? 47.158 128.304 30.826 1.00 12.16 470 THR C O 1
ATOM 2841 N N . SER C 1 64 ? 45.131 127.651 30.122 1.00 10.83 471 SER C N 1
ATOM 2842 C CA . SER C 1 64 ? 44.743 129.029 29.865 1.00 13.35 471 SER C CA 1
ATOM 2843 C C . SER C 1 64 ? 44.773 129.846 31.148 1.00 14.98 471 SER C C 1
ATOM 2844 O O . SER C 1 64 ? 45.167 131.022 31.181 1.00 15.26 471 SER C O 1
ATOM 2847 N N . GLY C 1 65 ? 44.337 129.233 32.239 1.00 15.28 472 GLY C N 1
ATOM 2848 C CA . GLY C 1 65 ? 44.404 129.928 33.505 1.00 18.59 472 GLY C CA 1
ATOM 2849 C C . GLY C 1 65 ? 45.813 130.325 33.889 1.00 17.43 472 GLY C C 1
ATOM 2850 O O . GLY C 1 65 ? 46.099 131.436 34.333 1.00 18.79 472 GLY C O 1
ATOM 2851 N N . LEU C 1 66 ? 46.770 129.419 33.705 1.00 16.27 473 LEU C N 1
ATOM 2852 C CA . LEU C 1 66 ? 48.151 129.750 34.050 1.00 18.51 473 LEU C CA 1
ATOM 2853 C C . LEU C 1 66 ? 48.731 130.849 33.156 1.00 14.19 473 LEU C C 1
ATOM 2854 O O . LEU C 1 66 ? 49.488 131.703 33.638 1.00 17.57 473 LEU C O 1
ATOM 2859 N N . VAL C 1 67 ? 48.386 130.844 31.878 1.00 12.03 474 VAL C N 1
ATOM 2860 C CA . VAL C 1 67 ? 48.740 131.954 31.001 1.00 13.25 474 VAL C CA 1
ATOM 2861 C C . VAL C 1 67 ? 48.168 133.274 31.516 1.00 13.89 474 VAL C C 1
ATOM 2862 O O . VAL C 1 67 ? 48.846 134.289 31.601 1.00 16.27 474 VAL C O 1
ATOM 2866 N N . SER C 1 68 ? 46.900 133.249 31.890 1.00 13.53 475 SER C N 1
ATOM 2867 C CA . SER C 1 68 ? 46.209 134.461 32.333 1.00 15.86 475 SER C CA 1
ATOM 2868 C C . SER C 1 68 ? 46.874 134.977 33.595 1.00 17.35 475 SER C C 1
ATOM 2869 O O . SER C 1 68 ? 46.799 136.200 33.804 1.00 19.64 475 SER C O 1
ATOM 2872 N N . LEU C 1 69 ? 47.527 134.160 34.409 1.00 14.79 476 LEU C N 1
ATOM 2873 C CA . LEU C 1 69 ? 48.169 134.583 35.639 1.00 15.85 476 LEU C CA 1
ATOM 2874 C C . LEU C 1 69 ? 49.620 134.991 35.443 1.00 15.19 476 LEU C C 1
ATOM 2875 O O . LEU C 1 69 ? 50.260 135.387 36.420 1.00 18.01 476 LEU C O 1
ATOM 2880 N N . GLY C 1 70 ? 50.089 134.859 34.211 1.00 16.32 477 GLY C N 1
ATOM 2881 C CA . GLY C 1 70 ? 51.456 135.247 33.902 1.00 17.01 477 GLY C CA 1
ATOM 2882 C C . GLY C 1 70 ? 52.481 134.255 34.402 1.00 18.23 477 GLY C C 1
ATOM 2883 O O . GLY C 1 70 ? 53.680 134.521 34.480 1.00 20.87 477 GLY C O 1
ATOM 2884 N N . LYS C 1 71 ? 52.039 133.055 34.741 1.00 17.39 478 LYS C N 1
ATOM 2885 C CA . LYS C 1 71 ? 52.966 132.036 35.219 1.00 19.38 478 LYS C CA 1
ATOM 2886 C C . LYS C 1 71 ? 53.734 131.383 34.073 1.00 19.39 478 LYS C C 1
ATOM 2887 O O . LYS C 1 71 ? 54.879 130.969 34.222 1.00 22.05 478 LYS C O 1
ATOM 2893 N N . ILE C 1 72 ? 53.073 131.327 32.922 1.00 18.38 479 ILE C N 1
ATOM 2894 C CA . ILE C 1 72 ? 53.701 130.980 31.662 1.00 20.44 479 ILE C CA 1
ATOM 2895 C C . ILE C 1 72 ? 53.173 131.908 30.573 1.00 20.98 479 ILE C C 1
ATOM 2896 O O . ILE C 1 72 ? 52.082 132.476 30.622 1.00 20.32 479 ILE C O 1
ATOM 2901 N N . SER C 1 73 ? 54.051 132.076 29.574 1.00 21.02 480 SER C N 1
ATOM 2902 C CA . SER C 1 73 ? 53.651 132.981 28.503 1.00 22.74 480 SER C CA 1
ATOM 2903 C C . SER C 1 73 ? 52.712 132.256 27.551 1.00 21.54 480 SER C C 1
ATOM 2904 O O . SER C 1 73 ? 52.614 131.025 27.531 1.00 17.74 480 SER C O 1
ATOM 2907 N N . SER C 1 74 ? 52.022 133.036 26.735 1.00 20.98 481 SER C N 1
ATOM 2908 C CA . SER C 1 74 ? 51.158 132.436 25.722 1.00 20.40 481 SER C CA 1
ATOM 2909 C C . SER C 1 74 ? 52.001 131.602 24.774 1.00 20.85 481 SER C C 1
ATOM 2910 O O . SER C 1 74 ? 51.586 130.537 24.353 1.00 20.01 481 SER C O 1
ATOM 2915 N N . ASP C 1 75 ? 53.203 132.070 24.430 1.00 20.56 482 ASP C N 1
ATOM 2916 C CA . ASP C 1 75 ? 54.009 131.270 23.513 1.00 25.64 482 ASP C CA 1
ATOM 2917 C C . ASP C 1 75 ? 54.450 129.968 24.169 1.00 22.52 482 ASP C C 1
ATOM 2918 O O . ASP C 1 75 ? 54.470 128.917 23.524 1.00 21.03 482 ASP C O 1
ATOM 2927 N N . GLU C 1 76 ? 54.808 130.027 25.453 1.00 20.47 483 GLU C N 1
ATOM 2928 C CA . GLU C 1 76 ? 55.180 128.796 26.146 1.00 20.11 483 GLU C CA 1
ATOM 2929 C C . GLU C 1 76 ? 54.038 127.784 26.177 1.00 16.76 483 GLU C C 1
ATOM 2930 O O . GLU C 1 76 ? 54.263 126.573 26.137 1.00 17.09 483 GLU C O 1
ATOM 2936 N N . ALA C 1 77 ? 52.802 128.253 26.271 1.00 16.02 484 ALA C N 1
ATOM 2937 C CA . ALA C 1 77 ? 51.665 127.330 26.404 1.00 13.60 484 ALA C CA 1
ATOM 2938 C C . ALA C 1 77 ? 51.401 126.566 25.118 1.00 12.38 484 ALA C C 1
ATOM 2939 O O . ALA C 1 77 ? 50.756 125.523 25.131 1.00 13.73 484 ALA C O 1
ATOM 2941 N N . LYS C 1 78 ? 51.903 127.117 24.009 1.00 13.76 485 LYS C N 1
ATOM 2942 C CA . LYS C 1 78 ? 51.552 126.523 22.733 1.00 15.02 485 LYS C CA 1
ATOM 2943 C C . LYS C 1 78 ? 52.317 125.240 22.443 1.00 14.17 485 LYS C C 1
ATOM 2944 O O . LYS C 1 78 ? 53.513 125.130 22.618 1.00 14.12 485 LYS C O 1
ATOM 2950 N N . ASN C 1 79 ? 51.537 124.267 21.985 1.00 11.84 486 ASN C N 1
ATOM 2951 C CA . ASN C 1 79 ? 52.094 123.072 21.385 1.00 10.66 486 ASN C CA 1
ATOM 2952 C C . ASN C 1 79 ? 52.675 123.510 20.036 1.00 11.91 486 ASN C C 1
ATOM 2953 O O . ASN C 1 79 ? 51.879 123.891 19.175 1.00 14.32 486 ASN C O 1
ATOM 2958 N N . PRO C 1 80 ? 53.986 123.483 19.851 1.00 13.56 487 PRO C N 1
ATOM 2959 C CA . PRO C 1 80 ? 54.531 124.078 18.614 1.00 15.59 487 PRO C CA 1
ATOM 2960 C C . PRO C 1 80 ? 54.286 123.196 17.403 1.00 15.90 487 PRO C C 1
ATOM 2961 O O . PRO C 1 80 ? 54.561 123.634 16.279 1.00 19.73 487 PRO C O 1
ATOM 2965 N N . PHE C 1 81 ? 53.786 121.986 17.607 1.00 14.39 488 PHE C N 1
ATOM 2966 C CA . PHE C 1 81 ? 53.467 121.108 16.464 1.00 17.66 488 PHE C CA 1
ATOM 2967 C C . PHE C 1 81 ? 52.075 121.377 15.907 1.00 18.65 488 PHE C C 1
ATOM 2968 O O . PHE C 1 81 ? 51.772 121.131 14.728 1.00 20.34 488 PHE C O 1
ATOM 2976 N N . ILE C 1 82 ? 51.150 121.879 16.720 1.00 16.14 489 ILE C N 1
ATOM 2977 C CA . ILE C 1 82 ? 49.785 122.029 16.227 1.00 18.60 489 ILE C CA 1
ATOM 2978 C C . ILE C 1 82 ? 49.198 123.419 16.449 1.00 17.09 489 ILE C C 1
ATOM 2979 O O . ILE C 1 82 ? 48.167 123.717 15.839 1.00 17.50 489 ILE C O 1
ATOM 2984 N N . GLY C 1 83 ? 49.793 124.267 17.269 1.00 16.24 490 GLY C N 1
ATOM 2985 C CA . GLY C 1 83 ? 49.474 125.677 17.373 1.00 18.98 490 GLY C CA 1
ATOM 2986 C C . GLY C 1 83 ? 48.399 126.013 18.393 1.00 21.43 490 GLY C C 1
ATOM 2987 O O . GLY C 1 83 ? 47.957 127.160 18.517 1.00 28.50 490 GLY C O 1
ATOM 2988 N N . THR C 1 84 ? 47.956 125.008 19.142 1.00 18.94 491 THR C N 1
ATOM 2989 C CA . THR C 1 84 ? 46.995 125.244 20.214 1.00 18.26 491 THR C CA 1
ATOM 2990 C C . THR C 1 84 ? 47.690 124.953 21.542 1.00 15.64 491 THR C C 1
ATOM 2991 O O . THR C 1 84 ? 48.750 124.336 21.577 1.00 15.08 491 THR C O 1
ATOM 2995 N N . ASN C 1 85 ? 47.107 125.387 22.649 1.00 14.61 492 ASN C N 1
ATOM 2996 C CA . ASN C 1 85 ? 47.720 125.214 23.947 1.00 11.82 492 ASN C CA 1
ATOM 2997 C C . ASN C 1 85 ? 47.882 123.742 24.314 1.00 11.51 492 ASN C C 1
ATOM 2998 O O . ASN C 1 85 ? 47.031 122.927 23.972 1.00 13.10 492 ASN C O 1
ATOM 3003 N N . MET C 1 86 ? 48.972 123.424 25.003 1.00 9.83 493 MET C N 1
ATOM 3004 C CA . MET C 1 86 ? 49.120 122.113 25.625 1.00 11.26 493 MET C CA 1
ATOM 3005 C C . MET C 1 86 ? 48.194 121.954 26.815 1.00 12.06 493 MET C C 1
ATOM 3006 O O . MET C 1 86 ? 48.104 122.853 27.632 1.00 16.48 493 MET C O 1
ATOM 3011 N N . ASN C 1 87 ? 47.503 120.844 26.936 1.00 9.93 494 ASN C N 1
ATOM 3012 C CA . ASN C 1 87 ? 46.692 120.571 28.098 1.00 9.77 494 ASN C CA 1
ATOM 3013 C C . ASN C 1 87 ? 47.564 120.185 29.297 1.00 9.01 494 ASN C C 1
ATOM 3014 O O . ASN C 1 87 ? 48.606 119.536 29.150 1.00 10.98 494 ASN C O 1
ATOM 3019 N N . ILE C 1 88 ? 47.141 120.558 30.491 1.00 7.91 495 ILE C N 1
ATOM 3020 C CA . ILE C 1 88 ? 47.763 120.166 31.742 1.00 8.91 495 ILE C CA 1
ATOM 3021 C C . ILE C 1 88 ? 46.717 119.455 32.584 1.00 8.91 495 ILE C C 1
ATOM 3022 O O . ILE C 1 88 ? 45.737 120.035 33.001 1.00 9.24 495 ILE C O 1
ATOM 3027 N N . PHE C 1 89 ? 46.953 118.168 32.795 1.00 8.15 496 PHE C N 1
ATOM 3028 C CA . PHE C 1 89 ? 46.145 117.366 33.684 1.00 8.08 496 PHE C CA 1
ATOM 3029 C C . PHE C 1 89 ? 46.744 117.256 35.068 1.00 9.12 496 PHE C C 1
ATOM 3030 O O . PHE C 1 89 ? 47.937 117.161 35.240 1.00 10.91 496 PHE C O 1
ATOM 3038 N N . SER C 1 90 ? 45.912 117.209 36.094 1.00 8.40 497 SER C N 1
ATOM 3039 C CA . SER C 1 90 ? 46.255 116.726 37.406 1.00 7.98 497 SER C CA 1
ATOM 3040 C C . SER C 1 90 ? 45.700 115.310 37.560 1.00 7.85 497 SER C C 1
ATOM 3041 O O . SER C 1 90 ? 44.634 114.968 37.069 1.00 9.16 497 SER C O 1
ATOM 3046 N N . PHE C 1 91 ? 46.467 114.486 38.260 1.00 7.58 498 PHE C N 1
ATOM 3047 C CA . PHE C 1 91 ? 46.104 113.072 38.393 1.00 8.12 498 PHE C CA 1
ATOM 3048 C C . PHE C 1 91 ? 46.638 112.524 39.700 1.00 8.03 498 PHE C C 1
ATOM 3049 O O . PHE C 1 91 ? 47.402 113.210 40.426 1.00 8.44 498 PHE C O 1
ATOM 3057 N N . PRO C 1 92 ? 46.182 111.348 40.092 1.00 8.17 499 PRO C N 1
ATOM 3058 C CA . PRO C 1 92 ? 46.537 110.835 41.410 1.00 8.64 499 PRO C CA 1
ATOM 3059 C C . PRO C 1 92 ? 47.985 110.381 41.559 1.00 9.03 499 PRO C C 1
ATOM 3060 O O . PRO C 1 92 ? 48.650 110.005 40.607 1.00 8.86 499 PRO C O 1
ATOM 3064 N N . ARG C 1 93 ? 48.390 110.452 42.833 1.00 8.43 500 ARG C N 1
ATOM 3065 C CA . ARG C 1 93 ? 49.683 109.917 43.229 1.00 8.81 500 ARG C CA 1
ATOM 3066 C C . ARG C 1 93 ? 49.495 109.006 44.454 1.00 8.44 500 ARG C C 1
ATOM 3067 O O . ARG C 1 93 ? 49.114 109.533 45.495 1.00 9.33 500 ARG C O 1
ATOM 3075 N N . ASN C 1 94 ? 49.718 107.729 44.297 1.00 10.40 501 ASN C N 1
ATOM 3076 C CA . ASN C 1 94 ? 49.526 106.760 45.383 1.00 9.85 501 ASN C CA 1
ATOM 3077 C C . ASN C 1 94 ? 48.128 106.911 45.971 1.00 10.25 501 ASN C C 1
ATOM 3078 O O . ASN C 1 94 ? 47.947 106.847 47.187 1.00 11.34 501 ASN C O 1
ATOM 3083 N N . ALA C 1 95 ? 47.160 107.064 45.074 1.00 10.23 502 ALA C N 1
ATOM 3084 C CA . ALA C 1 95 ? 45.733 107.067 45.377 1.00 11.41 502 ALA C CA 1
ATOM 3085 C C . ALA C 1 95 ? 45.270 108.365 46.026 1.00 11.96 502 ALA C C 1
ATOM 3086 O O . ALA C 1 95 ? 44.112 108.405 46.434 1.00 18.47 502 ALA C O 1
ATOM 3088 N N . ALA C 1 96 ? 46.118 109.378 46.104 1.00 10.65 503 ALA C N 1
ATOM 3089 C CA . ALA C 1 96 ? 45.736 110.697 46.560 1.00 10.14 503 ALA C CA 1
ATOM 3090 C C . ALA C 1 96 ? 45.473 111.587 45.340 1.00 9.45 503 ALA C C 1
ATOM 3091 O O . ALA C 1 96 ? 46.342 111.722 44.463 1.00 10.22 503 ALA C O 1
ATOM 3093 N N . ALA C 1 97 ? 44.292 112.157 45.266 1.00 9.59 504 ALA C N 1
ATOM 3094 C CA . ALA C 1 97 ? 43.854 112.885 44.088 1.00 9.82 504 ALA C CA 1
ATOM 3095 C C . ALA C 1 97 ? 44.694 114.137 43.868 1.00 9.09 504 ALA C C 1
ATOM 3096 O O . ALA C 1 97 ? 45.096 114.829 44.792 1.00 9.83 504 ALA C O 1
ATOM 3098 N N . ASN C 1 98 ? 44.946 114.431 42.597 1.00 8.01 505 ASN C N 1
ATOM 3099 C CA . ASN C 1 98 ? 45.468 115.698 42.140 1.00 8.96 505 ASN C CA 1
ATOM 3100 C C . ASN C 1 98 ? 46.816 116.034 42.770 1.00 9.09 505 ASN C C 1
ATOM 3101 O O . ASN C 1 98 ? 47.140 117.184 43.058 1.00 11.05 505 ASN C O 1
ATOM 3106 N N . LYS C 1 99 ? 47.620 114.988 42.966 1.00 8.49 506 LYS C N 1
ATOM 3107 C CA . LYS C 1 99 ? 48.929 115.201 43.563 1.00 8.97 506 LYS C CA 1
ATOM 3108 C C . LYS C 1 99 ? 50.068 115.158 42.554 1.00 8.32 506 LYS C C 1
ATOM 3109 O O . LYS C 1 99 ? 51.212 115.374 42.924 1.00 10.61 506 LYS C O 1
ATOM 3115 N N . ALA C 1 100 ? 49.761 114.886 41.317 1.00 8.03 507 ALA C N 1
ATOM 3116 C CA . ALA C 1 100 ? 50.724 114.919 40.222 1.00 7.93 507 ALA C CA 1
ATOM 3117 C C . ALA C 1 100 ? 50.090 115.666 39.046 1.00 7.04 507 ALA C C 1
ATOM 3118 O O . ALA C 1 100 ? 48.890 115.863 39.027 1.00 8.34 507 ALA C O 1
ATOM 3120 N N . PHE C 1 101 ? 50.920 116.056 38.095 1.00 7.90 508 PHE C N 1
ATOM 3121 C CA . PHE C 1 101 ? 50.405 116.667 36.872 1.00 7.99 508 PHE C CA 1
ATOM 3122 C C . PHE C 1 101 ? 51.070 116.007 35.662 1.00 8.36 508 PHE C C 1
ATOM 3123 O O . PHE C 1 101 ? 52.180 115.490 35.795 1.00 8.41 508 PHE C O 1
ATOM 3131 N N . ALA C 1 102 ? 50.451 116.196 34.517 1.00 7.88 509 ALA C N 1
ATOM 3132 C CA . ALA C 1 102 ? 51.050 115.804 33.250 1.00 8.14 509 ALA C CA 1
ATOM 3133 C C . ALA C 1 102 ? 50.712 116.840 32.183 1.00 8.55 509 ALA C C 1
ATOM 3134 O O . ALA C 1 102 ? 49.567 117.232 32.028 1.00 10.35 509 ALA C O 1
ATOM 3136 N N . ILE C 1 103 ? 51.759 117.254 31.476 1.00 8.19 510 ILE C N 1
ATOM 3137 C CA . ILE C 1 103 ? 51.611 118.186 30.371 1.00 7.97 510 ILE C CA 1
ATOM 3138 C C . ILE C 1 103 ? 51.532 117.365 29.089 1.00 8.64 510 ILE C C 1
ATOM 3139 O O . ILE C 1 103 ? 52.443 116.571 28.841 1.00 9.71 510 ILE C O 1
ATOM 3144 N N . SER C 1 104 ? 50.451 117.519 28.332 1.00 8.82 511 SER C N 1
ATOM 3145 C CA . SER C 1 104 ? 50.282 116.680 27.174 1.00 8.39 511 SER C CA 1
ATOM 3146 C C . SER C 1 104 ? 50.601 117.454 25.897 1.00 8.50 511 SER C C 1
ATOM 3147 O O . SER C 1 104 ? 50.185 118.565 25.662 1.00 10.65 511 SER C O 1
ATOM 3152 N N . VAL C 1 105 ? 51.395 116.776 25.067 1.00 8.21 512 VAL C N 1
ATOM 3153 C CA . VAL C 1 105 ? 51.756 117.238 23.736 1.00 9.02 512 VAL C CA 1
ATOM 3154 C C . VAL C 1 105 ? 51.075 116.313 22.740 1.00 8.40 512 VAL C C 1
ATOM 3155 O O . VAL C 1 105 ? 51.546 115.196 22.502 1.00 9.74 512 VAL C O 1
ATOM 3159 N N . ASP C 1 106 ? 49.961 116.779 22.207 1.00 9.29 513 ASP C N 1
ATOM 3160 C CA . ASP C 1 106 ? 49.098 115.989 21.363 1.00 9.74 513 ASP C CA 1
ATOM 3161 C C . ASP C 1 106 ? 49.378 116.284 19.892 1.00 8.52 513 ASP C C 1
ATOM 3162 O O . ASP C 1 106 ? 50.052 117.246 19.545 1.00 9.48 513 ASP C O 1
ATOM 3167 N N . GLY C 1 107 ? 48.855 115.427 19.029 1.00 7.62 514 GLY C N 1
ATOM 3168 C CA . GLY C 1 107 ? 48.833 115.653 17.606 1.00 9.13 514 GLY C CA 1
ATOM 3169 C C . GLY C 1 107 ? 50.153 115.362 16.919 1.00 10.05 514 GLY C C 1
ATOM 3170 O O . GLY C 1 107 ? 50.415 115.881 15.822 1.00 12.36 514 GLY C O 1
ATOM 3171 N N . LEU C 1 108 ? 50.990 114.523 17.527 1.00 9.42 515 LEU C N 1
ATOM 3172 C CA . LEU C 1 108 ? 52.289 114.196 16.953 1.00 9.25 515 LEU C CA 1
ATOM 3173 C C . LEU C 1 108 ? 52.250 113.075 15.924 1.00 9.47 515 LEU C C 1
ATOM 3174 O O . LEU C 1 108 ? 51.390 112.224 15.957 1.00 9.08 515 LEU C O 1
ATOM 3179 N N . THR C 1 109 ? 53.222 113.067 15.004 1.00 10.32 516 THR C N 1
ATOM 3180 C CA . THR C 1 109 ? 53.454 111.879 14.194 1.00 10.64 516 THR C CA 1
ATOM 3181 C C . THR C 1 109 ? 54.277 110.903 15.047 1.00 10.12 516 THR C C 1
ATOM 3182 O O . THR C 1 109 ? 54.803 111.276 16.113 1.00 10.58 516 THR C O 1
ATOM 3186 N N . GLN C 1 110 ? 54.378 109.665 14.602 1.00 10.45 517 GLN C N 1
ATOM 3187 C CA . GLN C 1 110 ? 55.189 108.697 15.345 1.00 10.95 517 GLN C CA 1
ATOM 3188 C C . GLN C 1 110 ? 56.615 109.179 15.519 1.00 10.11 517 GLN C C 1
ATOM 3189 O O . GLN C 1 110 ? 57.219 109.062 16.585 1.00 11.22 517 GLN C O 1
ATOM 3195 N N . ALA C 1 111 ? 57.197 109.750 14.461 1.00 12.55 518 ALA C N 1
ATOM 3196 C CA . ALA C 1 111 ? 58.568 110.244 14.521 1.00 13.17 518 ALA C CA 1
ATOM 3197 C C . ALA C 1 111 ? 58.787 111.311 15.577 1.00 12.19 518 ALA C C 1
ATOM 3198 O O . ALA C 1 111 ? 59.779 111.391 16.296 1.00 14.06 518 ALA C O 1
ATOM 3200 N N . GLN C 1 112 ? 57.891 112.250 15.690 1.00 12.87 519 GLN C N 1
ATOM 3201 C CA . GLN C 1 112 ? 57.874 113.380 16.567 1.00 12.47 519 GLN C CA 1
ATOM 3202 C C . GLN C 1 112 ? 57.703 112.853 17.985 1.00 11.59 519 GLN C C 1
ATOM 3203 O O . GLN C 1 112 ? 58.370 113.319 18.885 1.00 11.00 519 GLN C O 1
ATOM 3209 N N . CYS C 1 113 ? 56.820 111.892 18.141 1.00 10.20 520 CYS C N 1
ATOM 3210 C CA . CYS C 1 113 ? 56.643 111.270 19.479 1.00 11.15 520 CYS C CA 1
ATOM 3211 C C . CYS C 1 113 ? 57.959 110.726 19.999 1.00 10.45 520 CYS C C 1
ATOM 3212 O O . CYS C 1 113 ? 58.416 110.991 21.110 1.00 10.33 520 CYS C O 1
ATOM 3217 N N . LYS C 1 114 ? 58.654 109.935 19.140 1.00 11.24 521 LYS C N 1
ATOM 3218 C CA . LYS C 1 114 ? 59.895 109.302 19.550 1.00 11.03 521 LYS C CA 1
ATOM 3219 C C . LYS C 1 114 ? 60.984 110.340 19.836 1.00 11.43 521 LYS C C 1
ATOM 3220 O O . LYS C 1 114 ? 61.731 110.242 20.802 1.00 11.18 521 LYS C O 1
ATOM 3229 N N . THR C 1 115 ? 61.073 111.347 18.976 1.00 9.51 522 THR C N 1
ATOM 3230 C CA . THR C 1 115 ? 62.096 112.382 19.093 1.00 10.38 522 THR C CA 1
ATOM 3231 C C . THR C 1 115 ? 61.902 113.241 20.315 1.00 11.30 522 THR C C 1
ATOM 3232 O O . THR C 1 115 ? 62.849 113.537 21.057 1.00 12.07 522 THR C O 1
ATOM 3236 N N . LEU C 1 116 ? 60.644 113.624 20.557 1.00 10.58 523 LEU C N 1
ATOM 3237 C CA . LEU C 1 116 ? 60.385 114.494 21.713 1.00 10.46 523 LEU C CA 1
ATOM 3238 C C . LEU C 1 116 ? 60.658 113.781 23.022 1.00 8.70 523 LEU C C 1
ATOM 3239 O O . LEU C 1 116 ? 61.258 114.295 23.955 1.00 10.01 523 LEU C O 1
ATOM 3244 N N . ILE C 1 117 ? 60.226 112.527 23.102 1.00 9.72 524 ILE C N 1
ATOM 3245 C CA . ILE C 1 117 ? 60.480 111.764 24.335 1.00 10.82 524 ILE C CA 1
ATOM 3246 C C . ILE C 1 117 ? 61.974 111.634 24.615 1.00 11.10 524 ILE C C 1
ATOM 3247 O O . ILE C 1 117 ? 62.377 111.774 25.767 1.00 12.10 524 ILE C O 1
ATOM 3252 N N . THR C 1 118 ? 62.745 111.389 23.545 1.00 11.37 525 THR C N 1
ATOM 3253 C CA . THR C 1 118 ? 64.158 111.230 23.945 1.00 12.70 525 THR C CA 1
ATOM 3254 C C . THR C 1 118 ? 64.835 112.582 24.057 1.00 13.59 525 THR C C 1
ATOM 3255 O O . THR C 1 118 ? 65.892 112.607 24.711 1.00 25.68 525 THR C O 1
ATOM 3262 N N . SER C 1 119 ? 64.311 113.667 23.540 1.00 12.17 526 SER C N 1
ATOM 3263 C CA . SER C 1 119 ? 64.964 114.970 23.751 1.00 13.12 526 SER C CA 1
ATOM 3264 C C . SER C 1 119 ? 64.682 115.563 25.127 1.00 15.94 526 SER C C 1
ATOM 3265 O O . SER C 1 119 ? 65.600 116.173 25.677 1.00 19.95 526 SER C O 1
ATOM 3272 N N . VAL C 1 120 ? 63.466 115.405 25.661 1.00 14.29 527 VAL C N 1
ATOM 3273 C CA . VAL C 1 120 ? 63.101 116.069 26.903 1.00 13.94 527 VAL C CA 1
ATOM 3274 C C . VAL C 1 120 ? 62.805 115.103 28.044 1.00 15.05 527 VAL C C 1
ATOM 3275 O O . VAL C 1 120 ? 62.641 115.528 29.204 1.00 15.45 527 VAL C O 1
ATOM 3279 N N . GLY C 1 121 ? 62.744 113.808 27.763 1.00 15.10 528 GLY C N 1
ATOM 3280 C CA . GLY C 1 121 ? 62.274 112.849 28.758 1.00 16.53 528 GLY C CA 1
ATOM 3281 C C . GLY C 1 121 ? 63.115 112.840 30.015 1.00 15.40 528 GLY C C 1
ATOM 3282 O O . GLY C 1 121 ? 62.602 112.604 31.107 1.00 13.62 528 GLY C O 1
ATOM 3283 N N . ASP C 1 122 ? 64.421 113.106 29.888 1.00 15.01 529 ASP C N 1
ATOM 3284 C CA . ASP C 1 122 ? 65.273 113.082 31.082 1.00 16.78 529 ASP C CA 1
ATOM 3285 C C . ASP C 1 122 ? 64.874 114.098 32.135 1.00 16.34 529 ASP C C 1
ATOM 3286 O O . ASP C 1 122 ? 65.236 114.014 33.296 1.00 19.46 529 ASP C O 1
ATOM 3291 N N . MET C 1 123 ? 64.110 115.108 31.751 1.00 13.32 530 MET C N 1
ATOM 3292 C CA . MET C 1 123 ? 63.681 116.120 32.701 1.00 16.84 530 MET C CA 1
ATOM 3293 C C . MET C 1 123 ? 62.384 115.786 33.439 1.00 13.93 530 MET C C 1
ATOM 3294 O O . MET C 1 123 ? 61.953 116.569 34.290 1.00 13.69 530 MET C O 1
ATOM 3303 N N . PHE C 1 124 ? 61.759 114.662 33.142 1.00 11.15 531 PHE C N 1
ATOM 3304 C CA . PHE C 1 124 ? 60.490 114.266 33.722 1.00 12.02 531 PHE C CA 1
ATOM 3305 C C . PHE C 1 124 ? 60.514 112.873 34.324 1.00 11.25 531 PHE C C 1
ATOM 3306 O O . PHE C 1 124 ? 60.969 111.936 33.652 1.00 13.60 531 PHE C O 1
ATOM 3314 N N . PRO C 1 125 ? 60.052 112.705 35.551 1.00 10.49 532 PRO C N 1
ATOM 3315 C CA . PRO C 1 125 ? 60.020 111.354 36.135 1.00 10.20 532 PRO C CA 1
ATOM 3316 C C . PRO C 1 125 ? 58.961 110.424 35.568 1.00 9.77 532 PRO C C 1
ATOM 3317 O O . PRO C 1 125 ? 59.066 109.228 35.769 1.00 10.65 532 PRO C O 1
ATOM 3321 N N . TYR C 1 126 ? 57.970 111.006 34.915 1.00 9.66 533 TYR C N 1
ATOM 3322 C CA . TYR C 1 126 ? 56.834 110.274 34.367 1.00 9.27 533 TYR C CA 1
ATOM 3323 C C . TYR C 1 126 ? 56.703 110.582 32.886 1.00 7.44 533 TYR C C 1
ATOM 3324 O O . TYR C 1 126 ? 56.706 111.754 32.543 1.00 8.52 533 TYR C O 1
ATOM 3333 N N . ILE C 1 127 ? 56.475 109.546 32.087 1.00 7.47 534 ILE C N 1
ATOM 3334 C CA . ILE C 1 127 ? 56.149 109.737 30.669 1.00 7.60 534 ILE C CA 1
ATOM 3335 C C . ILE C 1 127 ? 55.117 108.700 30.255 1.00 6.96 534 ILE C C 1
ATOM 3336 O O . ILE C 1 127 ? 55.325 107.525 30.555 1.00 8.87 534 ILE C O 1
ATOM 3341 N N . ALA C 1 128 ? 54.047 109.096 29.587 1.00 7.55 535 ALA C N 1
ATOM 3342 C CA . ALA C 1 128 ? 53.055 108.165 29.081 1.00 8.05 535 ALA C CA 1
ATOM 3343 C C . ALA C 1 128 ? 52.706 108.545 27.641 1.00 7.32 535 ALA C C 1
ATOM 3344 O O . ALA C 1 128 ? 52.746 109.736 27.285 1.00 9.28 535 ALA C O 1
ATOM 3346 N N . ILE C 1 129 ? 52.372 107.560 26.827 1.00 6.34 536 ILE C N 1
ATOM 3347 C CA . ILE C 1 129 ? 52.025 107.711 25.429 1.00 6.96 536 ILE C CA 1
ATOM 3348 C C . ILE C 1 129 ? 50.615 107.233 25.151 1.00 7.19 536 ILE C C 1
ATOM 3349 O O . ILE C 1 129 ? 50.252 106.133 25.571 1.00 8.82 536 ILE C O 1
ATOM 3354 N N . LYS C 1 130 ? 49.863 108.054 24.441 1.00 7.68 537 LYS C N 1
ATOM 3355 C CA . LYS C 1 130 ? 48.578 107.711 23.862 1.00 8.45 537 LYS C CA 1
ATOM 3356 C C . LYS C 1 130 ? 48.731 107.545 22.355 1.00 7.75 537 LYS C C 1
ATOM 3357 O O . LYS C 1 130 ? 49.154 108.469 21.661 1.00 9.93 537 LYS C O 1
ATOM 3365 N N . ALA C 1 131 ? 48.374 106.387 21.836 1.00 8.75 538 ALA C N 1
ATOM 3366 C CA . ALA C 1 131 ? 48.314 106.156 20.402 1.00 9.90 538 ALA C CA 1
ATOM 3367 C C . ALA C 1 131 ? 46.880 106.330 19.915 1.00 9.51 538 ALA C C 1
ATOM 3368 O O . ALA C 1 131 ? 45.932 105.989 20.630 1.00 14.00 538 ALA C O 1
ATOM 3370 N N . GLY C 1 132 ? 46.710 106.865 18.728 1.00 9.06 539 GLY C N 1
ATOM 3371 C CA . GLY C 1 132 ? 45.416 106.948 18.097 1.00 10.32 539 GLY C CA 1
ATOM 3372 C C . GLY C 1 132 ? 44.490 107.979 18.724 1.00 10.60 539 GLY C C 1
ATOM 3373 O O . GLY C 1 132 ? 43.277 107.770 18.695 1.00 12.72 539 GLY C O 1
ATOM 3374 N N . GLY C 1 133 ? 45.019 109.043 19.314 1.00 9.00 540 GLY C N 1
ATOM 3375 C CA . GLY C 1 133 ? 44.181 110.037 19.920 1.00 9.63 540 GLY C CA 1
ATOM 3376 C C . GLY C 1 133 ? 44.972 110.976 20.814 1.00 9.17 540 GLY C C 1
ATOM 3377 O O . GLY C 1 133 ? 46.200 110.894 20.881 1.00 10.53 540 GLY C O 1
ATOM 3378 N N . ALA C 1 134 ? 44.248 111.878 21.462 1.00 10.29 541 ALA C N 1
ATOM 3379 C CA . ALA C 1 134 ? 44.802 112.826 22.414 1.00 10.41 541 ALA C CA 1
ATOM 3380 C C . ALA C 1 134 ? 44.827 112.182 23.797 1.00 8.94 541 ALA C C 1
ATOM 3381 O O . ALA C 1 134 ? 43.993 111.358 24.162 1.00 10.76 541 ALA C O 1
ATOM 3383 N N . VAL C 1 135 ? 45.826 112.584 24.581 1.00 9.13 542 VAL C N 1
ATOM 3384 C CA . VAL C 1 135 ? 45.893 112.160 25.961 1.00 8.77 542 VAL C CA 1
ATOM 3385 C C . VAL C 1 135 ? 44.579 112.489 26.706 1.00 7.68 542 VAL C C 1
ATOM 3386 O O . VAL C 1 135 ? 44.109 113.615 26.618 1.00 8.75 542 VAL C O 1
ATOM 3390 N N . ALA C 1 136 ? 44.103 111.484 27.419 1.00 8.31 543 ALA C N 1
ATOM 3391 C CA . ALA C 1 136 ? 42.915 111.600 28.280 1.00 9.51 543 ALA C CA 1
ATOM 3392 C C . ALA C 1 136 ? 43.305 111.298 29.712 1.00 8.35 543 ALA C C 1
ATOM 3393 O O . ALA C 1 136 ? 44.293 110.610 29.943 1.00 9.39 543 ALA C O 1
ATOM 3395 N N . LEU C 1 137 ? 42.506 111.781 30.665 1.00 8.54 544 LEU C N 1
ATOM 3396 C CA . LEU C 1 137 ? 42.815 111.633 32.083 1.00 8.11 544 LEU C CA 1
ATOM 3397 C C . LEU C 1 137 ? 43.043 110.159 32.445 1.00 8.80 544 LEU C C 1
ATOM 3398 O O . LEU C 1 137 ? 43.983 109.780 33.155 1.00 9.99 544 LEU C O 1
ATOM 3403 N N . ALA C 1 138 ? 42.168 109.298 31.924 1.00 11.12 545 ALA C N 1
ATOM 3404 C CA . ALA C 1 138 ? 42.241 107.887 32.332 1.00 11.85 545 ALA C CA 1
ATOM 3405 C C . ALA C 1 138 ? 43.489 107.202 31.800 1.00 13.38 545 ALA C C 1
ATOM 3406 O O . ALA C 1 138 ? 43.927 106.175 32.325 1.00 18.03 545 ALA C O 1
ATOM 3408 N N . ASP C 1 139 ? 44.122 107.720 30.757 1.00 9.92 546 ASP C N 1
ATOM 3409 C CA . ASP C 1 139 ? 45.357 107.148 30.236 1.00 10.33 546 ASP C CA 1
ATOM 3410 C C . ASP C 1 139 ? 46.513 107.288 31.213 1.00 10.08 546 ASP C C 1
ATOM 3411 O O . ASP C 1 139 ? 47.508 106.572 31.133 1.00 12.43 546 ASP C O 1
ATOM 3416 N N . LEU C 1 140 ? 46.414 108.259 32.122 1.00 9.71 547 LEU C N 1
ATOM 3417 C CA . LEU C 1 140 ? 47.567 108.575 32.953 1.00 9.17 547 LEU C CA 1
ATOM 3418 C C . LEU C 1 140 ? 47.768 107.634 34.125 1.00 9.20 547 LEU C C 1
ATOM 3419 O O . LEU C 1 140 ? 48.870 107.521 34.648 1.00 9.14 547 LEU C O 1
ATOM 3424 N N . GLY C 1 141 ? 46.718 106.966 34.585 1.00 9.19 548 GLY C N 1
ATOM 3425 C CA . GLY C 1 141 ? 46.897 106.033 35.694 1.00 9.44 548 GLY C CA 1
ATOM 3426 C C . GLY C 1 141 ? 47.179 106.796 36.981 1.00 9.16 548 GLY C C 1
ATOM 3427 O O . GLY C 1 141 ? 46.512 107.777 37.317 1.00 10.65 548 GLY C O 1
ATOM 3428 N N . ASP C 1 142 ? 48.205 106.358 37.690 1.00 10.16 549 ASP C N 1
ATOM 3429 C CA . ASP C 1 142 ? 48.642 106.921 38.963 1.00 9.28 549 ASP C CA 1
ATOM 3430 C C . ASP C 1 142 ? 50.143 107.159 38.891 1.00 8.37 549 ASP C C 1
ATOM 3431 O O . ASP C 1 142 ? 50.884 106.267 38.469 1.00 9.73 549 ASP C O 1
ATOM 3436 N N . PHE C 1 143 ? 50.580 108.339 39.274 1.00 8.81 550 PHE C N 1
ATOM 3437 C CA . PHE C 1 143 ? 51.973 108.725 39.125 1.00 9.87 550 PHE C CA 1
ATOM 3438 C C . PHE C 1 143 ? 52.935 107.798 39.835 1.00 9.53 550 PHE C C 1
ATOM 3439 O O . PHE C 1 143 ? 54.042 107.597 39.353 1.00 10.65 550 PHE C O 1
ATOM 3447 N N . GLU C 1 144 ? 52.521 107.288 40.995 1.00 11.15 551 GLU C N 1
ATOM 3448 C CA . GLU C 1 144 ? 53.418 106.488 41.813 1.00 11.61 551 GLU C CA 1
ATOM 3449 C C . GLU C 1 144 ? 53.174 104.998 41.644 1.00 12.76 551 GLU C C 1
ATOM 3450 O O . GLU C 1 144 ? 54.083 104.186 41.807 1.00 16.32 551 GLU C O 1
ATOM 3456 N N . ASN C 1 145 ? 51.948 104.571 41.337 1.00 12.55 552 ASN C N 1
ATOM 3457 C CA . ASN C 1 145 ? 51.577 103.169 41.329 1.00 13.47 552 ASN C CA 1
ATOM 3458 C C . ASN C 1 145 ? 51.448 102.544 39.955 1.00 14.16 552 AS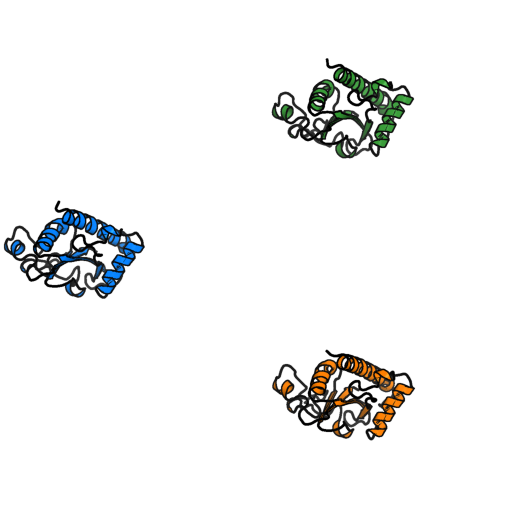N C C 1
ATOM 3459 O O . ASN C 1 145 ? 51.384 101.310 39.829 1.00 15.34 552 ASN C O 1
ATOM 3464 N N . SER C 1 146 ? 51.415 103.339 38.905 1.00 12.10 553 SER C N 1
ATOM 3465 C CA . SER C 1 146 ? 51.361 102.763 37.558 1.00 11.47 553 SER C CA 1
ATOM 3466 C C . SER C 1 146 ? 52.762 102.394 37.083 1.00 11.66 553 SER C C 1
ATOM 3467 O O . SER C 1 146 ? 53.584 103.302 36.877 1.00 13.65 553 SER C O 1
ATOM 3470 N N . ALA C 1 147 ? 53.031 101.098 36.917 1.00 12.53 554 ALA C N 1
ATOM 3471 C CA . ALA C 1 147 ? 54.335 100.643 36.488 1.00 11.53 554 ALA C CA 1
ATOM 3472 C C . ALA C 1 147 ? 54.515 100.814 34.985 1.00 10.90 554 ALA C C 1
ATOM 3473 O O . ALA C 1 147 ? 53.682 100.516 34.159 1.00 14.64 554 ALA C O 1
ATOM 3475 N N . ALA C 1 148 ? 55.679 101.331 34.613 1.00 12.19 555 ALA C N 1
ATOM 3476 C CA . ALA C 1 148 ? 56.107 101.534 33.258 1.00 9.71 555 ALA C CA 1
ATOM 3477 C C . ALA C 1 148 ? 56.342 100.161 32.612 1.00 11.17 555 ALA C C 1
ATOM 3478 O O . ALA C 1 148 ? 56.822 99.233 33.270 1.00 11.79 555 ALA C O 1
ATOM 3480 N N . ALA C 1 149 ? 56.000 100.123 31.329 1.00 10.98 556 ALA C N 1
ATOM 3481 C CA . ALA C 1 149 ? 56.227 98.931 30.519 1.00 12.64 556 ALA C CA 1
ATOM 3482 C C . ALA C 1 149 ? 56.736 99.409 29.161 1.00 10.96 556 ALA C C 1
ATOM 3483 O O . ALA C 1 149 ? 56.089 99.325 28.131 1.00 11.93 556 ALA C O 1
ATOM 3485 N N . ALA C 1 150 ? 57.958 99.951 29.205 1.00 11.72 557 ALA C N 1
ATOM 3486 C CA . ALA C 1 150 ? 58.477 100.572 27.992 1.00 11.64 557 ALA C CA 1
ATOM 3487 C C . ALA C 1 150 ? 58.634 99.558 26.866 1.00 11.27 557 ALA C C 1
ATOM 3488 O O . ALA C 1 150 ? 58.643 99.970 25.702 1.00 12.39 557 ALA C O 1
ATOM 3490 N N . GLU C 1 151 ? 58.733 98.271 27.159 1.00 13.25 558 GLU C N 1
ATOM 3491 C CA . GLU C 1 151 ? 58.901 97.291 26.076 1.00 16.16 558 GLU C CA 1
ATOM 3492 C C . GLU C 1 151 ? 57.657 97.236 25.208 1.00 16.22 558 GLU C C 1
ATOM 3493 O O . GLU C 1 151 ? 57.675 96.719 24.084 1.00 19.60 558 GLU C O 1
ATOM 3499 N N . THR C 1 152 ? 56.535 97.785 25.688 1.00 13.95 559 THR C N 1
ATOM 3500 C CA . THR C 1 152 ? 55.329 97.801 24.868 1.00 14.69 559 THR C CA 1
ATOM 3501 C C . THR C 1 152 ? 55.221 99.028 23.970 1.00 13.92 559 THR C C 1
ATOM 3502 O O . THR C 1 152 ? 54.390 99.038 23.050 1.00 14.87 559 THR C O 1
ATOM 3506 N N . GLY C 1 153 ? 56.029 100.050 24.237 1.00 12.91 560 GLY C N 1
ATOM 3507 C CA . GLY C 1 153 ? 56.067 101.257 23.443 1.00 15.26 560 GLY C CA 1
ATOM 3508 C C . GLY C 1 153 ? 54.896 102.212 23.557 1.00 11.99 560 GLY C C 1
ATOM 3509 O O . GLY C 1 153 ? 54.832 103.192 22.806 1.00 11.99 560 GLY C O 1
ATOM 3510 N N . VAL C 1 154 ? 53.951 101.998 24.450 1.00 12.45 561 VAL C N 1
ATOM 3511 C CA . VAL C 1 154 ? 52.747 102.802 24.647 1.00 12.08 561 VAL C CA 1
ATOM 3512 C C . VAL C 1 154 ? 52.292 102.698 26.095 1.00 11.17 561 VAL C C 1
ATOM 3513 O O . VAL C 1 154 ? 52.729 101.839 26.856 1.00 11.92 561 VAL C O 1
ATOM 3517 N N . GLY C 1 155 ? 51.429 103.625 26.503 1.00 9.26 562 GLY C N 1
ATOM 3518 C CA . GLY C 1 155 ? 51.038 103.709 27.895 1.00 8.45 562 GLY C CA 1
ATOM 3519 C C . GLY C 1 155 ? 52.148 104.341 28.719 1.00 7.12 562 GLY C C 1
ATOM 3520 O O . GLY C 1 155 ? 52.963 105.095 28.182 1.00 8.30 562 GLY C O 1
ATOM 3521 N N . VAL C 1 156 ? 52.150 104.058 30.015 1.00 9.03 563 VAL C N 1
ATOM 3522 C CA . VAL C 1 156 ? 53.214 104.582 30.876 1.00 8.69 563 VAL C CA 1
ATOM 3523 C C . VAL C 1 156 ? 54.516 103.875 30.513 1.00 8.51 563 VAL C C 1
ATOM 3524 O O . VAL C 1 156 ? 54.603 102.645 30.569 1.00 9.22 563 VAL C O 1
ATOM 3528 N N . ILE C 1 157 ? 55.506 104.672 30.118 1.00 8.26 564 ILE C N 1
ATOM 3529 C CA . ILE C 1 157 ? 56.813 104.131 29.742 1.00 9.69 564 ILE C CA 1
ATOM 3530 C C . ILE C 1 157 ? 57.944 104.600 30.642 1.00 9.32 564 ILE C C 1
ATOM 3531 O O . ILE C 1 157 ? 59.077 104.112 30.490 1.00 9.57 564 ILE C O 1
ATOM 3538 N N . LYS C 1 158 ? 57.641 105.468 31.581 1.00 9.21 565 LYS C N 1
ATOM 3539 C CA . LYS C 1 158 ? 58.574 105.903 32.603 1.00 9.76 565 LYS C CA 1
ATOM 3540 C C . LYS C 1 158 ? 57.786 106.347 33.825 1.00 10.37 565 LYS C C 1
ATOM 3541 O O . LYS C 1 158 ? 56.856 107.142 33.687 1.00 9.34 565 LYS C O 1
ATOM 3547 N N . SER C 1 159 ? 58.110 105.860 34.996 1.00 10.64 566 SER C N 1
ATOM 3548 C CA . SER C 1 159 ? 57.498 106.289 36.237 1.00 10.20 566 SER C CA 1
ATOM 3549 C C . SER C 1 159 ? 58.370 105.905 37.440 1.00 11.53 566 SER C C 1
ATOM 3550 O O . SER C 1 159 ? 59.256 105.074 37.301 1.00 13.15 566 SER C O 1
ATOM 3555 N N . ILE C 1 160 ? 58.011 106.530 38.556 1.00 12.11 567 ILE C N 1
ATOM 3556 C CA . ILE C 1 160 ? 58.728 106.263 39.794 1.00 13.97 567 ILE C CA 1
ATOM 3557 C C . ILE C 1 160 ? 58.244 104.978 40.448 1.00 13.22 567 ILE C C 1
ATOM 3558 O O . ILE C 1 160 ? 58.837 104.617 41.480 1.00 19.16 567 ILE C O 1
ATOM 3563 N N . ALA C 1 161 ? 57.244 104.280 39.919 1.00 14.30 568 ALA C N 1
ATOM 3564 C CA . ALA C 1 161 ? 56.864 102.995 40.537 1.00 17.97 568 ALA C CA 1
ATOM 3565 C C . ALA C 1 161 ? 58.058 102.045 40.612 1.00 19.40 568 ALA C C 1
ATOM 3566 O O . ALA C 1 161 ? 58.778 101.855 39.622 1.00 19.67 568 ALA C O 1
ATOM 3568 N N . PRO C 1 162 ? 58.279 101.440 41.782 1.00 27.34 569 PRO C N 1
ATOM 3569 C CA . PRO C 1 162 ? 59.449 100.571 41.961 1.00 28.80 569 PRO C CA 1
ATOM 3570 C C . PRO C 1 162 ? 59.511 99.388 40.986 1.00 27.11 569 PRO C C 1
ATOM 3571 O O . PRO C 1 162 ? 60.606 98.890 40.651 1.00 33.05 569 PRO C O 1
ATOM 3575 N N . ALA C 1 163 ? 58.349 98.932 40.519 1.00 23.65 570 ALA C N 1
ATOM 3576 C CA . ALA C 1 163 ? 58.340 97.808 39.582 1.00 20.50 570 ALA C CA 1
ATOM 3577 C C . ALA C 1 163 ? 58.406 98.242 38.124 1.00 17.94 570 ALA C C 1
ATOM 3578 O O . ALA C 1 163 ? 58.307 97.434 37.204 1.00 19.07 570 ALA C O 1
ATOM 3580 N N . SER C 1 164 ? 58.569 99.528 37.871 1.00 16.09 571 SER C N 1
ATOM 3581 C CA . SER C 1 164 ? 58.649 100.040 36.505 1.00 13.34 571 SER C CA 1
ATOM 3582 C C . SER C 1 164 ? 59.774 99.384 35.687 1.00 15.45 571 SER C C 1
ATOM 3583 O O . SER C 1 164 ? 60.882 99.189 36.198 1.00 15.80 571 SER C O 1
ATOM 3586 N N . LYS C 1 165 ? 59.441 99.115 34.432 1.00 13.50 572 LYS C N 1
ATOM 3587 C CA . LYS C 1 165 ? 60.415 98.849 33.373 1.00 14.22 572 LYS C CA 1
ATOM 3588 C C . LYS C 1 165 ? 60.498 100.112 32.509 1.00 13.22 572 LYS C C 1
ATOM 3589 O O . LYS C 1 165 ? 59.783 100.287 31.520 1.00 13.38 572 LYS C O 1
ATOM 3595 N N . ASN C 1 166 ? 61.345 101.047 32.922 1.00 12.55 573 ASN C N 1
ATOM 3596 C CA . ASN C 1 166 ? 61.438 102.341 32.267 1.00 14.06 573 ASN C CA 1
ATOM 3597 C C . ASN C 1 166 ? 62.187 102.290 30.949 1.00 12.26 573 ASN C C 1
ATOM 3598 O O . ASN C 1 166 ? 63.034 101.451 30.701 1.00 13.65 573 ASN C O 1
ATOM 3603 N N . LEU C 1 167 ? 61.857 103.247 30.087 1.00 12.31 574 LEU C N 1
ATOM 3604 C CA . LEU C 1 167 ? 62.504 103.390 28.803 1.00 12.45 574 LEU C CA 1
ATOM 3605 C C . LEU C 1 167 ? 64.021 103.399 28.952 1.00 12.39 574 LEU C C 1
ATOM 3606 O O . LEU C 1 167 ? 64.600 104.118 29.772 1.00 14.06 574 LEU C O 1
ATOM 3611 N N . ASP C 1 168 ? 64.730 102.647 28.159 1.00 12.77 575 ASP C N 1
ATOM 3612 C CA . ASP C 1 168 ? 66.118 102.223 28.220 1.00 13.77 575 ASP C CA 1
ATOM 3613 C C . ASP C 1 168 ? 66.636 102.301 26.781 1.00 13.05 575 ASP C C 1
ATOM 3614 O O . ASP C 1 168 ? 66.348 101.406 25.993 1.00 11.11 575 ASP C O 1
ATOM 3619 N N . LEU C 1 169 ? 67.352 103.380 26.502 1.00 11.83 576 LEU C N 1
ATOM 3620 C CA . LEU C 1 169 ? 67.800 103.589 25.126 1.00 11.69 576 LEU C CA 1
ATOM 3621 C C . LEU C 1 169 ? 68.921 102.653 24.699 1.00 11.19 576 LEU C C 1
ATOM 3622 O O . LEU C 1 169 ? 69.294 102.667 23.533 1.00 11.36 576 LEU C O 1
ATOM 3627 N N . THR C 1 170 ? 69.445 101.868 25.646 1.00 10.87 577 THR C N 1
ATOM 3628 C CA . THR C 1 170 ? 70.416 100.844 25.268 1.00 11.43 577 THR C CA 1
ATOM 3629 C C . THR C 1 170 ? 69.729 99.593 24.735 1.00 11.90 577 THR C C 1
ATOM 3630 O O . THR C 1 170 ? 70.407 98.697 24.215 1.00 14.24 577 THR C O 1
ATOM 3634 N N . ASN C 1 171 ? 68.408 99.548 24.901 1.00 12.47 578 ASN C N 1
ATOM 3635 C CA . ASN C 1 171 ? 67.559 98.434 24.491 1.00 14.23 578 ASN C CA 1
ATOM 3636 C C . ASN C 1 171 ? 66.898 98.711 23.147 1.00 14.70 578 ASN C C 1
ATOM 3637 O O . ASN C 1 171 ? 65.944 99.480 23.072 1.00 12.12 578 ASN C O 1
ATOM 3642 N N . ILE C 1 172 ? 67.356 98.088 22.073 1.00 14.79 579 ILE C N 1
ATOM 3643 C CA . ILE C 1 172 ? 66.859 98.424 20.730 1.00 14.23 579 ILE C CA 1
ATOM 3644 C C . ILE C 1 172 ? 65.383 98.070 20.602 1.00 14.00 579 ILE C C 1
ATOM 3645 O O . ILE C 1 172 ? 64.636 98.640 19.813 1.00 13.69 579 ILE C O 1
ATOM 3650 N N . THR C 1 173 ? 64.955 97.076 21.414 1.00 14.94 580 THR C N 1
ATOM 3651 C CA . THR C 1 173 ? 63.521 96.746 21.389 1.00 15.39 580 THR C CA 1
ATOM 3652 C C . THR C 1 173 ? 62.705 97.913 21.930 1.00 14.82 580 THR C C 1
ATOM 3653 O O . THR C 1 173 ? 61.653 98.212 21.360 1.00 14.44 580 THR C O 1
ATOM 3657 N N . HIS C 1 174 ? 63.135 98.564 22.999 1.00 13.50 581 HIS C N 1
ATOM 3658 C CA . HIS C 1 174 ? 62.469 99.756 23.483 1.00 12.03 581 HIS C CA 1
ATOM 3659 C C . HIS C 1 174 ? 62.482 100.853 22.423 1.00 11.66 581 HIS C C 1
ATOM 3660 O O . HIS C 1 174 ? 61.481 101.538 22.195 1.00 12.78 581 HIS C O 1
ATOM 3667 N N . VAL C 1 175 ? 63.625 101.010 21.770 1.00 11.40 582 VAL C N 1
ATOM 3668 C CA . VAL C 1 175 ? 63.775 102.069 20.781 1.00 11.13 582 VAL C CA 1
ATOM 3669 C C . VAL C 1 175 ? 62.840 101.836 19.607 1.00 12.60 582 VAL C C 1
ATOM 3670 O O . VAL C 1 175 ? 62.179 102.766 19.150 1.00 14.13 582 VAL C O 1
ATOM 3674 N N . GLU C 1 176 ? 62.768 100.609 19.094 1.00 11.86 583 GLU C N 1
ATOM 3675 C CA . GLU C 1 176 ? 61.904 100.288 17.957 1.00 13.04 583 GLU C CA 1
ATOM 3676 C C . GLU C 1 176 ? 60.425 100.382 18.282 1.00 13.31 583 GLU C C 1
ATOM 3677 O O . GLU C 1 176 ? 59.622 100.867 17.469 1.00 16.29 583 GLU C O 1
ATOM 3683 N N . LYS C 1 177 ? 60.066 99.943 19.498 1.00 12.82 584 LYS C N 1
ATOM 3684 C CA . LYS C 1 177 ? 58.649 99.912 19.888 1.00 12.55 584 LYS C CA 1
ATOM 3685 C C . LYS C 1 177 ? 58.113 101.273 20.310 1.00 10.87 584 LYS C C 1
ATOM 3686 O O . LYS C 1 177 ? 56.883 101.441 20.272 1.00 11.76 584 LYS C O 1
ATOM 3692 N N . LEU C 1 178 ? 58.986 102.171 20.698 1.00 11.32 585 LEU C N 1
ATOM 3693 C CA . LEU C 1 178 ? 58.557 103.476 21.225 1.00 10.59 585 LEU C CA 1
ATOM 3694 C C . LEU C 1 178 ? 57.521 104.146 20.322 1.00 10.68 585 LEU C C 1
ATOM 3695 O O . LEU C 1 178 ? 57.791 104.319 19.124 1.00 11.58 585 LEU C O 1
ATOM 3700 N N . CYS C 1 179 ? 56.378 104.514 20.873 1.00 10.82 586 CYS C N 1
ATOM 3701 C CA . CYS C 1 179 ? 55.312 105.177 20.124 1.00 11.16 586 CYS C CA 1
ATOM 3702 C C . CYS C 1 179 ? 54.717 104.236 19.085 1.00 11.36 586 CYS C C 1
ATOM 3703 O O . CYS C 1 179 ? 54.561 104.526 17.909 1.00 13.78 586 CYS C O 1
ATOM 3706 N N . LYS C 1 180 ? 54.353 103.076 19.610 1.00 18.65 587 LYS C N 1
ATOM 3707 C CA . LYS C 1 180 ? 53.740 102.004 18.859 1.00 19.41 587 LYS C CA 1
ATOM 3708 C C . LYS C 1 180 ? 52.299 102.289 18.498 1.00 18.62 587 LYS C C 1
ATOM 3709 O O . LYS C 1 180 ? 51.536 102.611 19.420 1.00 21.45 587 LYS C O 1
ATOM 3715 N N . GLY C 1 181 ? 51.922 102.179 17.233 1.00 18.98 588 GLY C N 1
ATOM 3716 C CA . GLY C 1 181 ? 50.520 102.224 16.859 1.00 19.25 588 GLY C CA 1
ATOM 3717 C C . GLY C 1 181 ? 50.178 103.194 15.763 1.00 17.10 588 GLY C C 1
ATOM 3718 O O . GLY C 1 181 ? 51.010 103.551 14.922 1.00 15.64 588 GLY C O 1
ATOM 3719 N N . THR C 1 182 ? 48.935 103.659 15.756 1.00 14.40 589 THR C N 1
ATOM 3720 C CA . THR C 1 182 ? 48.440 104.581 14.750 1.00 13.41 589 THR C CA 1
ATOM 3721 C C . THR C 1 182 ? 48.436 105.992 15.324 1.00 10.74 589 THR C C 1
ATOM 3722 O O . THR C 1 182 ? 48.360 106.164 16.547 1.00 15.04 589 THR C O 1
ATOM 3726 N N . ALA C 1 183 ? 48.526 106.965 14.463 1.00 11.21 590 ALA C N 1
ATOM 3727 C CA . ALA C 1 183 ? 48.532 108.376 14.754 1.00 10.88 590 ALA C CA 1
ATOM 3728 C C . ALA C 1 183 ? 47.112 108.888 14.932 1.00 11.07 590 ALA C C 1
ATOM 3729 O O . ALA C 1 183 ? 46.164 108.202 14.536 1.00 11.74 590 ALA C O 1
ATOM 3731 N N . PRO C 1 184 ? 46.914 110.047 15.537 1.00 10.62 591 PRO C N 1
ATOM 3732 C CA . PRO C 1 184 ? 47.943 110.891 16.133 1.00 10.81 591 PRO C CA 1
ATOM 3733 C C . PRO C 1 184 ? 48.413 110.298 17.470 1.00 7.61 591 PRO C C 1
ATOM 3734 O O . PRO C 1 184 ? 47.731 109.478 18.097 1.00 8.88 591 PRO C O 1
ATOM 3738 N N . PHE C 1 185 ? 49.593 110.740 17.884 1.00 8.46 592 PHE C N 1
ATOM 3739 C CA . PHE C 1 185 ? 50.193 110.386 19.166 1.00 9.47 592 PHE C CA 1
ATOM 3740 C C . PHE C 1 185 ? 50.182 111.576 20.126 1.00 8.17 592 PHE C C 1
ATOM 3741 O O . PHE C 1 185 ? 50.505 112.677 19.702 1.00 9.01 592 PHE C O 1
ATOM 3749 N N . GLY C 1 186 ? 49.817 111.316 21.376 1.00 7.96 593 GLY C N 1
ATOM 3750 C CA . GLY C 1 186 ? 49.995 112.317 22.419 1.00 9.99 593 GLY C CA 1
ATOM 3751 C C . GLY C 1 186 ? 50.956 111.750 23.459 1.00 8.99 593 GLY C C 1
ATOM 3752 O O . GLY C 1 186 ? 50.927 110.551 23.776 1.00 10.20 593 GLY C O 1
ATOM 3753 N N . VAL C 1 187 ? 51.836 112.624 23.921 1.00 8.75 594 VAL C N 1
ATOM 3754 C CA . VAL C 1 187 ? 52.739 112.247 24.994 1.00 8.61 594 VAL C CA 1
ATOM 3755 C C . VAL C 1 187 ? 52.491 113.141 26.216 1.00 7.87 594 VAL C C 1
ATOM 3756 O O . VAL C 1 187 ? 52.362 114.361 26.085 1.00 10.23 594 VAL C O 1
ATOM 3760 N N . ALA C 1 188 ? 52.421 112.505 27.379 1.00 7.46 595 ALA C N 1
ATOM 3761 C CA . ALA C 1 188 ? 52.240 113.171 28.655 1.00 8.84 595 ALA C CA 1
ATOM 3762 C C . ALA C 1 188 ? 53.537 113.121 29.457 1.00 7.03 595 ALA C C 1
ATOM 3763 O O . ALA C 1 188 ? 54.073 112.041 29.696 1.00 8.86 595 ALA C O 1
ATOM 3765 N N . PHE C 1 189 ? 53.998 114.306 29.827 1.00 7.70 596 PHE C N 1
ATOM 3766 C CA . PHE C 1 189 ? 55.222 114.505 30.603 1.00 8.21 596 PHE C CA 1
ATOM 3767 C C . PHE C 1 189 ? 54.838 114.939 32.010 1.00 8.01 596 PHE C C 1
ATOM 3768 O O . PHE C 1 189 ? 54.225 115.984 32.163 1.00 8.61 596 PHE C O 1
ATOM 3776 N N . GLY C 1 190 ? 55.132 114.121 33.018 1.00 8.51 597 GLY C N 1
ATOM 3777 C CA . GLY C 1 190 ? 54.609 114.365 34.329 1.00 9.70 597 GLY C CA 1
ATOM 3778 C C . GLY C 1 190 ? 55.628 114.554 35.423 1.00 8.66 597 GLY C C 1
ATOM 3779 O O . GLY C 1 190 ? 56.766 114.115 35.340 1.00 9.51 597 GLY C O 1
ATOM 3780 N N . ASN C 1 191 ? 55.143 115.237 36.467 1.00 8.44 598 ASN C N 1
ATOM 3781 C CA . ASN C 1 191 ? 55.929 115.454 37.669 1.00 9.37 598 ASN C CA 1
ATOM 3782 C C . ASN C 1 191 ? 54.953 115.673 38.827 1.00 8.94 598 ASN C C 1
ATOM 3783 O O . ASN C 1 191 ? 53.748 115.616 38.644 1.00 9.05 598 ASN C O 1
ATOM 3788 N N . SER C 1 192 ? 55.510 115.895 40.004 1.00 10.85 599 SER C N 1
ATOM 3789 C CA . SER C 1 192 ? 54.736 116.031 41.228 1.00 12.06 599 SER C CA 1
ATOM 3790 C C . SER C 1 192 ? 55.533 116.821 42.248 1.00 13.88 599 SER C C 1
ATOM 3791 O O . SER C 1 192 ? 56.712 116.467 42.485 1.00 15.95 599 SER C O 1
#

Nearest PDB structures (foldseek):
  1oqv-assembly3_C  TM=1.005E+00  e=7.110E-37  Vibrio cholerae
  3hrv-assembly2_B  TM=9.788E-01  e=4.055E-30  Vibrio cholerae
  8uhf-assembly1_G  TM=9.778E-01  e=4.517E-31  Vibrio cholerae
  8uhf-assembly1_I  TM=9.671E-01  e=1.909E-29  Vibrio cholerae
  8uhf-assembly1_D  TM=9.798E-01  e=2.872E-28  Vibrio cholerae

Radius of gyration: 57.02 Å; Cα contacts (8 Å, |Δi|>4): 1172; chains: 3; bounding box: 113×131×70 Å

Solvent-accessible surface area: 22630 Å² total; per-residue (Å²): 136,62,132,67,16,52,63,0,27,105,2,0,55,39,0,12,61,13,2,19,143,26,30,137,78,125,32,68,8,39,75,6,82,71,38,95,29,0,48,152,23,0,54,30,6,40,90,124,64,98,2,61,80,63,52,0,61,1,19,36,81,48,85,61,2,24,1,0,2,2,44,78,86,90,50,64,39,70,0,1,0,0,1,0,21,34,2,71,79,68,53,0,53,61,0,2,63,69,2,4,141,70,2,37,0,3,3,5,68,27,42,18,61,3,45,55,95,48,0,35,20,5,48,87,28,50,3,33,1,54,60,0,55,26,18,0,47,4,73,8,140,80,22,127,62,37,57,104,129,52,116,59,12,52,126,80,4,0,104,44,103,61,66,1,0,0,0,0,0,26,21,141,64,149,63,10,85,33,0,28,117,2,0,56,34,0,13,59,8,0,18,143,27,32,144,78,125,33,74,10,44,76,3,87,76,47,85,29,0,42,143,18,0,56,28,1,38,90,117,63,99,3,56,79,82,48,0,77,2,16,38,80,41,84,62,2,25,0,0,1,1,47,79,85,91,49,65,32,75,0,0,0,0,1,0,22,33,2,72,80,68,53,0,49,43,0,3,72,64,3,5,144,75,1,37,0,2,4,7,54,30,43,18,61,5,44,57,98,55,0,36,20,5,50,88,28,53,2,30,0,53,55,0,39,28,20,0,45,3,74,8,140,80,24,119,60,38,59,97,127,59,111,62,14,51,119,90,4,0,100,47,105,62,63,1,0,0,0,0,0,25,21,173,63,143,50,16,59,77,0,21,117,3,0,66,35,0,15,61,8,0,19,141,26,32,141,76,117,43,69,6,37,75,4,90,73,43,89,30,0,41,154,18,0,53,27,2,38,92,119,64,97,4,55,65,99,51,0,70,1,22,37,83,46,81,43,2,24,0,0,2,1,46,75,87,90,49,71,34,81,0,0,0,0,1,0,19,33,2,73,79,67,54,0,50,67,0,2,64,67,4,4,147,60,2,36,0,2,3,5,50,30,43,17,54,4,41,57,97,53,0,38,18,4,49,86,27,51,4,32,1,64,56,0,52,28,18,0,46,4,77,7,138,78,24,135,62,36,60,105,129,50,114,70,15,49,122,70,4,0,94,49,102,64,62,2,0,0,0,0,0,26,21

CATH classification: 3.30.1690.10

Sequence (513 aa):
DSQNMTKAAQSLNSIQVALTQTYRGLGNYPATADATAASKLTSGLVSLGKISSDEAKNPFIGTNMNIFSFPRNAAANKAFAISVDGLTQAQCKTLITSVGDMFPYIAIKAGGAVALADLGDFENSAAAAETGVGVIKSIAPASKNLDLTNITHVEKLCKGTAPFGVAFGNSDSQNMTKAAQSLNSIQVALTQTYRGLGNYPATADATAASKLTSGLVSLGKISSDEAKNPFIGTNMNIFSFPRNAAANKAFAISVDGLTQAQCKTLITSVGDMFPYIAIKAGGAVALADLGDFENSAAAAETGVGVIKSIAPASKNLDLTNITHVEKLCKGTAPFGVAFGNSDSQNMTKAAQSLNSIQVALTQTYRGLGNYPATADATAASKLTSGLVSLGKISSDEAKNPFIGTNMNIFSFPRNAAANKAFAISVDGLTQAQCKTLITSVGDMFPYIAIKAGGAVALADLGDFENSAAAAETGVGVIKSIAPASKNLDLTNITHVEKLCKGTAPFGVAFGNS

B-factor: mean 16.9, std 12.87, range [0.33, 121.27]

Foldseek 3Di:
DPVLLVLLLVLVVLVVVLQCVVPVVVQFGDADQKQVSQLVSLVVCCVVVSHPPSSQALSVPGGGWGKHFQAAPPHGRHKIWTKRWQADLVCQLVNCVSRVVVFQWKFKDAPDGDIRVLQPHQADDAADLLQQGGIQGHNHPNHPHQDVVDVSSSVNNRPDHDDMMMIGMDD/DDDLLVLLQVLVVLVVVLQCVVPVVPQFGDADQKQVSQLVSLVVCCVVVSHPCSSQALSVPGGGWGKHFQAAPPRGGHKIWTKRWFADLVSQLVNCVVRVVVFQWKFKDAPDGDIRVLRPHQAQDAADLLQQGGIQGHNHPNHPHQDVVDVSSSVNHSDDHDDMMMIGMDD/DPVLLVLLQVLVVLVVVLQCVVPVVVQFGDADQKQVSQLVSLVVCCVVVSHPPSSQANSVPGGGWGKHFQAAPPRGRHKIWTKRWFADLVSQLVNCVVRVVVFQWKFKDAPDTDIRVLQPHQADDAADLLQQGGIQGHNHPNHPHQDVVDVSSSVNHSPDHDDMMMIGMDD

Secondary structure (DSSP, 8-state):
--HHHHHHHHHHHHHHHHHHHHHGGGSSPPP-SSHHHHHHHHHHHHHTTSS-HHHHB-TTTSSBPEEEEEEETTEEEEEEEEEEEEE-HHHHHHHHHHHGGG-SEEEEEESS---HHHH--TTT---BGGGSSEEEE-S-TT-B---TT-HHHHHHTT-SSSPEEEEEEE-/--HHHHHHHHHHHHHHHHHHHHHGGGSSPPP-SSHHHHHHHHHHHHHTTSS-HHHHB-TTTSSBPEEEEEEETTEEEEEEEEEEEEE-HHHHHHHHHHHGGG-SEEEEEESS---HHHH--TTT---BGGGSSEEEE-S-TT-B---TT-HHHHHHSS-SSSPEEEEEEE-/--HHHHHHHHHHHHHHHHHHHHHGGGSSPPP-SSHHHHHHHHHHHHHTTSS-HHHHB-TTTSSBPEEEEEEETTEEEEEEEEEEEEE-HHHHHHHHHHHGGG-SEEEEEESS---GGGG--TTTS--BGGGSSEEEE-S-TT-B---TT-HHHHHHSS-SSSPEEEEEEE-

Organism: Vibrio cholerae (NCBI:txid666)